Protein AF-A0A973H2U3-F1 (afdb_monomer_lite)

pLDDT: mean 84.97, std 17.23, range [26.14, 98.81]

Sequence (431 aa):
LKSGTDGGNGLYRYTSTSAFPTSAASGSNYWVDVVLDTSTASTTPPTVTSTSPTSGATDTAITASVSAVLSASVDSDNLTFTLKDPNGNTVPGSVTLPAANKVTFTPSTELSLHTKYTASVQASDVWGNAMADPVTWSFTTSATPPAVTCPCGLWSSSVVPSTTDMTADPNSLELGTRFTSSAAGWITGVTFYKGAGNTGTHTGSLWTDSGTLLASGTFTNETATGWQTLTFATPVAVTADTAYVVSYHAPNGHYAVDGGYFASAHQSYPLTATADTTAHHNGLYRYGADSAFPTGSYGSANYWVGPVFTADNPSASLAAETAASEETASTVTYTADVKKPLVMAVPAKAKVTSVDADLTLLTGAKAAKKLHVTTVVSYNRATHTVSVHLSGPLPDGTRFKVRVTAQDKHHEKVKSQTWTLTSKTVRKKKN

Radius of gyration: 32.62 Å; chains: 1; bounding box: 67×66×99 Å

Secondary structure (DSSP, 8-state):
--SBTTB-SSEE---SS-----EE-TT-----------TT---SPP-EEEEESPTT--SB-TT--EEEEESSPBPGGG-EEEEE-TTSPBPPEEEEEEETTEEEEEESSPPPTT-EEEEEEE-BBTT--B-SS-EEEEEEB-SSPPP--SEE-SS-TT---SBS--TT--S-EEEEEEEEESS-EEEEEEEEEEPTT--S--EEEEEETT--EEEEEE--S--SSEEEEEEEEEEEEE-TT--EEEEEEETT----BBTTGGGS-EEETTEEEPPP-SSS--SEEEESSS-----EE-TT-B--EEEEEESS-HHHHHHHHHSTTS-----------TTS-EEEEPPTT----EEEEEEEEPTT-TTGGGS---EEEEEETTTTEEEEEESSPPPTT-EEEEEEEEE-TTS-EEEEEEEEEE---------

Foldseek 3Di:
DDADDVHAPQFDDDDPDDDDGDDHDRNDDPVDDDDDDCVVPDQDWKDFPAKVVGFAAEAAALQDKIKTFIPAFFDPVFKDKFKAWPVRDTFDFDWDCPDRRMIITGGLDGHDAQTKMKMWIWTGHPNGNTDPGIDMGIYTHHNDHDDFDDQWKLDDQPDDFPFLWPVVAQFKKKWKFKKFFQAWFWFFWKKAWHHQSQDDKKKKFKAFLVFHTDFMDTFPPDDNGGMTIDTTPAIGTDHHPGMMMIIMIRRGGGFGKDAQPLCTWRDDPRMIGHRADPVRGGGFMDTDNDDGDGDDHDRSMDRGMITGTDRDRCVVVVVVVVCVPPDPDDDDADAQAPVHFDKDAFPLPDAFDDKDKDKFWDPPQPVQPPDPKDKDWDADNVRRMITIGIPDAGPAQTWMKMKMFTAHPVRHTRDIDMDIDGGDDDDPDDD

Structure (mmCIF, N/CA/C/O backbone):
data_AF-A0A973H2U3-F1
#
_entry.id   AF-A0A973H2U3-F1
#
loop_
_atom_site.group_PDB
_atom_site.id
_atom_site.type_symbol
_atom_site.label_atom_id
_atom_site.label_alt_id
_atom_site.label_comp_id
_atom_site.label_asym_id
_atom_site.label_entity_id
_atom_site.label_seq_id
_atom_site.pdbx_PDB_ins_code
_atom_site.Cartn_x
_atom_site.Cartn_y
_atom_site.Cartn_z
_atom_site.occupancy
_atom_site.B_iso_or_equiv
_atom_site.auth_seq_id
_atom_site.auth_comp_id
_atom_site.auth_asym_id
_atom_site.auth_atom_id
_atom_site.pdbx_PDB_model_num
ATOM 1 N N . LEU A 1 1 ? 7.380 25.345 38.029 1.00 60.91 1 LEU A N 1
ATOM 2 C CA . LEU A 1 1 ? 8.439 24.310 37.907 1.00 60.91 1 LEU A CA 1
ATOM 3 C C . LEU A 1 1 ? 9.632 24.687 38.790 1.00 60.91 1 LEU A C 1
ATOM 5 O O . LEU A 1 1 ? 9.860 25.874 39.002 1.00 60.91 1 LEU A O 1
ATOM 9 N N . LYS A 1 2 ? 10.368 23.716 39.344 1.00 69.12 2 LYS A N 1
ATOM 10 C CA . LYS A 1 2 ? 11.641 23.976 40.046 1.00 69.12 2 LYS A CA 1
ATOM 11 C C . LYS A 1 2 ? 12.733 24.228 38.999 1.00 69.12 2 LYS A C 1
ATOM 13 O O . LYS A 1 2 ? 12.725 23.555 37.977 1.00 69.12 2 LYS A O 1
ATOM 18 N N . SER A 1 3 ? 13.665 25.150 39.250 1.00 76.56 3 SER A N 1
ATOM 19 C CA . SER A 1 3 ? 14.853 25.297 38.394 1.00 76.56 3 SER A CA 1
ATOM 20 C C . SER A 1 3 ? 15.606 23.966 38.298 1.00 76.56 3 SER A C 1
ATOM 22 O O . SER A 1 3 ? 15.881 23.345 39.331 1.00 76.56 3 SER A O 1
ATOM 24 N N . GLY A 1 4 ? 15.924 23.524 37.082 1.00 71.00 4 GLY A N 1
ATOM 25 C CA . GLY A 1 4 ? 16.482 22.192 36.853 1.00 71.00 4 GLY A CA 1
ATOM 26 C C . GLY A 1 4 ? 16.916 21.945 35.412 1.00 71.00 4 GLY A C 1
ATOM 27 O O . GLY A 1 4 ? 17.280 22.873 34.693 1.00 71.00 4 GLY A O 1
ATOM 28 N N . THR A 1 5 ? 16.896 20.676 35.009 1.00 61.97 5 THR A N 1
ATOM 29 C CA . THR A 1 5 ? 17.371 20.190 33.703 1.00 61.97 5 THR A CA 1
ATOM 30 C C . THR A 1 5 ? 16.613 20.775 32.512 1.00 61.97 5 THR A C 1
ATOM 32 O O . THR A 1 5 ? 17.213 20.949 31.458 1.00 61.97 5 THR A O 1
ATOM 35 N N . ASP A 1 6 ? 15.351 21.166 32.703 1.00 69.88 6 ASP A N 1
ATOM 36 C CA . ASP A 1 6 ? 14.482 21.686 31.635 1.00 69.88 6 ASP A CA 1
ATOM 37 C C . ASP A 1 6 ? 14.491 23.226 31.547 1.00 69.88 6 ASP A C 1
ATOM 39 O O . ASP A 1 6 ? 13.697 23.827 30.825 1.00 69.88 6 ASP A O 1
ATOM 43 N N . GLY A 1 7 ? 15.382 23.885 32.301 1.00 71.94 7 GLY A N 1
ATOM 44 C CA . GLY A 1 7 ? 15.540 25.339 32.333 1.00 71.94 7 GLY A CA 1
ATOM 45 C C . GLY A 1 7 ? 15.431 25.954 33.734 1.00 71.94 7 GLY A C 1
ATOM 46 O O . GLY A 1 7 ? 14.979 25.337 34.704 1.00 71.94 7 GLY A O 1
ATOM 47 N N . GLY A 1 8 ? 15.886 27.204 33.855 1.00 76.56 8 GLY A N 1
ATOM 48 C CA . GLY A 1 8 ? 15.803 27.977 35.096 1.00 76.56 8 GLY A CA 1
ATOM 49 C C . GLY A 1 8 ? 14.427 28.621 35.279 1.00 76.56 8 GLY A C 1
ATOM 50 O O . GLY A 1 8 ? 13.904 29.227 34.350 1.00 76.56 8 GLY A O 1
ATOM 51 N N . ASN A 1 9 ? 13.858 28.537 36.484 1.00 79.62 9 ASN A N 1
ATOM 52 C CA . ASN A 1 9 ? 12.716 29.365 36.874 1.00 79.62 9 ASN A CA 1
ATOM 53 C C . ASN A 1 9 ? 13.208 30.732 37.397 1.00 79.62 9 ASN A C 1
ATOM 55 O O . ASN A 1 9 ? 14.374 30.864 37.778 1.00 79.62 9 ASN A O 1
ATOM 59 N N . GLY A 1 10 ? 12.335 31.741 37.407 1.00 87.12 10 GLY A N 1
ATOM 60 C CA . GLY A 1 10 ? 12.713 33.136 37.645 1.00 87.12 10 GLY A CA 1
ATOM 61 C C . GLY A 1 10 ? 13.203 33.817 36.378 1.00 87.12 10 GLY A C 1
ATOM 62 O O . GLY A 1 10 ? 14.309 34.356 36.339 1.00 87.12 10 GLY A O 1
ATOM 63 N N . LEU A 1 11 ? 12.386 33.765 35.326 1.00 89.62 11 LEU A N 1
ATOM 64 C CA . LEU A 1 11 ? 12.713 34.352 34.032 1.00 89.62 11 LEU A CA 1
ATOM 65 C C . LEU A 1 11 ? 12.531 35.875 34.037 1.00 89.62 11 LEU A C 1
ATOM 67 O O . LEU A 1 11 ? 11.540 36.387 34.554 1.00 89.62 11 LEU A O 1
ATOM 71 N N . TYR A 1 12 ? 13.470 36.599 33.430 1.00 90.00 12 TYR A N 1
ATOM 72 C CA . TYR A 1 12 ? 13.429 38.055 33.304 1.00 90.00 12 TYR A CA 1
ATOM 73 C C . TYR A 1 12 ? 14.080 38.544 32.003 1.00 90.00 12 TYR A C 1
ATOM 75 O O . TYR A 1 12 ? 14.765 37.805 31.289 1.00 90.00 12 TYR A O 1
ATOM 83 N N . ARG A 1 13 ? 13.864 39.825 31.690 1.00 92.62 13 ARG A N 1
ATOM 84 C CA . ARG A 1 13 ? 14.568 40.557 30.632 1.00 92.62 13 ARG A CA 1
ATOM 85 C C . ARG A 1 13 ? 14.543 42.052 30.924 1.00 92.62 13 ARG A C 1
ATOM 87 O O . ARG A 1 13 ? 13.489 42.600 31.227 1.00 92.62 13 ARG A O 1
ATOM 94 N N . TYR A 1 14 ? 15.687 42.717 30.782 1.00 91.31 14 TYR A N 1
ATOM 95 C CA . TYR A 1 14 ? 15.753 44.178 30.808 1.00 91.31 14 TYR A CA 1
ATOM 96 C C . TYR A 1 14 ? 15.387 44.729 29.427 1.00 91.31 14 TYR A C 1
ATOM 98 O O . TYR A 1 14 ? 16.086 44.483 28.445 1.00 91.31 14 TYR A O 1
ATOM 106 N N . THR A 1 15 ? 14.261 45.432 29.337 1.00 92.94 15 THR A N 1
ATOM 107 C CA . THR A 1 15 ? 13.736 46.015 28.095 1.00 92.94 15 THR A CA 1
ATOM 108 C C . THR A 1 15 ? 12.800 47.180 28.423 1.00 92.94 15 THR A C 1
ATOM 110 O O . THR A 1 15 ? 12.161 47.182 29.472 1.00 92.94 15 THR A O 1
ATOM 113 N N . SER A 1 16 ? 12.720 48.175 27.537 1.00 93.06 16 SER A N 1
ATOM 114 C CA . SER A 1 16 ? 11.790 49.311 27.647 1.00 93.06 16 SER A CA 1
ATOM 115 C C . SER A 1 16 ? 10.400 49.021 27.060 1.00 93.06 16 SER A C 1
ATOM 117 O O . SER A 1 16 ? 9.494 49.838 27.196 1.00 93.06 16 SER A O 1
ATOM 119 N N . THR A 1 17 ? 10.220 47.867 26.411 1.00 92.94 17 THR A N 1
ATOM 120 C CA . THR A 1 17 ? 8.949 47.399 25.827 1.00 92.94 17 THR A CA 1
ATOM 121 C C . THR A 1 17 ? 8.731 45.916 26.130 1.00 92.94 17 THR A C 1
ATOM 123 O O . THR A 1 17 ? 9.696 45.193 26.379 1.00 92.94 17 THR A O 1
ATOM 126 N N . SER A 1 18 ? 7.474 45.454 26.124 1.00 92.75 18 SER A N 1
ATOM 127 C CA . SER A 1 18 ? 7.141 44.047 26.395 1.00 92.75 18 SER A CA 1
ATOM 128 C C . SER A 1 18 ? 7.885 43.107 25.442 1.00 92.75 18 SER A C 1
ATOM 130 O O . SER A 1 18 ? 7.837 43.285 24.226 1.00 92.75 18 SER A O 1
ATOM 132 N N . ALA A 1 19 ? 8.588 42.117 25.991 1.00 92.62 19 ALA A N 1
ATOM 133 C CA . ALA A 1 19 ? 9.345 41.147 25.214 1.00 92.62 19 ALA A CA 1
ATOM 134 C C . ALA A 1 19 ? 9.468 39.816 25.964 1.00 92.62 19 ALA A C 1
ATOM 136 O O . ALA A 1 19 ? 9.439 39.782 27.194 1.00 92.62 19 ALA A O 1
ATOM 137 N N . PHE A 1 20 ? 9.662 38.727 25.216 1.00 91.44 20 PHE A N 1
ATOM 138 C CA . PHE A 1 20 ? 9.875 37.395 25.782 1.00 91.44 20 PHE A CA 1
ATOM 139 C C . PHE A 1 20 ? 11.099 37.386 26.727 1.00 91.44 20 PHE A C 1
ATOM 141 O O . PHE A 1 20 ? 12.172 37.842 26.301 1.00 91.44 20 PHE A O 1
ATOM 148 N N . PRO A 1 21 ? 10.964 36.907 27.983 1.00 91.19 21 PRO A N 1
ATOM 149 C CA . PRO A 1 21 ? 12.076 36.760 28.920 1.00 91.19 21 PRO A CA 1
ATOM 150 C C . PRO A 1 21 ? 13.118 35.749 28.426 1.00 91.19 21 PRO A C 1
ATOM 152 O O . PRO A 1 21 ? 12.782 34.613 28.118 1.00 91.19 21 PRO A O 1
ATOM 155 N N . THR A 1 22 ? 14.389 36.146 28.358 1.00 91.12 22 THR A N 1
ATOM 156 C CA . THR A 1 22 ? 15.483 35.295 27.838 1.00 91.12 22 THR A CA 1
ATOM 157 C C . THR A 1 22 ? 16.583 35.025 28.864 1.00 91.12 22 THR A C 1
ATOM 159 O O . THR A 1 22 ? 17.544 34.324 28.560 1.00 91.12 22 THR A O 1
ATOM 162 N N . SER A 1 23 ? 16.477 35.590 30.066 1.00 88.88 23 SER A N 1
ATOM 163 C CA . SER A 1 23 ? 17.419 35.387 31.170 1.00 88.88 23 SER A CA 1
ATOM 164 C C . SER A 1 23 ? 16.717 34.703 32.338 1.00 88.88 23 SER A C 1
ATOM 166 O O . SER A 1 23 ? 15.514 34.875 32.510 1.00 88.88 23 SER A O 1
ATOM 168 N N . ALA A 1 24 ? 17.459 33.957 33.157 1.00 85.62 24 ALA A N 1
ATOM 169 C CA . ALA A 1 24 ? 16.950 33.325 34.372 1.00 85.62 24 ALA A CA 1
ATOM 170 C C . ALA A 1 24 ? 17.784 33.769 35.579 1.00 85.62 24 ALA A C 1
ATOM 172 O O . ALA A 1 24 ? 19.013 33.755 35.521 1.00 85.62 24 ALA A O 1
ATOM 173 N N . ALA A 1 25 ? 17.130 34.162 36.668 1.00 75.38 25 ALA A N 1
ATOM 174 C CA . ALA A 1 25 ? 17.767 34.439 37.951 1.00 75.38 25 ALA A CA 1
ATOM 175 C C . ALA A 1 25 ? 17.529 33.242 38.870 1.00 75.38 25 ALA A C 1
ATOM 177 O O . ALA A 1 25 ? 16.376 32.883 39.066 1.00 75.38 25 ALA A O 1
ATOM 178 N N . SER A 1 26 ? 18.601 32.644 39.402 1.00 73.88 26 SER A N 1
ATOM 179 C CA . SER A 1 26 ? 18.707 31.413 40.214 1.00 73.88 26 SER A CA 1
ATOM 180 C C . SER A 1 26 ? 17.483 30.987 41.059 1.00 73.88 26 SER A C 1
ATOM 182 O O . SER A 1 26 ? 17.565 30.923 42.283 1.00 73.88 26 SER A O 1
ATOM 184 N N . GLY A 1 27 ? 16.356 30.638 40.428 1.00 76.25 27 GLY A N 1
ATOM 185 C CA . GLY A 1 27 ? 15.111 30.283 41.115 1.00 76.25 27 GLY A CA 1
ATOM 186 C C . GLY A 1 27 ? 14.346 31.453 41.748 1.00 76.25 27 GLY A C 1
ATOM 187 O O . GLY A 1 27 ? 13.545 31.214 42.649 1.00 76.25 27 GLY A O 1
ATOM 188 N N . SER A 1 28 ? 14.570 32.695 41.313 1.00 85.75 28 SER A N 1
ATOM 189 C CA . SER A 1 28 ? 13.830 33.863 41.811 1.00 85.75 28 SER A CA 1
ATOM 190 C C . SER A 1 28 ? 12.332 33.759 41.501 1.00 85.75 28 SER A C 1
ATOM 192 O O . SER A 1 28 ? 11.943 33.319 40.424 1.00 85.75 28 SER A O 1
ATOM 194 N N . ASN A 1 29 ? 11.476 34.217 42.415 1.00 87.19 29 ASN A N 1
ATOM 195 C CA . ASN A 1 29 ? 10.040 34.358 42.166 1.00 87.19 29 ASN A CA 1
ATOM 196 C C . ASN A 1 29 ? 9.688 35.843 41.991 1.00 87.19 29 ASN A C 1
ATOM 198 O O . ASN A 1 29 ? 9.860 36.627 42.923 1.00 87.19 29 ASN A O 1
ATOM 202 N N . TYR A 1 30 ? 9.188 36.221 40.812 1.00 87.44 30 TYR A N 1
ATOM 203 C CA . TYR A 1 30 ? 8.756 37.592 40.506 1.00 87.44 30 TYR A CA 1
ATOM 204 C C . TYR A 1 30 ? 7.269 37.843 40.786 1.00 87.44 30 TYR A C 1
ATOM 206 O O . TYR A 1 30 ? 6.760 38.900 40.425 1.00 87.44 30 TYR A O 1
ATOM 214 N N . TRP A 1 31 ? 6.581 36.888 41.426 1.00 87.44 31 TRP A N 1
ATOM 215 C CA . TRP A 1 31 ? 5.161 36.971 41.791 1.00 87.44 31 TRP A CA 1
ATOM 216 C C . TRP A 1 31 ? 4.233 37.242 40.597 1.00 87.44 31 TRP A C 1
ATOM 218 O O . TRP A 1 31 ? 3.156 37.811 40.747 1.00 87.44 31 TRP A O 1
ATOM 228 N N . VAL A 1 32 ? 4.664 36.821 39.406 1.00 85.50 32 VAL A N 1
ATOM 229 C CA . VAL A 1 32 ? 3.831 36.767 38.207 1.00 85.50 32 VAL A CA 1
ATOM 230 C C . VAL A 1 32 ? 3.144 35.413 38.207 1.00 85.50 32 VAL A C 1
ATOM 232 O O . VAL A 1 32 ? 3.823 34.386 38.217 1.00 85.50 32 VAL A O 1
ATOM 235 N N . ASP A 1 33 ? 1.818 35.426 38.193 1.00 85.88 33 ASP A N 1
ATOM 236 C CA . ASP A 1 33 ? 1.007 34.216 38.151 1.00 85.88 33 ASP A CA 1
ATOM 237 C C . ASP A 1 33 ? 0.095 34.230 36.926 1.00 85.88 33 ASP A C 1
ATOM 239 O O . ASP A 1 33 ? -0.299 35.290 36.425 1.00 85.88 33 ASP A O 1
ATOM 243 N N . VAL A 1 34 ? -0.225 33.043 36.431 1.00 85.06 34 VAL A N 1
ATOM 244 C CA . VAL A 1 34 ? -1.211 32.871 35.370 1.00 85.06 34 VAL A CA 1
ATOM 245 C C . VAL A 1 34 ? -2.594 32.822 36.004 1.00 85.06 34 VAL A C 1
ATOM 247 O O . VAL A 1 34 ? -2.860 32.030 36.903 1.00 85.06 34 VAL A O 1
ATOM 250 N N . VAL A 1 35 ? -3.508 33.661 35.527 1.00 85.50 35 VAL A N 1
ATOM 251 C CA . VAL A 1 35 ? -4.921 33.524 35.888 1.00 85.50 35 VAL A CA 1
ATOM 252 C C . VAL A 1 35 ? -5.521 32.466 34.969 1.00 85.50 35 VAL A C 1
ATOM 254 O O . VAL A 1 35 ? -5.693 32.707 33.775 1.00 85.50 35 VAL A O 1
ATOM 257 N N . LEU A 1 36 ? -5.796 31.282 35.518 1.00 80.38 36 LEU A N 1
ATOM 258 C CA . LEU A 1 36 ? -6.437 30.192 34.789 1.00 80.38 36 LEU A CA 1
ATOM 259 C C . LEU A 1 36 ? -7.961 30.292 34.925 1.00 80.38 36 LEU A C 1
ATOM 261 O O . LEU A 1 36 ? -8.504 30.108 36.013 1.00 80.38 36 LEU A O 1
ATOM 265 N N . ASP A 1 37 ? -8.649 30.542 33.813 1.00 76.88 37 ASP A N 1
ATOM 266 C CA . ASP A 1 37 ? -10.103 30.408 33.732 1.00 76.88 37 ASP A CA 1
ATOM 267 C C . ASP A 1 37 ? -10.467 28.964 33.352 1.00 76.88 37 ASP A C 1
ATOM 269 O O . ASP A 1 37 ? -10.147 28.493 32.262 1.00 76.88 37 ASP A O 1
ATOM 273 N N . THR A 1 38 ? -11.122 28.252 34.270 1.00 75.94 38 THR A N 1
ATOM 274 C CA . T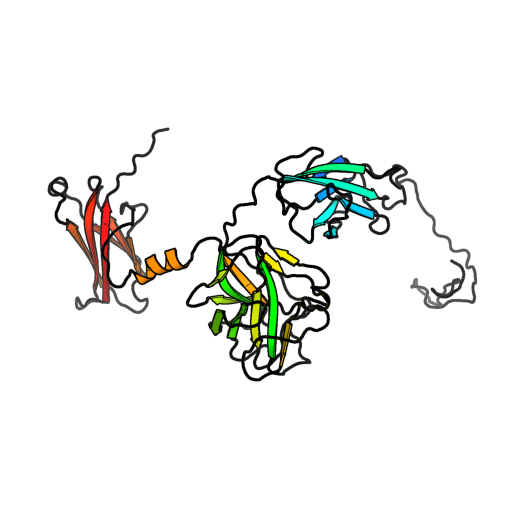HR A 1 38 ? -11.579 26.864 34.082 1.00 75.94 38 THR A CA 1
ATOM 275 C C . THR A 1 38 ? -13.083 26.764 33.835 1.00 75.94 38 THR A C 1
ATOM 277 O O . THR A 1 38 ? -13.614 25.661 33.751 1.00 75.94 38 THR A O 1
ATOM 280 N N . SER A 1 39 ? -13.789 27.888 33.677 1.00 78.06 39 SER A N 1
ATOM 281 C CA . SER A 1 39 ? -15.252 27.908 33.509 1.00 78.06 39 SER A CA 1
ATOM 282 C C . SER A 1 39 ? -15.749 27.155 32.269 1.00 78.06 39 SER A C 1
ATOM 284 O O . SER A 1 39 ? -16.905 26.741 32.223 1.00 78.06 39 SER A O 1
ATOM 286 N N . THR A 1 40 ? -14.875 26.950 31.281 1.00 72.75 40 THR A N 1
ATOM 287 C CA . THR A 1 40 ? -15.145 26.183 30.054 1.00 72.75 40 THR A CA 1
ATOM 288 C C . THR A 1 40 ? -14.484 24.803 30.040 1.00 72.75 40 THR A C 1
ATOM 290 O O . THR A 1 40 ? -14.635 24.069 29.064 1.00 72.75 40 THR A O 1
ATOM 293 N N . ALA A 1 41 ? -13.751 24.433 31.096 1.00 77.12 41 ALA A N 1
ATOM 294 C CA . ALA A 1 41 ? -13.089 23.140 31.168 1.00 77.12 41 ALA A CA 1
ATOM 295 C C . ALA A 1 41 ? -14.133 22.029 31.326 1.00 77.12 41 ALA A C 1
ATOM 297 O O . ALA A 1 41 ? -14.974 22.071 32.227 1.00 77.12 41 ALA A O 1
ATOM 298 N N . SER A 1 42 ? -14.079 21.030 30.444 1.00 81.12 42 SER A N 1
ATOM 299 C CA . SER A 1 42 ? -14.897 19.830 30.603 1.00 81.12 42 SER A CA 1
ATOM 300 C C . SER A 1 42 ? -14.490 19.104 31.883 1.00 81.12 42 SER A C 1
ATOM 302 O O . SER A 1 42 ? -13.307 19.025 32.210 1.00 81.12 42 SER A O 1
ATOM 304 N N . THR A 1 43 ? -15.468 18.537 32.583 1.00 88.00 43 THR A N 1
ATOM 305 C CA . THR A 1 43 ? -15.267 17.562 33.671 1.00 88.00 43 THR A CA 1
ATOM 306 C C . THR A 1 43 ? -15.861 16.197 33.328 1.00 88.00 43 THR A C 1
ATOM 308 O O . THR A 1 43 ? -15.911 15.297 34.164 1.00 88.00 43 THR A O 1
ATOM 311 N N . THR A 1 44 ? -16.382 16.048 32.108 1.00 90.31 44 THR A N 1
ATOM 312 C CA . THR A 1 44 ? -17.041 14.826 31.654 1.00 90.31 44 THR A CA 1
ATOM 313 C C . THR A 1 44 ? -16.073 14.041 30.777 1.00 90.31 44 THR A C 1
ATOM 315 O O . THR A 1 44 ? -15.680 14.558 29.730 1.00 90.31 44 THR A O 1
ATOM 318 N N . PRO A 1 45 ? -15.709 12.802 31.159 1.00 93.44 45 PRO A N 1
ATOM 319 C CA . PRO A 1 45 ? -14.901 11.933 30.316 1.00 93.44 45 PRO A CA 1
ATOM 320 C C . PRO A 1 45 ? -15.499 11.734 28.918 1.00 93.44 45 PRO A C 1
ATOM 322 O O . PRO A 1 45 ? -16.728 11.709 28.768 1.00 93.44 45 PRO A O 1
ATOM 325 N N . PRO A 1 46 ? -14.662 11.532 27.887 1.00 95.81 46 PRO A N 1
ATOM 326 C CA . PRO A 1 46 ? -15.157 11.237 26.554 1.00 95.81 46 PRO A CA 1
ATOM 327 C C . PRO A 1 46 ? -15.879 9.881 26.545 1.00 95.81 46 PRO A C 1
ATOM 329 O O . PRO A 1 46 ? -15.488 8.938 27.225 1.00 95.81 46 PRO A O 1
ATOM 332 N N . THR A 1 47 ? -16.934 9.762 25.746 1.00 97.06 47 THR A N 1
ATOM 333 C CA . THR A 1 47 ? -17.674 8.507 25.537 1.00 97.06 47 THR A CA 1
ATOM 334 C C . THR A 1 47 ? -17.666 8.142 24.061 1.00 97.06 47 THR A C 1
ATOM 336 O O . THR A 1 47 ? -17.671 9.026 23.205 1.00 97.06 47 THR A O 1
ATOM 339 N N . VAL A 1 48 ? -17.650 6.849 23.733 1.00 98.06 48 VAL A N 1
ATOM 340 C CA . VAL A 1 48 ? -17.743 6.400 22.336 1.00 98.06 48 VAL A CA 1
ATOM 341 C C . VAL A 1 48 ? -19.182 6.569 21.851 1.00 98.06 48 VAL A C 1
ATOM 343 O O . VAL A 1 48 ? -20.102 5.963 22.393 1.00 98.06 48 VAL A O 1
ATOM 346 N N . THR A 1 49 ? -19.376 7.385 20.818 1.00 97.94 49 THR A N 1
ATOM 347 C CA . THR A 1 49 ? -20.693 7.678 20.227 1.00 97.94 49 THR A CA 1
ATOM 348 C C . THR A 1 49 ? -21.000 6.797 19.021 1.00 97.94 49 THR A C 1
ATOM 350 O O . THR A 1 49 ? -22.162 6.516 18.738 1.00 97.94 49 THR A O 1
ATOM 353 N N . SER A 1 50 ? -19.972 6.341 18.301 1.00 97.94 50 SER A N 1
ATOM 354 C CA . SER A 1 50 ? -20.113 5.386 17.200 1.00 97.94 50 SER A CA 1
ATOM 355 C C . SER A 1 50 ? -18.805 4.653 16.921 1.00 97.94 50 SER A C 1
ATOM 357 O O . SER A 1 50 ? -17.718 5.152 17.225 1.00 97.94 50 SER A O 1
ATOM 359 N N . THR A 1 51 ? -18.917 3.472 16.315 1.00 98.56 51 THR A N 1
ATOM 360 C CA . THR A 1 51 ? -17.780 2.672 15.855 1.00 98.56 51 THR A CA 1
ATOM 361 C C . THR A 1 51 ? -17.968 2.257 14.402 1.00 98.56 51 THR A C 1
ATOM 363 O O . THR A 1 51 ? -19.091 2.100 13.921 1.00 98.56 51 THR A O 1
ATOM 366 N N . SER A 1 52 ? -16.857 2.085 13.693 1.00 97.19 52 SER A N 1
ATOM 367 C CA . SER A 1 52 ? -16.822 1.506 12.351 1.00 97.19 52 SER A CA 1
ATOM 368 C C . SER A 1 52 ? -15.663 0.513 12.277 1.00 97.19 52 SER A C 1
ATOM 370 O O . SER A 1 52 ? -14.531 0.942 12.473 1.00 97.19 52 SER A O 1
ATOM 372 N N . PRO A 1 53 ? -15.893 -0.774 11.985 1.00 98.25 53 PRO A N 1
ATOM 373 C CA . PRO A 1 53 ? -17.202 -1.409 11.834 1.00 98.25 53 PRO A CA 1
ATOM 374 C C . PRO A 1 53 ? -18.066 -1.258 13.093 1.00 98.25 53 PRO A C 1
ATOM 376 O O . PRO A 1 53 ? -17.538 -1.179 14.206 1.00 98.25 53 PRO A O 1
ATOM 379 N N . THR A 1 54 ? -19.387 -1.193 12.915 1.00 97.75 54 THR A N 1
ATOM 380 C CA . THR A 1 54 ? -20.331 -1.111 14.038 1.00 97.75 54 THR A CA 1
ATOM 381 C C . THR A 1 54 ? -20.240 -2.367 14.902 1.00 97.75 54 THR A C 1
ATOM 383 O O . THR A 1 54 ? -19.917 -3.447 14.405 1.00 97.75 54 THR A O 1
ATOM 386 N N . SER A 1 55 ? -20.547 -2.259 16.196 1.00 97.75 55 SER A N 1
ATOM 387 C CA . SER A 1 55 ? -20.556 -3.427 17.089 1.00 97.75 55 SER A CA 1
ATOM 388 C C . SER A 1 55 ? -21.462 -4.541 16.550 1.00 97.75 55 SER A C 1
ATOM 390 O O . SER A 1 55 ? -22.618 -4.300 16.206 1.00 97.75 55 SER A O 1
ATOM 392 N N . GLY A 1 56 ? -20.921 -5.754 16.445 1.00 97.00 56 GLY A N 1
ATOM 393 C CA . GLY A 1 56 ? -21.601 -6.925 15.892 1.00 97.00 56 GLY A CA 1
ATOM 394 C C . GLY A 1 56 ? -21.665 -6.976 14.363 1.00 97.00 56 GLY A C 1
ATOM 395 O O . GLY A 1 56 ? -22.320 -7.873 13.836 1.00 97.00 56 GLY A O 1
ATOM 396 N N . ALA A 1 57 ? -21.009 -6.057 13.641 1.00 97.94 57 ALA A N 1
ATOM 397 C CA . ALA A 1 57 ? -20.980 -6.086 12.180 1.00 97.94 57 ALA A CA 1
ATOM 398 C C . ALA A 1 57 ? -20.438 -7.424 11.655 1.00 97.94 57 ALA A C 1
ATOM 400 O O . ALA A 1 57 ? -19.501 -8.001 12.211 1.00 97.94 57 ALA A O 1
ATOM 401 N N . THR A 1 58 ? -21.026 -7.894 10.562 1.00 97.06 58 THR A N 1
ATOM 402 C CA . THR A 1 58 ? -20.571 -9.050 9.781 1.00 97.06 58 THR A CA 1
ATOM 403 C C . THR A 1 58 ? -20.172 -8.578 8.385 1.00 97.06 58 THR A C 1
ATOM 405 O O . THR A 1 58 ? -20.374 -7.408 8.054 1.00 97.06 58 THR A O 1
ATOM 408 N N . ASP A 1 59 ? -19.537 -9.448 7.600 1.00 94.38 59 ASP A N 1
ATOM 409 C CA . ASP A 1 59 ? -19.099 -9.156 6.229 1.00 94.38 59 ASP A CA 1
ATOM 410 C C . ASP A 1 59 ? -18.215 -7.905 6.091 1.00 94.38 59 ASP A C 1
ATOM 412 O O . ASP A 1 59 ? -18.161 -7.250 5.050 1.00 94.38 59 ASP A O 1
ATOM 416 N N . THR A 1 60 ? -17.470 -7.576 7.149 1.00 96.50 60 THR A N 1
ATOM 417 C CA . THR A 1 60 ? -16.512 -6.468 7.113 1.00 96.50 60 THR A CA 1
ATOM 418 C C . THR A 1 60 ? -15.358 -6.810 6.170 1.00 96.50 60 THR A C 1
ATOM 420 O O . THR A 1 60 ? -14.813 -7.913 6.222 1.00 96.50 60 THR A O 1
ATOM 423 N N . ALA A 1 61 ? -14.949 -5.867 5.317 1.00 94.00 61 ALA A N 1
ATOM 424 C CA . ALA A 1 61 ? -13.798 -6.069 4.441 1.00 94.00 61 ALA A CA 1
ATOM 425 C C . ALA A 1 61 ? -12.527 -6.374 5.255 1.00 94.00 61 ALA A C 1
ATOM 427 O O . ALA A 1 61 ? -12.248 -5.711 6.252 1.00 94.00 61 ALA A O 1
ATOM 428 N N . ILE A 1 62 ? -11.720 -7.333 4.798 1.00 94.06 62 ILE A N 1
ATOM 429 C CA . ILE A 1 62 ? -10.440 -7.692 5.438 1.00 94.06 62 ILE A CA 1
ATOM 430 C C . ILE A 1 62 ? -9.395 -6.564 5.412 1.00 94.06 62 ILE A C 1
ATOM 432 O O . ILE A 1 62 ? -8.393 -6.624 6.115 1.00 94.06 62 ILE A O 1
ATOM 436 N N . THR A 1 63 ? -9.652 -5.526 4.617 1.00 91.50 63 THR A N 1
ATOM 437 C CA . THR A 1 63 ? -8.841 -4.312 4.472 1.00 91.50 63 THR A CA 1
ATOM 438 C C . THR A 1 63 ? -9.424 -3.117 5.234 1.00 91.50 63 THR A C 1
ATOM 440 O O . THR A 1 63 ? -8.950 -1.993 5.075 1.00 91.50 63 THR A O 1
ATOM 443 N N . ALA A 1 64 ? -10.511 -3.308 5.989 1.00 91.88 64 ALA A N 1
ATOM 444 C CA . ALA A 1 64 ? -11.188 -2.212 6.668 1.00 91.88 64 ALA A CA 1
ATOM 445 C C . ALA A 1 64 ? -10.324 -1.652 7.805 1.00 91.88 64 ALA A C 1
ATOM 447 O O . ALA A 1 64 ? -9.826 -2.392 8.654 1.00 91.88 64 ALA A O 1
ATOM 448 N N . SER A 1 65 ? -10.215 -0.325 7.862 1.00 94.88 65 SER A N 1
ATOM 449 C CA . SER A 1 65 ? -9.760 0.348 9.073 1.00 94.88 65 SER A CA 1
ATOM 450 C C . SER A 1 65 ? -10.845 0.292 10.149 1.00 94.88 65 SER A C 1
ATOM 452 O O . SER A 1 65 ? -12.046 0.228 9.865 1.00 94.88 65 SER A O 1
ATOM 454 N N . VAL A 1 66 ? -10.410 0.319 11.405 1.00 98.19 66 VAL A N 1
ATOM 455 C CA . VAL A 1 66 ? -11.278 0.245 12.578 1.00 98.19 66 VAL A CA 1
ATOM 456 C C . VAL A 1 66 ? -11.234 1.589 13.287 1.00 98.19 66 VAL A C 1
ATOM 458 O O . VAL A 1 66 ? -10.165 2.127 13.536 1.00 98.19 66 VAL A O 1
ATOM 461 N N . SER A 1 67 ? -12.377 2.180 13.602 1.00 98.25 67 SER A N 1
ATOM 462 C CA . SER A 1 67 ? -12.443 3.526 14.166 1.00 98.25 67 SER A CA 1
ATOM 463 C C . SER A 1 67 ? -13.537 3.675 15.209 1.00 98.25 67 SER A C 1
ATOM 465 O O . SER A 1 67 ? -14.531 2.944 15.208 1.00 98.25 67 SER A O 1
ATOM 467 N N . ALA A 1 68 ? -13.340 4.657 16.082 1.00 98.31 68 ALA A N 1
ATOM 468 C CA . ALA A 1 68 ? -14.305 5.115 17.068 1.00 98.31 68 ALA A CA 1
ATOM 469 C C . ALA A 1 68 ? -14.408 6.643 17.008 1.00 98.31 68 ALA A C 1
ATOM 471 O O . ALA A 1 68 ? -13.398 7.340 16.879 1.00 98.31 68 ALA A O 1
ATOM 472 N N . VAL A 1 69 ? -15.632 7.159 17.107 1.00 98.19 69 VAL A N 1
ATOM 473 C CA . VAL A 1 69 ? -15.903 8.588 17.300 1.00 98.19 69 VAL A CA 1
ATOM 474 C C . VAL A 1 69 ? -16.282 8.800 18.757 1.00 98.19 69 VAL A C 1
ATOM 476 O O . VAL A 1 69 ? -17.152 8.102 19.278 1.00 98.19 69 VAL A O 1
ATOM 479 N N . LEU A 1 70 ? -15.643 9.765 19.408 1.00 97.75 70 LEU A N 1
ATOM 480 C CA . LEU A 1 70 ? -15.862 10.106 20.805 1.00 97.75 70 LEU A CA 1
ATOM 481 C C . LEU A 1 70 ? -16.675 11.401 20.943 1.00 97.75 70 LEU A C 1
ATOM 483 O O . LEU A 1 70 ? -16.749 12.218 20.022 1.00 97.75 70 LEU A O 1
ATOM 487 N N . SER A 1 71 ? -17.311 11.582 22.100 1.00 96.50 71 SER A N 1
ATOM 488 C CA . SER A 1 71 ? -18.151 12.744 22.418 1.00 96.50 71 SER A CA 1
ATOM 489 C C . SER A 1 71 ? -17.368 14.043 22.630 1.00 96.50 71 SER A C 1
ATOM 491 O O . SER A 1 71 ? -17.976 15.108 22.666 1.00 96.50 71 SER A O 1
ATOM 493 N N . ALA A 1 72 ? -16.043 13.966 22.776 1.00 93.88 72 ALA A N 1
ATOM 494 C CA . ALA A 1 72 ? -15.155 15.104 22.987 1.00 93.88 72 ALA A CA 1
ATOM 495 C C . ALA A 1 72 ? -13.802 14.881 22.296 1.00 93.88 72 ALA A C 1
ATOM 497 O O . ALA A 1 72 ? -13.472 13.759 21.901 1.00 93.88 72 ALA A O 1
ATOM 498 N N . SER A 1 73 ? -13.032 15.962 22.151 1.00 94.75 73 SER A N 1
ATOM 499 C CA . SER A 1 73 ? -11.653 15.903 21.666 1.00 94.75 73 SER A CA 1
ATOM 500 C C . SER A 1 73 ? -10.781 15.073 22.605 1.00 94.75 73 SER A C 1
ATOM 502 O O . SER A 1 73 ? -10.865 15.232 23.820 1.00 94.75 73 SER A O 1
ATOM 504 N N . VAL A 1 74 ? -9.939 14.222 22.032 1.00 95.00 74 VAL A N 1
ATOM 505 C CA . VAL A 1 74 ? -9.069 13.285 22.743 1.00 95.00 74 VAL A CA 1
ATOM 506 C C . VAL A 1 74 ? -7.652 13.835 22.832 1.00 95.00 74 VAL A C 1
ATOM 508 O O . VAL A 1 74 ? -7.140 14.403 21.867 1.00 95.00 74 VAL A O 1
ATOM 511 N N . ASP A 1 75 ? -7.020 13.627 23.980 1.00 93.88 75 ASP A N 1
ATOM 512 C CA . ASP A 1 75 ? -5.580 13.777 24.153 1.00 93.88 75 ASP A CA 1
ATOM 513 C C . ASP A 1 75 ? -4.851 12.573 23.534 1.00 93.88 75 ASP A C 1
ATOM 515 O O . ASP A 1 75 ? -5.048 11.426 23.947 1.00 93.88 75 ASP A O 1
ATOM 519 N N . SER A 1 76 ? -4.016 12.830 22.523 1.00 92.94 76 SER A N 1
ATOM 520 C CA . SER A 1 76 ? -3.274 11.789 21.808 1.00 92.94 76 SER A CA 1
ATOM 521 C C . SER A 1 76 ? -2.246 11.071 22.677 1.00 92.94 76 SER A C 1
ATOM 523 O O . SER A 1 76 ? -1.951 9.910 22.398 1.00 92.94 76 SER A O 1
ATOM 525 N N . ASP A 1 77 ? -1.727 11.719 23.720 1.00 92.38 77 ASP A N 1
ATOM 526 C CA . ASP A 1 77 ? -0.686 11.140 24.579 1.00 92.38 77 ASP A CA 1
ATOM 527 C C . ASP A 1 77 ? -1.261 10.077 25.528 1.00 92.38 77 ASP A C 1
ATOM 529 O O . ASP A 1 77 ? -0.559 9.164 25.960 1.00 92.38 77 ASP A O 1
ATOM 533 N N . ASN A 1 78 ? -2.566 10.154 25.801 1.00 92.50 78 ASN A N 1
ATOM 534 C CA . ASN A 1 78 ? -3.304 9.242 26.676 1.00 92.50 78 ASN A CA 1
ATOM 535 C C . ASN A 1 78 ? -4.296 8.355 25.905 1.00 92.50 78 ASN A C 1
ATOM 537 O O . ASN A 1 78 ? -5.279 7.860 26.463 1.00 92.50 78 ASN A O 1
ATOM 541 N N . LEU A 1 79 ? -4.046 8.146 24.613 1.00 95.81 79 LEU A N 1
ATOM 542 C CA . LEU A 1 79 ? -4.876 7.331 23.738 1.00 95.81 79 LEU A CA 1
ATOM 543 C C . LEU A 1 79 ? -4.281 5.933 23.550 1.00 95.81 79 LEU A C 1
ATOM 545 O O . LEU A 1 79 ? -3.169 5.760 23.060 1.00 95.81 79 LEU A O 1
ATOM 549 N N . THR A 1 80 ? -5.076 4.909 23.845 1.00 96.56 80 THR A N 1
ATOM 550 C CA . THR A 1 80 ? -4.769 3.515 23.512 1.00 96.56 80 THR A CA 1
ATOM 551 C C . THR A 1 80 ? -5.878 2.924 22.654 1.00 96.56 80 THR A C 1
ATOM 553 O O . THR A 1 80 ? -7.049 2.932 23.029 1.00 96.56 80 THR A O 1
ATOM 556 N N . PHE A 1 81 ? -5.510 2.365 21.502 1.00 97.88 81 PHE A N 1
ATOM 557 C CA . PHE A 1 81 ? -6.429 1.638 20.632 1.00 97.88 81 PHE A CA 1
ATOM 558 C C . PHE A 1 81 ? -5.780 0.320 20.222 1.00 97.88 81 PHE A C 1
ATOM 560 O O . PHE A 1 81 ? -4.685 0.311 19.664 1.00 97.88 81 PHE A O 1
ATOM 567 N N . THR A 1 82 ? -6.450 -0.796 20.496 1.00 97.69 82 THR A N 1
ATOM 568 C CA . THR A 1 82 ? -5.962 -2.133 20.141 1.00 97.69 82 THR A CA 1
ATOM 569 C C . THR A 1 82 ? -7.009 -2.914 19.362 1.00 97.69 82 THR A C 1
ATOM 571 O O . THR A 1 82 ? -8.212 -2.703 19.524 1.00 97.69 82 THR A O 1
ATOM 574 N N . LEU A 1 83 ? -6.540 -3.829 18.518 1.00 98.38 83 LEU A N 1
ATOM 575 C CA . LEU A 1 83 ? -7.356 -4.807 17.812 1.00 98.38 83 LEU A CA 1
ATOM 576 C C . LEU A 1 83 ? -6.799 -6.196 18.122 1.00 98.38 83 LEU A C 1
ATOM 578 O O . LEU A 1 83 ? -5.591 -6.407 18.020 1.00 98.38 83 LEU A O 1
ATOM 582 N N . LYS A 1 84 ? -7.660 -7.130 18.520 1.00 98.19 84 LYS A N 1
ATOM 583 C CA . LYS A 1 84 ? -7.278 -8.497 18.885 1.00 98.19 84 LYS A CA 1
ATOM 584 C C . LYS A 1 84 ? -7.973 -9.536 18.023 1.00 98.19 84 LYS A C 1
ATOM 586 O O . LYS A 1 84 ? -9.156 -9.386 17.709 1.00 98.19 84 LYS A O 1
ATOM 591 N N . ASP A 1 85 ? -7.235 -10.582 17.675 1.00 97.44 85 ASP A N 1
ATOM 592 C CA . ASP A 1 85 ? -7.764 -11.787 17.033 1.00 97.44 85 ASP A CA 1
ATOM 593 C C . ASP A 1 85 ? -8.543 -12.672 18.045 1.00 97.44 85 ASP A C 1
ATOM 595 O O . ASP A 1 85 ? -8.542 -12.384 19.250 1.00 97.44 85 ASP A O 1
ATOM 599 N N . PRO A 1 86 ? -9.213 -13.757 17.602 1.00 97.06 86 PRO A N 1
ATOM 600 C CA . PRO A 1 86 ? -9.922 -14.672 18.503 1.00 97.06 86 PRO A CA 1
ATOM 601 C C . PRO A 1 86 ? -9.040 -15.360 19.555 1.00 97.06 86 PRO A C 1
ATOM 603 O O . PRO A 1 86 ? -9.556 -15.811 20.575 1.00 97.06 86 PRO A O 1
ATOM 606 N N . ASN A 1 87 ? -7.731 -15.452 19.313 1.00 96.88 87 ASN A N 1
ATOM 607 C CA . ASN A 1 87 ? -6.767 -16.075 20.219 1.00 96.88 87 ASN A CA 1
ATOM 608 C C . ASN A 1 87 ? -6.226 -15.079 21.262 1.00 96.88 87 ASN A C 1
ATOM 610 O O . ASN A 1 87 ? -5.462 -15.462 22.145 1.00 96.88 87 ASN A O 1
ATOM 614 N N . GLY A 1 88 ? -6.621 -13.804 21.180 1.00 95.31 88 GLY A N 1
ATOM 615 C CA . GLY A 1 88 ? -6.191 -12.735 22.078 1.00 95.31 88 GLY A CA 1
ATOM 616 C C . GLY A 1 88 ? -4.890 -12.041 21.667 1.00 95.31 88 GLY A C 1
ATOM 617 O O . GLY A 1 88 ? -4.441 -11.147 22.404 1.00 95.31 88 GLY A O 1
ATOM 618 N N . ASN A 1 89 ? -4.314 -12.396 20.513 1.00 95.75 89 ASN A N 1
ATOM 619 C CA . ASN A 1 89 ? -3.118 -11.758 19.968 1.00 95.75 89 ASN A CA 1
ATOM 620 C C . ASN A 1 89 ? -3.458 -10.365 19.441 1.00 95.75 89 ASN A C 1
ATOM 622 O O . ASN A 1 89 ? -4.512 -10.155 18.840 1.00 95.75 89 ASN A O 1
ATOM 626 N N . THR A 1 90 ? -2.545 -9.416 19.635 1.00 95.25 90 THR A N 1
ATOM 627 C CA . THR A 1 90 ? -2.685 -8.066 19.083 1.00 95.25 90 THR A CA 1
ATOM 628 C C . THR A 1 90 ? -2.397 -8.086 17.585 1.00 95.25 90 THR A C 1
ATOM 630 O O . THR A 1 90 ? -1.323 -8.511 17.163 1.00 95.25 90 THR A O 1
ATOM 633 N N . VAL A 1 91 ? -3.341 -7.592 16.788 1.00 95.25 91 VAL A N 1
ATOM 634 C CA . VAL A 1 91 ? -3.143 -7.344 15.358 1.00 95.25 91 VAL A CA 1
ATOM 635 C C . VAL A 1 91 ? -2.189 -6.156 15.212 1.00 95.25 91 VAL A C 1
ATOM 637 O O . VAL A 1 91 ? -2.437 -5.117 15.830 1.00 95.25 91 VAL A O 1
ATOM 640 N N . PRO A 1 92 ? -1.106 -6.267 14.427 1.00 91.19 92 PRO A N 1
ATOM 641 C CA . PRO A 1 92 ? -0.213 -5.144 14.193 1.00 91.19 92 PRO A CA 1
ATOM 642 C C . PRO A 1 92 ? -0.911 -4.073 13.343 1.00 91.19 92 PRO A C 1
ATOM 644 O O . PRO A 1 92 ? -1.708 -4.372 12.451 1.00 91.19 92 PRO A O 1
ATOM 647 N N . GLY A 1 93 ? -0.628 -2.807 13.631 1.00 91.38 93 GLY A N 1
ATOM 648 C CA . GLY A 1 93 ? -1.230 -1.672 12.942 1.00 91.38 93 GLY A CA 1
ATOM 649 C C . GLY A 1 93 ? -0.855 -0.344 13.586 1.00 91.38 93 GLY A C 1
ATOM 650 O O . GLY A 1 93 ? -0.147 -0.303 14.592 1.00 91.38 93 GLY A O 1
ATOM 651 N N . SER A 1 94 ? -1.332 0.744 12.995 1.00 91.50 94 SER A N 1
ATOM 652 C CA . SER A 1 94 ? -1.050 2.113 13.434 1.00 91.50 94 SER A CA 1
ATOM 653 C C . SER A 1 94 ? -2.318 2.821 13.895 1.00 91.50 94 SER A C 1
ATOM 655 O O . SER A 1 94 ? -3.367 2.681 13.263 1.00 91.50 94 SER A O 1
ATOM 657 N N . VAL A 1 95 ? -2.205 3.643 14.937 1.00 95.56 95 VAL A N 1
ATOM 658 C CA . VAL A 1 95 ? -3.288 4.505 15.424 1.00 95.56 95 VAL A CA 1
ATOM 659 C C . VAL A 1 95 ? -3.085 5.921 14.902 1.00 95.56 95 VAL A C 1
ATOM 661 O O . VAL A 1 95 ? -1.990 6.469 14.974 1.00 95.56 95 VAL A O 1
ATOM 664 N N . THR A 1 96 ? -4.151 6.520 14.383 1.00 94.88 96 THR A N 1
ATOM 665 C CA . THR A 1 96 ? -4.179 7.908 13.916 1.00 94.88 96 THR A CA 1
ATOM 666 C C . THR A 1 96 ? -5.392 8.634 14.482 1.00 94.88 96 THR A C 1
ATOM 668 O O . THR A 1 96 ? -6.419 8.021 14.790 1.00 94.88 96 THR A O 1
ATOM 671 N N . LEU A 1 97 ? -5.278 9.957 14.592 1.00 94.44 97 LEU A N 1
ATOM 672 C CA . LEU A 1 97 ? -6.341 10.847 15.046 1.00 94.44 97 LEU A CA 1
ATOM 673 C C . LEU A 1 97 ? -6.724 11.803 13.896 1.00 94.44 97 LEU A C 1
ATOM 675 O O . LEU A 1 97 ? -6.324 12.966 13.904 1.00 94.44 97 LEU A O 1
ATOM 679 N N . PRO A 1 98 ? -7.439 11.331 12.851 1.00 91.06 98 PRO A N 1
ATOM 680 C CA . PRO A 1 98 ? -7.762 12.145 11.670 1.00 91.06 98 PRO A CA 1
ATOM 681 C C . PRO A 1 98 ? -8.625 13.382 11.968 1.00 91.06 98 PRO A C 1
ATOM 683 O O . PRO A 1 98 ? -8.697 14.294 11.149 1.00 91.06 98 PRO A O 1
ATOM 686 N N . ALA A 1 99 ? -9.305 13.403 13.111 1.00 93.88 99 ALA A N 1
ATOM 687 C CA . ALA A 1 99 ? -9.989 14.566 13.659 1.00 93.88 99 ALA A CA 1
ATOM 688 C C . ALA A 1 99 ? -9.911 14.495 15.186 1.00 93.88 99 ALA A C 1
ATOM 690 O O . ALA A 1 99 ? -9.811 13.399 15.731 1.00 93.88 99 ALA A O 1
ATOM 691 N N . ALA A 1 100 ? -10.031 15.634 15.873 1.00 93.00 100 ALA A N 1
ATOM 692 C CA . ALA A 1 100 ? -9.805 15.734 17.318 1.00 93.00 100 ALA A CA 1
ATOM 693 C C . ALA A 1 100 ? -10.582 14.704 18.167 1.00 93.00 100 ALA A C 1
ATOM 695 O O . ALA A 1 100 ? -10.102 14.307 19.220 1.00 93.00 100 ALA A O 1
ATOM 696 N N . ASN A 1 101 ? -11.752 14.241 17.717 1.00 95.19 101 ASN A N 1
ATOM 697 C CA . ASN A 1 101 ? -12.587 13.259 18.416 1.00 95.19 101 ASN A CA 1
ATOM 698 C C . ASN A 1 101 ? -12.753 11.923 17.665 1.00 95.19 101 ASN A C 1
ATOM 700 O O . ASN A 1 101 ? -13.645 11.142 17.997 1.00 95.19 101 ASN A O 1
ATOM 704 N N . LYS A 1 102 ? -11.958 11.655 16.624 1.00 97.31 102 LYS A N 1
ATOM 705 C CA . LYS A 1 102 ? -12.047 10.418 15.838 1.00 97.31 102 LYS A CA 1
ATOM 706 C C . LYS A 1 102 ? -10.714 9.698 15.852 1.00 97.31 102 LYS A C 1
ATOM 708 O O . LYS A 1 102 ? -9.749 10.192 15.281 1.00 97.31 102 LYS A O 1
ATOM 713 N N . VAL A 1 103 ? -10.706 8.492 16.407 1.00 97.88 103 VAL A N 1
ATOM 714 C CA . VAL A 1 103 ? -9.537 7.610 16.437 1.00 97.88 103 VAL A CA 1
ATOM 715 C C . VAL A 1 103 ? -9.700 6.521 15.388 1.00 97.88 103 VAL A C 1
ATOM 717 O O . VAL A 1 103 ? -10.772 5.927 15.278 1.00 97.88 103 VAL A O 1
ATOM 720 N N . THR A 1 104 ? -8.651 6.256 14.612 1.00 97.75 104 THR A N 1
ATOM 721 C CA . THR A 1 104 ? -8.626 5.200 13.591 1.00 97.75 104 THR A CA 1
ATOM 722 C C . THR A 1 104 ? -7.396 4.319 13.763 1.00 97.75 104 THR A C 1
ATOM 724 O O . THR A 1 104 ? -6.270 4.804 13.720 1.00 97.75 104 THR A O 1
ATOM 727 N N . PHE A 1 105 ? -7.623 3.022 13.928 1.00 97.44 105 PHE A N 1
ATOM 728 C CA . PHE A 1 105 ? -6.636 1.960 13.843 1.00 97.44 105 PHE A CA 1
ATOM 729 C C . PHE A 1 105 ? -6.631 1.376 12.426 1.00 97.44 105 PHE A C 1
ATOM 731 O O . PHE A 1 105 ? -7.659 0.904 11.930 1.00 97.44 105 PHE A O 1
ATOM 738 N N . THR A 1 106 ? -5.469 1.380 11.784 1.00 94.75 106 THR A N 1
ATOM 739 C CA . THR A 1 106 ? -5.256 0.777 10.465 1.00 94.75 106 THR A CA 1
ATOM 740 C C . THR A 1 106 ? -4.377 -0.460 10.637 1.00 94.75 106 THR A C 1
ATOM 742 O O . THR A 1 106 ? -3.209 -0.299 11.000 1.00 94.75 106 THR A O 1
ATOM 745 N N . PRO A 1 107 ? -4.905 -1.680 10.418 1.00 93.56 107 PRO A N 1
ATOM 746 C CA . PRO A 1 107 ? -4.090 -2.892 10.405 1.00 93.56 107 PRO A CA 1
ATOM 747 C C . PRO A 1 107 ? -2.938 -2.780 9.397 1.00 93.56 107 PRO A C 1
ATOM 749 O O . PRO A 1 107 ? -3.113 -2.216 8.320 1.00 93.56 107 PRO A O 1
ATOM 752 N N . SER A 1 108 ? -1.765 -3.317 9.737 1.00 86.25 108 SER A N 1
ATOM 753 C CA . SER A 1 108 ? -0.609 -3.389 8.824 1.00 86.25 108 SER A CA 1
ATOM 754 C C . SER A 1 108 ? -0.554 -4.689 8.019 1.00 86.25 108 SER A C 1
ATOM 756 O O . SER A 1 108 ? 0.330 -4.866 7.184 1.00 86.25 108 SER A O 1
ATOM 758 N N . THR A 1 109 ? -1.475 -5.614 8.294 1.00 84.81 109 THR A N 1
ATOM 759 C CA . THR A 1 109 ? -1.670 -6.866 7.555 1.00 84.81 109 THR A CA 1
ATOM 760 C C . THR A 1 109 ? -3.157 -7.059 7.268 1.00 84.81 109 THR A C 1
ATOM 762 O O . THR A 1 109 ? -4.002 -6.555 8.015 1.00 84.81 109 THR A O 1
ATOM 765 N N . GLU A 1 110 ? -3.481 -7.777 6.187 1.00 91.56 110 GLU A N 1
ATOM 766 C CA . GLU A 1 110 ? -4.870 -8.091 5.862 1.00 91.56 110 GLU A CA 1
ATOM 767 C C . GLU A 1 110 ? -5.441 -8.940 6.994 1.00 91.56 110 GLU A C 1
ATOM 769 O O . GLU A 1 110 ? -4.801 -9.880 7.474 1.00 91.56 110 GLU A O 1
ATOM 774 N N . LEU A 1 111 ? -6.651 -8.607 7.432 1.00 94.31 111 LEU A N 1
ATOM 775 C CA . LEU A 1 111 ? -7.336 -9.410 8.431 1.00 94.31 111 LEU A CA 1
ATOM 776 C C . LEU A 1 111 ? -7.700 -10.776 7.833 1.00 94.31 111 LEU A C 1
ATOM 778 O O . LEU A 1 111 ? -8.001 -10.905 6.648 1.00 94.31 111 LEU A O 1
ATOM 782 N N . SER A 1 112 ? -7.718 -11.817 8.657 1.00 94.56 112 SER A N 1
ATOM 783 C CA . SER A 1 112 ? -8.120 -13.151 8.215 1.00 94.56 112 SER A CA 1
ATOM 784 C C . SER A 1 112 ? -9.598 -13.169 7.819 1.00 94.56 112 SER A C 1
ATOM 786 O O . SER A 1 112 ? -10.422 -12.475 8.419 1.00 94.56 112 SER A O 1
ATOM 788 N N . LEU A 1 113 ? -9.949 -13.970 6.810 1.00 94.69 113 LEU A N 1
ATOM 789 C CA . LEU A 1 113 ? -11.335 -14.165 6.371 1.00 94.69 113 LEU A CA 1
ATOM 790 C C . LEU A 1 113 ? -12.171 -14.843 7.462 1.00 94.69 113 LEU A C 1
ATOM 792 O O . LEU A 1 113 ? -11.647 -15.618 8.262 1.00 94.69 113 LEU A O 1
ATOM 796 N N . HIS A 1 114 ? -13.476 -14.568 7.476 1.00 95.69 114 HIS A N 1
ATOM 797 C CA . HIS A 1 114 ? -14.450 -15.187 8.384 1.00 95.69 114 HIS A CA 1
ATOM 798 C C . HIS A 1 114 ? -14.005 -15.213 9.861 1.00 95.69 114 HIS A C 1
ATOM 800 O O . HIS A 1 114 ? -14.220 -16.181 10.589 1.00 95.69 114 HIS A O 1
ATOM 806 N N . THR A 1 115 ? -13.336 -14.152 10.306 1.00 98.06 115 THR A N 1
ATOM 807 C CA . THR A 1 115 ? -12.676 -14.097 11.611 1.00 98.06 115 THR A CA 1
ATOM 808 C C . THR A 1 115 ? -13.268 -12.975 12.449 1.00 98.06 115 THR A C 1
ATOM 810 O O . THR A 1 115 ? -13.468 -11.852 11.979 1.00 98.06 115 THR A O 1
ATOM 813 N N . LYS A 1 116 ? -13.567 -13.284 13.714 1.00 98.12 116 LYS A N 1
ATOM 814 C CA . LYS A 1 116 ? -14.079 -12.309 14.675 1.00 98.12 116 LYS A CA 1
ATOM 815 C C . LYS A 1 116 ? -12.925 -11.559 15.334 1.00 98.12 116 LYS A C 1
ATOM 817 O O . LYS A 1 116 ? -12.141 -12.158 16.061 1.00 98.12 116 LYS A O 1
ATOM 822 N N . TYR A 1 117 ? -12.874 -10.247 15.151 1.00 98.56 117 TYR A N 1
ATOM 823 C CA . TYR A 1 117 ? -11.912 -9.379 15.825 1.00 98.56 117 TYR A CA 1
ATOM 824 C C . TYR A 1 117 ? -12.582 -8.568 16.929 1.00 98.56 117 TYR A C 1
ATOM 826 O O . TYR A 1 117 ? -13.765 -8.231 16.837 1.00 98.56 117 TYR A O 1
ATOM 834 N N . THR A 1 118 ? -11.818 -8.248 17.973 1.00 98.50 118 THR A N 1
ATOM 835 C CA . THR A 1 118 ? -12.261 -7.400 19.089 1.00 98.50 118 THR A CA 1
ATOM 836 C C . THR A 1 118 ? -11.403 -6.146 19.151 1.00 98.50 118 THR A C 1
ATOM 838 O O . THR A 1 118 ? -10.195 -6.231 19.359 1.00 98.50 118 THR A O 1
ATOM 841 N N . ALA A 1 119 ? -12.022 -4.987 18.961 1.00 98.62 119 ALA A N 1
ATOM 842 C CA . ALA A 1 119 ? -11.388 -3.687 19.118 1.00 98.62 119 ALA A CA 1
ATOM 843 C C . ALA A 1 119 ? -11.604 -3.154 20.539 1.00 98.62 119 ALA A C 1
ATOM 845 O O . ALA A 1 119 ? -12.624 -3.442 21.169 1.00 98.62 119 ALA A O 1
ATOM 846 N N . SER A 1 120 ? -10.648 -2.369 21.028 1.00 98.31 120 SER A N 1
ATOM 847 C CA . SER A 1 120 ? -10.693 -1.711 22.333 1.00 98.31 120 SER A CA 1
ATOM 848 C C . SER A 1 120 ? -10.120 -0.308 22.220 1.00 98.31 120 SER A C 1
ATOM 850 O O . SER A 1 120 ? -9.009 -0.153 21.711 1.00 98.31 120 SER A O 1
ATOM 852 N N . VAL A 1 121 ? -10.831 0.691 22.743 1.00 98.19 121 VAL A N 1
ATOM 853 C CA . VAL A 1 121 ? -10.363 2.081 22.824 1.00 98.19 121 VAL A CA 1
ATOM 854 C C . VAL A 1 121 ? -10.452 2.599 24.259 1.00 98.19 121 VAL A C 1
ATOM 856 O O . VAL A 1 121 ? -11.471 2.433 24.926 1.00 98.19 121 VAL A O 1
ATOM 859 N N . GLN A 1 122 ? -9.374 3.223 24.721 1.00 97.50 122 GLN A N 1
ATOM 860 C CA . GLN A 1 122 ? -9.255 3.920 25.999 1.00 97.50 122 GLN A CA 1
ATOM 861 C C . GLN A 1 122 ? -8.629 5.284 25.717 1.00 97.50 122 GLN A C 1
ATOM 863 O O . GLN A 1 122 ? -7.639 5.369 24.991 1.00 97.50 122 GLN A O 1
ATOM 868 N N . ALA A 1 123 ? -9.213 6.346 26.259 1.00 96.50 123 ALA A N 1
ATOM 869 C CA . ALA A 1 123 ? -8.777 7.708 25.987 1.00 96.50 123 ALA A CA 1
ATOM 870 C C . ALA A 1 123 ? -9.045 8.635 27.177 1.00 96.50 123 ALA A C 1
ATOM 872 O O . ALA A 1 123 ? -9.922 8.365 28.004 1.00 96.50 123 ALA A O 1
ATOM 873 N N . SER A 1 124 ? -8.332 9.758 27.191 1.00 95.06 124 SER A N 1
ATOM 874 C CA . SER A 1 124 ? -8.662 10.945 27.983 1.00 95.06 124 SER A CA 1
ATOM 875 C C . SER A 1 124 ? -9.010 12.101 27.054 1.00 95.06 124 SER A C 1
ATOM 877 O O . SER A 1 124 ? -8.558 12.134 25.908 1.00 95.06 124 SER A O 1
ATOM 879 N N . ASP A 1 125 ? -9.817 13.051 27.518 1.00 93.25 125 ASP A N 1
ATOM 880 C CA . ASP A 1 125 ? -9.978 14.314 26.796 1.00 93.25 125 ASP A CA 1
ATOM 881 C C . ASP A 1 125 ? -8.778 15.255 27.011 1.00 93.25 125 ASP A C 1
ATOM 883 O O . ASP A 1 125 ? -7.901 15.007 27.840 1.00 93.25 125 ASP A O 1
ATOM 887 N N . VAL A 1 126 ? -8.754 16.366 26.272 1.00 89.69 126 VAL A N 1
ATOM 888 C CA . VAL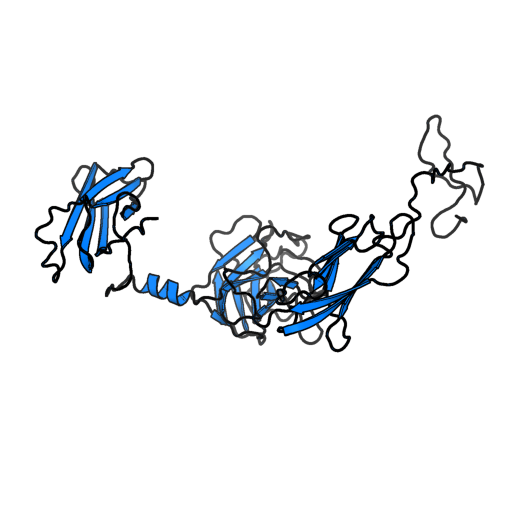 A 1 126 ? -7.699 17.396 26.371 1.00 89.69 126 VAL A CA 1
ATOM 889 C C . VAL A 1 126 ? -7.674 18.143 27.715 1.00 89.69 126 VAL A C 1
ATOM 891 O O . VAL A 1 126 ? -6.759 18.925 27.962 1.00 89.69 126 VAL A O 1
ATOM 894 N N . TRP A 1 127 ? -8.667 17.919 28.581 1.00 89.62 127 TRP A N 1
ATOM 895 C CA . TRP A 1 127 ? -8.737 18.457 29.942 1.00 89.62 127 TRP A CA 1
ATOM 896 C C . TRP A 1 127 ? -8.317 17.424 31.001 1.00 89.62 127 TRP A C 1
ATOM 898 O O . TRP A 1 127 ? -8.339 17.729 32.193 1.00 89.62 127 TRP A O 1
ATOM 908 N N . GLY A 1 128 ? -7.889 16.227 30.583 1.00 89.69 128 GLY A N 1
ATOM 909 C CA . GLY A 1 128 ? -7.398 15.164 31.458 1.00 89.69 128 GLY A CA 1
ATOM 910 C C . GLY A 1 128 ? -8.486 14.253 32.030 1.00 89.69 128 GLY A C 1
ATOM 911 O O . GLY A 1 128 ? -8.187 13.424 32.891 1.00 89.69 128 GLY A O 1
ATOM 912 N N . ASN A 1 129 ? -9.736 14.355 31.570 1.00 93.31 129 ASN A N 1
ATOM 913 C CA . ASN A 1 129 ? -10.802 13.458 32.010 1.00 93.31 129 ASN A CA 1
ATOM 914 C C . ASN A 1 129 ? -10.671 12.108 31.295 1.00 93.31 129 ASN A C 1
ATOM 916 O O . ASN A 1 129 ? -10.956 11.997 30.102 1.00 93.31 129 ASN A O 1
ATOM 920 N N . ALA A 1 130 ? -10.252 11.078 32.029 1.00 95.31 130 ALA A N 1
ATOM 921 C CA . ALA A 1 130 ? -10.081 9.724 31.509 1.00 95.31 130 ALA A CA 1
ATOM 922 C C . ALA A 1 130 ? -11.403 8.944 31.461 1.00 95.31 130 ALA A C 1
ATOM 924 O O . ALA A 1 130 ? -12.216 9.025 32.386 1.00 95.31 130 ALA A O 1
ATOM 925 N N . MET A 1 131 ? -11.601 8.135 30.413 1.00 96.62 131 MET A N 1
ATOM 926 C CA . MET A 1 131 ? -12.651 7.107 30.402 1.00 96.62 131 MET A CA 1
ATOM 927 C C . MET A 1 131 ? -12.481 6.167 31.603 1.00 96.62 131 MET A C 1
ATOM 929 O O . MET A 1 131 ? -11.356 5.788 31.928 1.00 96.62 131 MET A O 1
ATOM 933 N N . ALA A 1 132 ? -13.592 5.768 32.229 1.00 94.12 132 ALA A N 1
ATOM 934 C CA . ALA A 1 132 ? -13.564 4.883 33.396 1.00 94.12 132 ALA A CA 1
ATOM 935 C C . ALA A 1 132 ? -12.996 3.492 33.068 1.00 94.12 132 ALA A C 1
ATOM 937 O O . ALA A 1 132 ? -12.152 2.991 33.802 1.00 94.12 132 ALA A O 1
ATOM 938 N N . ASP A 1 133 ? -13.429 2.919 31.942 1.00 95.31 133 ASP A N 1
ATOM 939 C CA . ASP A 1 133 ? -12.980 1.631 31.421 1.00 95.31 133 ASP A CA 1
ATOM 940 C C . ASP A 1 133 ? -12.834 1.699 29.890 1.00 95.31 133 ASP A C 1
ATOM 942 O O . ASP A 1 133 ? -13.533 2.496 29.242 1.00 95.31 133 ASP A O 1
ATOM 946 N N . PRO A 1 134 ? -12.002 0.831 29.281 1.00 97.19 134 PRO A N 1
ATOM 947 C CA . PRO A 1 134 ? -11.901 0.747 27.834 1.00 97.19 134 PRO A CA 1
ATOM 948 C C . PRO A 1 134 ? -13.231 0.314 27.219 1.00 97.19 134 PRO A C 1
ATOM 950 O O . PRO A 1 134 ? -13.856 -0.658 27.652 1.00 97.19 134 PRO A O 1
ATOM 953 N N . VAL A 1 135 ? -13.643 0.981 26.143 1.00 98.38 135 VAL A N 1
ATOM 954 C CA . VAL A 1 135 ? -14.808 0.551 25.365 1.00 98.38 135 VAL A CA 1
ATOM 955 C C . VAL A 1 135 ? -14.366 -0.505 24.365 1.00 98.38 135 VAL A C 1
ATOM 957 O O . VAL A 1 135 ? -13.490 -0.260 23.533 1.00 98.38 135 VAL A O 1
ATOM 960 N N . THR A 1 136 ? -15.010 -1.670 24.425 1.00 98.38 136 THR A N 1
ATOM 961 C CA . THR A 1 136 ? -14.736 -2.801 23.536 1.00 98.38 136 THR A CA 1
ATOM 962 C C . THR A 1 136 ? -15.924 -3.109 22.635 1.00 98.38 136 THR A C 1
ATOM 964 O O . THR A 1 136 ? -17.085 -2.977 23.023 1.00 98.38 136 THR A O 1
ATOM 967 N N . TRP A 1 137 ? -15.640 -3.529 21.405 1.00 98.62 137 TRP A N 1
ATOM 968 C CA . TRP A 1 137 ? -16.644 -4.052 20.483 1.00 98.62 137 TRP A CA 1
ATOM 969 C C . TRP A 1 137 ? -16.020 -5.086 19.557 1.00 98.62 137 TRP A C 1
ATOM 971 O O . TRP A 1 137 ? -14.801 -5.180 19.433 1.00 98.62 137 TRP A O 1
ATOM 981 N N . SER A 1 138 ? -16.863 -5.874 18.895 1.00 98.44 138 SER A N 1
ATOM 982 C CA . SER A 1 138 ? -16.395 -6.893 17.957 1.00 98.44 138 SER A CA 1
ATOM 983 C C . SER A 1 138 ? -17.081 -6.784 16.609 1.00 98.44 138 SER A C 1
ATOM 985 O O . SER A 1 138 ? -18.195 -6.271 16.519 1.00 98.44 138 SER A O 1
ATOM 987 N N . PHE A 1 139 ? -16.414 -7.279 15.577 1.00 98.62 139 PHE A N 1
ATOM 988 C CA . PHE A 1 139 ? -16.944 -7.430 14.227 1.00 98.62 139 PHE A CA 1
ATOM 989 C C . PHE A 1 139 ? -16.368 -8.702 13.600 1.00 98.62 139 PHE A C 1
ATOM 991 O O . PHE A 1 139 ? -15.362 -9.235 14.070 1.00 98.62 139 PHE A O 1
ATOM 998 N N . THR A 1 140 ? -17.016 -9.199 12.554 1.00 98.56 140 THR A N 1
ATOM 999 C CA . THR A 1 140 ? -16.596 -10.391 11.811 1.00 98.56 140 THR A CA 1
ATOM 1000 C C . THR A 1 140 ? -16.286 -10.006 10.373 1.00 98.56 140 THR A C 1
ATOM 1002 O O . THR A 1 140 ? -17.084 -9.331 9.715 1.00 98.56 140 THR A O 1
ATOM 1005 N N . THR A 1 141 ? -15.115 -10.411 9.892 1.00 98.06 141 THR A N 1
ATOM 1006 C CA . THR A 1 141 ? -14.700 -10.186 8.506 1.00 98.06 141 THR A CA 1
ATOM 1007 C C . THR A 1 141 ? -15.480 -11.066 7.531 1.00 98.06 141 THR A C 1
ATOM 1009 O O . THR A 1 141 ? -16.004 -12.123 7.891 1.00 98.06 141 THR A O 1
ATOM 1012 N N . SER A 1 142 ? -15.557 -10.622 6.278 1.00 95.50 142 SER A N 1
ATOM 1013 C CA . SER A 1 142 ? -16.170 -11.370 5.180 1.00 95.50 142 SER A CA 1
ATOM 1014 C C . SER A 1 142 ? -15.535 -12.748 5.003 1.00 95.50 142 SER A C 1
ATOM 1016 O O . SER A 1 142 ? -14.335 -12.934 5.216 1.00 95.50 142 SER A O 1
ATOM 1018 N N . ALA A 1 143 ? -16.346 -13.719 4.585 1.00 92.88 143 ALA A N 1
ATOM 1019 C CA . ALA A 1 143 ? -15.874 -15.051 4.213 1.00 92.88 143 ALA A CA 1
ATOM 1020 C C . ALA A 1 143 ? -15.188 -15.084 2.837 1.00 92.88 143 ALA A C 1
ATOM 1022 O O . ALA A 1 143 ? -14.502 -16.053 2.520 1.00 92.88 143 ALA A O 1
ATOM 1023 N N . THR A 1 144 ? -15.354 -14.037 2.024 1.00 89.06 144 THR A N 1
ATOM 1024 C CA . THR A 1 144 ? -14.737 -13.923 0.697 1.00 89.06 144 THR A CA 1
ATOM 1025 C C . THR A 1 144 ? -13.888 -12.658 0.598 1.00 89.06 144 THR A C 1
ATOM 1027 O O . THR A 1 144 ? -14.345 -11.594 1.035 1.00 89.06 144 THR A O 1
ATOM 1030 N N . PRO A 1 145 ? -12.688 -12.729 -0.006 1.00 86.25 145 PRO A N 1
ATOM 1031 C CA . PRO A 1 145 ? -11.861 -11.549 -0.215 1.00 86.25 145 PRO A CA 1
ATOM 1032 C C . PRO A 1 145 ? -12.544 -10.562 -1.183 1.00 86.25 145 PRO A C 1
ATOM 1034 O O . PRO A 1 145 ? -13.361 -10.983 -2.012 1.00 86.25 145 PRO A O 1
ATOM 1037 N N . PRO A 1 146 ? -12.245 -9.253 -1.092 1.00 86.38 146 PRO A N 1
ATOM 1038 C CA . PRO A 1 146 ? -12.734 -8.266 -2.050 1.00 86.38 146 PRO A CA 1
ATOM 1039 C C . PRO A 1 146 ? -12.333 -8.623 -3.488 1.00 86.38 146 PRO A C 1
ATOM 1041 O O . PRO A 1 146 ? -11.256 -9.155 -3.732 1.00 86.38 146 PRO A O 1
ATOM 1044 N N . ALA A 1 147 ? -13.177 -8.308 -4.471 1.00 84.00 147 ALA A N 1
ATOM 1045 C CA . ALA A 1 147 ? -12.777 -8.463 -5.867 1.00 84.00 147 ALA A CA 1
ATOM 1046 C C . ALA A 1 147 ? -11.661 -7.461 -6.207 1.00 84.00 147 ALA A C 1
ATOM 1048 O O . ALA A 1 147 ? -11.776 -6.271 -5.909 1.00 84.00 147 ALA A O 1
ATOM 1049 N N . VAL A 1 148 ? -10.601 -7.925 -6.866 1.00 84.06 148 VAL A N 1
ATOM 1050 C CA . VAL A 1 148 ? -9.519 -7.059 -7.343 1.00 84.06 148 VAL A CA 1
ATOM 1051 C C . VAL A 1 148 ? -9.872 -6.548 -8.742 1.00 84.06 148 VAL A C 1
ATOM 1053 O O . VAL A 1 148 ? -9.857 -7.309 -9.702 1.00 84.06 148 VAL A O 1
ATOM 1056 N N . THR A 1 149 ? -10.202 -5.260 -8.870 1.00 77.19 149 THR A N 1
ATOM 1057 C CA . THR A 1 149 ? -10.704 -4.657 -10.126 1.00 77.19 149 THR A CA 1
ATOM 1058 C C . THR A 1 149 ? -9.809 -3.529 -10.647 1.00 77.19 149 THR A C 1
ATOM 1060 O O . THR A 1 149 ? -10.287 -2.444 -10.981 1.00 77.19 149 THR A O 1
ATOM 1063 N N . CYS A 1 150 ? -8.498 -3.740 -10.654 1.00 75.44 150 CYS A N 1
ATOM 1064 C CA . CYS A 1 150 ? -7.508 -2.688 -10.874 1.00 75.44 150 CYS A CA 1
ATOM 1065 C C . CYS A 1 150 ? -6.416 -3.111 -11.866 1.00 75.44 150 CYS A C 1
ATOM 1067 O O . CYS A 1 150 ? -6.188 -4.302 -12.097 1.00 75.44 150 CYS A O 1
ATOM 1069 N N . PRO A 1 151 ? -5.654 -2.118 -12.342 1.00 84.81 151 PRO A N 1
ATOM 1070 C CA . PRO A 1 151 ? -4.214 -2.107 -12.138 1.00 84.81 151 PRO A CA 1
ATOM 1071 C C . PRO A 1 151 ? -3.905 -1.540 -10.747 1.00 84.81 151 PRO A C 1
ATOM 1073 O O . PRO A 1 151 ? -4.227 -0.387 -10.461 1.00 84.81 151 PRO A O 1
ATOM 1076 N N . CYS A 1 152 ? -3.342 -2.356 -9.864 1.00 90.25 152 CYS A N 1
ATOM 1077 C CA . CYS A 1 152 ? -2.970 -1.985 -8.502 1.00 90.25 152 CYS A CA 1
ATOM 1078 C C . CYS A 1 152 ? -1.461 -1.768 -8.416 1.00 90.25 152 CYS A C 1
ATOM 1080 O O . CYS A 1 152 ? -0.684 -2.460 -9.070 1.00 90.25 152 CYS A O 1
ATOM 1082 N N . GLY A 1 153 ? -1.049 -0.836 -7.565 1.00 95.06 153 GLY A N 1
ATOM 1083 C CA . GLY A 1 153 ? 0.343 -0.645 -7.175 1.00 95.06 153 GLY A CA 1
ATOM 1084 C C . GLY A 1 153 ? 0.456 -0.531 -5.660 1.00 95.06 153 GLY A C 1
ATOM 1085 O O . GLY A 1 153 ? -0.549 -0.384 -4.962 1.00 95.06 153 GLY A O 1
ATOM 1086 N N . LEU A 1 154 ? 1.685 -0.581 -5.148 1.00 96.12 154 LEU A N 1
ATOM 1087 C CA . LEU A 1 154 ? 1.947 -0.407 -3.715 1.00 96.12 154 LEU A CA 1
ATOM 1088 C C . LEU A 1 154 ? 1.634 1.016 -3.227 1.00 96.12 154 LEU A C 1
ATOM 1090 O O . LEU A 1 154 ? 1.236 1.191 -2.080 1.00 96.12 154 LEU A O 1
ATOM 1094 N N . TRP A 1 155 ? 1.761 2.025 -4.090 1.00 96.12 155 TRP A N 1
ATOM 1095 C CA . TRP A 1 155 ? 1.491 3.424 -3.753 1.00 96.12 155 TRP A CA 1
ATOM 1096 C C . TRP A 1 155 ? 0.629 4.085 -4.823 1.00 96.12 155 TRP A C 1
ATOM 1098 O O . TRP A 1 155 ? 0.704 3.734 -6.002 1.00 96.12 155 TRP A O 1
ATOM 1108 N N . SER A 1 156 ? -0.185 5.063 -4.418 1.00 91.06 156 SER A N 1
ATOM 1109 C CA . SER A 1 156 ? -0.904 5.907 -5.371 1.00 91.06 156 SER A CA 1
ATOM 1110 C C . SER A 1 156 ? 0.037 6.939 -5.997 1.00 91.06 156 SER A C 1
ATOM 1112 O O . SER A 1 156 ? 1.034 7.347 -5.401 1.00 91.06 156 SER A O 1
ATOM 1114 N N . SER A 1 157 ? -0.329 7.445 -7.176 1.00 88.19 157 SER A N 1
ATOM 1115 C CA . SER A 1 157 ? 0.448 8.468 -7.889 1.00 88.19 157 SER A CA 1
ATOM 1116 C C . SER A 1 157 ? 0.517 9.824 -7.171 1.00 88.19 157 SER A C 1
ATOM 1118 O O . SER A 1 157 ? 1.247 10.707 -7.611 1.00 88.19 157 SER A O 1
ATOM 1120 N N . SER A 1 158 ? -0.267 10.018 -6.105 1.00 90.06 158 SER A N 1
ATOM 1121 C CA . SER A 1 158 ? -0.247 11.228 -5.277 1.00 90.06 158 SER A CA 1
ATOM 1122 C C . SER A 1 158 ? 0.758 11.155 -4.130 1.00 90.06 158 SER A C 1
ATOM 1124 O O . SER A 1 158 ? 1.007 12.177 -3.495 1.00 90.06 158 SER A O 1
ATOM 1126 N N . VAL A 1 159 ? 1.291 9.969 -3.816 1.00 93.31 159 VAL A N 1
ATOM 1127 C CA . VAL A 1 159 ? 2.308 9.831 -2.769 1.00 93.31 159 VAL A CA 1
ATOM 1128 C C . VAL A 1 159 ? 3.628 10.393 -3.285 1.00 93.31 159 VAL A C 1
ATOM 1130 O O . VAL A 1 159 ? 4.046 10.080 -4.401 1.00 93.31 159 VAL A O 1
ATOM 1133 N N . VAL A 1 160 ? 4.269 11.217 -2.459 1.00 96.44 160 VAL A N 1
ATOM 1134 C CA . VAL A 1 160 ? 5.569 11.832 -2.734 1.00 96.44 160 VAL A CA 1
ATOM 1135 C C . VAL A 1 160 ? 6.541 11.418 -1.623 1.00 96.44 160 VAL A C 1
ATOM 1137 O O . VAL A 1 160 ? 6.181 11.561 -0.453 1.00 96.44 160 VAL A O 1
ATOM 1140 N N . PRO A 1 161 ? 7.741 10.915 -1.966 1.00 97.69 161 PRO A N 1
ATOM 1141 C CA . PRO A 1 161 ? 8.815 10.637 -1.014 1.00 97.69 161 PRO A CA 1
ATOM 1142 C C . PRO A 1 161 ? 9.169 11.836 -0.139 1.00 97.69 161 PRO A C 1
ATOM 1144 O O . PRO A 1 161 ? 9.189 12.969 -0.625 1.00 97.69 161 PRO A O 1
ATOM 1147 N N . SER A 1 162 ? 9.545 11.587 1.113 1.00 97.44 162 SER A N 1
ATOM 1148 C CA . SER A 1 162 ? 10.103 12.619 1.994 1.00 97.44 162 SER A CA 1
ATOM 1149 C C . SER A 1 162 ? 11.462 13.094 1.478 1.00 97.44 162 SER A C 1
ATOM 1151 O O . SER A 1 162 ? 11.726 14.297 1.455 1.00 97.44 162 SER A O 1
ATOM 1153 N N . THR A 1 163 ? 12.299 12.165 0.998 1.00 97.94 163 THR A N 1
ATOM 1154 C CA . THR A 1 163 ? 13.529 12.497 0.258 1.00 97.94 163 THR A CA 1
ATOM 1155 C C . THR A 1 163 ? 13.361 12.106 -1.201 1.00 97.94 163 THR A C 1
ATOM 1157 O O . THR A 1 163 ? 13.440 10.935 -1.562 1.00 97.94 163 THR A O 1
ATOM 1160 N N . THR A 1 164 ? 13.132 13.088 -2.068 1.00 97.69 164 THR A N 1
ATOM 1161 C CA . THR A 1 164 ? 12.903 12.837 -3.499 1.00 97.69 164 THR A CA 1
ATOM 1162 C C . THR A 1 164 ? 14.183 12.642 -4.310 1.00 97.69 164 THR A C 1
ATOM 1164 O O . THR A 1 164 ? 14.091 12.195 -5.446 1.00 97.69 164 THR A O 1
ATOM 1167 N N . ASP A 1 165 ? 15.346 13.026 -3.777 1.00 96.81 165 ASP A N 1
ATOM 1168 C CA . ASP A 1 165 ? 16.644 12.950 -4.461 1.00 96.81 165 ASP A CA 1
ATOM 1169 C C . ASP A 1 165 ? 17.781 12.816 -3.435 1.00 96.81 165 ASP A C 1
ATOM 1171 O O . ASP A 1 165 ? 18.062 13.751 -2.678 1.00 96.81 165 ASP A O 1
ATOM 1175 N N . MET A 1 166 ? 18.420 11.646 -3.385 1.00 97.00 166 MET A N 1
ATOM 1176 C CA . MET A 1 166 ? 19.566 11.383 -2.517 1.00 97.00 166 MET A CA 1
ATOM 1177 C C . MET A 1 166 ? 20.869 11.892 -3.149 1.00 97.00 166 MET A C 1
ATOM 1179 O O . MET A 1 166 ? 21.681 11.130 -3.669 1.00 97.00 166 MET A O 1
ATOM 1183 N N . THR A 1 167 ? 21.104 13.203 -3.070 1.00 96.25 167 THR A N 1
ATOM 1184 C CA . THR A 1 167 ? 22.222 13.867 -3.770 1.00 96.25 167 THR A CA 1
ATOM 1185 C C . THR A 1 167 ? 23.620 13.452 -3.314 1.00 96.25 167 THR A C 1
ATOM 1187 O O . THR A 1 167 ? 24.597 13.748 -3.997 1.00 96.25 167 THR A O 1
ATOM 1190 N N . ALA A 1 168 ? 23.743 12.825 -2.143 1.00 96.50 168 ALA A N 1
ATOM 1191 C CA . ALA A 1 168 ? 25.025 12.361 -1.619 1.00 96.50 168 ALA A CA 1
ATOM 1192 C C . ALA A 1 168 ? 25.465 11.003 -2.198 1.00 96.50 168 ALA A C 1
ATOM 1194 O O . ALA A 1 168 ? 26.591 10.586 -1.934 1.00 96.50 168 ALA A O 1
ATOM 1195 N N . ASP A 1 169 ? 24.614 10.334 -2.984 1.00 96.50 169 ASP A N 1
ATOM 1196 C CA . ASP A 1 169 ? 24.940 9.062 -3.629 1.00 96.50 169 ASP A CA 1
ATOM 1197 C C . ASP A 1 169 ? 24.710 9.120 -5.152 1.00 96.50 169 ASP A C 1
ATOM 1199 O O . ASP A 1 169 ? 23.607 8.844 -5.634 1.00 96.50 169 ASP A O 1
ATOM 1203 N N . PRO A 1 170 ? 25.745 9.497 -5.927 1.00 96.44 170 PRO A N 1
ATOM 1204 C CA . PRO A 1 170 ? 25.683 9.564 -7.387 1.00 96.44 170 PRO A CA 1
ATOM 1205 C C . PRO A 1 170 ? 26.058 8.235 -8.068 1.00 96.44 170 PRO A C 1
ATOM 1207 O O . PRO A 1 170 ? 26.259 8.196 -9.282 1.00 96.44 170 PRO A O 1
ATOM 1210 N N . ASN A 1 171 ? 26.254 7.154 -7.307 1.00 97.69 171 ASN A N 1
ATOM 1211 C CA . ASN A 1 171 ? 26.783 5.904 -7.848 1.00 97.69 171 ASN A CA 1
ATOM 1212 C C . ASN A 1 171 ? 25.705 5.090 -8.571 1.00 97.69 171 ASN A C 1
ATOM 1214 O O . ASN A 1 171 ? 24.522 5.206 -8.282 1.00 97.69 171 ASN A O 1
ATOM 1218 N N . SER A 1 172 ? 26.123 4.214 -9.485 1.00 98.19 172 SER A N 1
ATOM 1219 C CA . SER A 1 172 ? 25.218 3.268 -10.145 1.00 98.19 172 SER A CA 1
ATOM 1220 C C . SER A 1 172 ? 24.772 2.161 -9.186 1.00 98.19 172 SER A C 1
ATOM 1222 O O . SER A 1 172 ? 25.613 1.523 -8.535 1.00 98.19 172 SER A O 1
ATOM 1224 N N . LEU A 1 173 ? 23.465 1.909 -9.114 1.00 98.06 173 LEU A N 1
ATOM 1225 C CA . LEU A 1 173 ? 22.888 0.881 -8.252 1.00 98.06 173 LEU A CA 1
ATOM 1226 C C . LEU A 1 173 ? 21.534 0.350 -8.744 1.00 98.06 173 LEU A C 1
ATOM 1228 O O . LEU A 1 173 ? 20.774 1.039 -9.421 1.00 98.06 173 LEU A O 1
ATOM 1232 N N . GLU A 1 174 ? 21.222 -0.878 -8.340 1.00 98.69 174 GLU A N 1
ATOM 1233 C CA . GLU A 1 174 ? 19.888 -1.472 -8.382 1.00 98.69 174 GLU A CA 1
ATOM 1234 C C . GLU A 1 174 ? 19.185 -1.245 -7.039 1.00 98.69 174 GLU A C 1
ATOM 1236 O O . GLU A 1 174 ? 19.786 -1.462 -5.984 1.00 98.69 174 GLU A O 1
ATOM 1241 N N . LEU A 1 175 ? 17.911 -0.863 -7.073 1.00 98.62 175 LEU A N 1
ATOM 1242 C CA . LEU A 1 175 ? 17.071 -0.599 -5.905 1.00 98.62 175 LEU A CA 1
ATOM 1243 C C . LEU A 1 175 ? 15.784 -1.402 -5.998 1.00 98.62 175 LEU A C 1
ATOM 1245 O O . LEU A 1 175 ? 15.174 -1.444 -7.064 1.00 98.62 175 LEU A O 1
ATOM 1249 N N . GLY A 1 176 ? 15.351 -2.025 -4.904 1.00 98.38 176 GLY A N 1
ATOM 1250 C CA . GLY A 1 176 ? 14.248 -2.977 -4.929 1.00 98.38 176 GLY A CA 1
ATOM 1251 C C . GLY A 1 176 ? 13.347 -2.975 -3.703 1.00 98.38 176 GLY A C 1
ATOM 1252 O O . GLY A 1 176 ? 13.736 -2.602 -2.596 1.00 98.38 176 GLY A O 1
ATOM 1253 N N . THR A 1 177 ? 12.136 -3.474 -3.927 1.00 98.62 177 THR A N 1
ATOM 1254 C CA . THR A 1 177 ? 11.111 -3.698 -2.910 1.00 98.62 177 THR A CA 1
ATOM 1255 C C . THR A 1 177 ? 10.673 -5.153 -2.966 1.00 98.62 177 THR A C 1
ATOM 1257 O O . THR A 1 177 ? 10.289 -5.660 -4.026 1.00 98.62 177 THR A O 1
ATOM 1260 N N . ARG A 1 178 ? 10.691 -5.824 -1.814 1.00 98.31 178 ARG A N 1
ATOM 1261 C CA . ARG A 1 178 ? 10.074 -7.142 -1.652 1.00 98.31 178 ARG A CA 1
ATOM 1262 C C . ARG A 1 178 ? 8.580 -6.991 -1.395 1.00 98.31 178 ARG A C 1
ATOM 1264 O O . ARG A 1 178 ? 8.162 -6.181 -0.564 1.00 98.31 178 ARG A O 1
ATOM 1271 N N . PHE A 1 179 ? 7.778 -7.787 -2.092 1.00 98.12 179 PHE A N 1
ATOM 1272 C CA . PHE A 1 179 ? 6.329 -7.777 -1.958 1.00 98.12 179 PHE A CA 1
ATOM 1273 C C . PHE A 1 179 ? 5.724 -9.178 -2.085 1.00 98.12 179 PHE A C 1
ATOM 1275 O O . PHE A 1 179 ? 6.327 -10.094 -2.643 1.00 98.12 179 PHE A O 1
ATOM 1282 N N . THR A 1 180 ? 4.504 -9.319 -1.585 1.00 97.19 180 THR A N 1
ATOM 1283 C CA . THR A 1 180 ? 3.609 -10.458 -1.809 1.00 97.19 180 THR A CA 1
ATOM 1284 C C . THR A 1 180 ? 2.282 -9.953 -2.371 1.00 97.19 180 THR A C 1
ATOM 1286 O O . THR A 1 180 ? 1.985 -8.752 -2.322 1.00 97.19 180 THR A O 1
ATOM 1289 N N . SER A 1 181 ? 1.467 -10.865 -2.903 1.00 95.06 181 SER A N 1
ATOM 1290 C CA . SER A 1 181 ? 0.063 -10.581 -3.194 1.00 95.06 181 SER A CA 1
ATOM 1291 C C . SER A 1 181 ? -0.853 -11.602 -2.538 1.00 95.06 181 SER A C 1
ATOM 1293 O O . SER A 1 181 ? -0.563 -12.790 -2.600 1.00 95.06 181 SER A O 1
ATOM 1295 N N . SER A 1 182 ? -1.969 -11.161 -1.960 1.00 92.25 182 SER A N 1
ATOM 1296 C CA . SER A 1 182 ? -3.023 -12.033 -1.419 1.00 92.25 182 SER A CA 1
ATOM 1297 C C . SER A 1 182 ? -3.918 -12.648 -2.504 1.00 92.25 182 SER A C 1
ATOM 1299 O O . SER A 1 182 ? -4.759 -13.501 -2.224 1.00 92.25 182 SER A O 1
ATOM 1301 N N . ALA A 1 183 ? -3.739 -12.244 -3.766 1.00 90.62 183 ALA A N 1
ATOM 1302 C CA . ALA A 1 183 ? -4.446 -12.787 -4.916 1.00 90.62 183 ALA A CA 1
ATOM 1303 C C . ALA A 1 183 ? -3.454 -13.271 -5.980 1.00 90.62 183 ALA A C 1
ATOM 1305 O O . ALA A 1 183 ? -2.414 -12.660 -6.218 1.00 90.62 183 ALA A O 1
ATOM 1306 N N . ALA A 1 184 ? -3.797 -14.363 -6.665 1.00 89.88 184 ALA A N 1
ATOM 1307 C CA . ALA A 1 184 ? -3.090 -14.733 -7.883 1.00 89.88 184 ALA A CA 1
ATOM 1308 C C . ALA A 1 184 ? -3.417 -13.715 -8.987 1.00 89.88 184 ALA A C 1
ATOM 1310 O O . ALA A 1 184 ? -4.534 -13.197 -9.052 1.00 89.88 184 ALA A O 1
ATOM 1311 N N . GLY A 1 185 ? -2.457 -13.439 -9.862 1.00 91.38 185 GLY A N 1
ATOM 1312 C CA . GLY A 1 185 ? -2.651 -12.466 -10.932 1.00 91.38 185 GLY A CA 1
ATOM 1313 C C . GLY A 1 185 ? -1.409 -12.280 -11.783 1.00 91.38 185 GLY A C 1
ATOM 1314 O O . GLY A 1 185 ? -0.606 -13.200 -11.938 1.00 91.38 185 GLY A O 1
ATOM 1315 N N . TRP A 1 186 ? -1.252 -11.085 -12.342 1.00 93.00 186 TRP A N 1
ATOM 1316 C CA . TRP A 1 186 ? -0.171 -10.750 -13.260 1.00 93.00 186 TRP A CA 1
ATOM 1317 C C . TRP A 1 186 ? 0.519 -9.457 -12.864 1.00 93.00 186 TRP A C 1
ATOM 1319 O O . TRP A 1 186 ? -0.138 -8.435 -12.661 1.00 93.00 186 TRP A O 1
ATOM 1329 N N . ILE A 1 187 ? 1.850 -9.482 -12.851 1.00 96.19 187 ILE A N 1
ATOM 1330 C CA . ILE A 1 187 ? 2.668 -8.273 -12.826 1.00 96.19 187 ILE A CA 1
ATOM 1331 C C . ILE A 1 187 ? 2.863 -7.817 -14.267 1.00 96.19 187 ILE A C 1
ATOM 1333 O O . ILE A 1 187 ? 3.471 -8.506 -15.088 1.00 96.19 187 ILE A O 1
ATOM 1337 N N . THR A 1 188 ? 2.327 -6.645 -14.576 1.00 92.69 188 THR A N 1
ATOM 1338 C CA . THR A 1 188 ? 2.355 -6.050 -15.914 1.00 92.69 188 THR A CA 1
ATOM 1339 C C . THR A 1 188 ? 3.483 -5.048 -16.080 1.00 92.69 188 THR A C 1
ATOM 1341 O O . THR A 1 188 ? 3.754 -4.624 -17.199 1.00 92.69 188 THR A O 1
ATOM 1344 N N . GLY A 1 189 ? 4.137 -4.639 -14.995 1.00 93.88 189 GLY A N 1
ATOM 1345 C CA . GLY A 1 189 ? 5.130 -3.582 -15.053 1.00 93.88 189 GLY A CA 1
ATOM 1346 C C . GLY A 1 189 ? 5.750 -3.215 -13.715 1.00 93.88 189 GLY A C 1
ATOM 1347 O O . GLY A 1 189 ? 5.485 -3.844 -12.689 1.00 93.88 189 GLY A O 1
ATOM 1348 N N . VAL A 1 190 ? 6.554 -2.157 -13.757 1.00 98.12 190 VAL A N 1
ATOM 1349 C CA . VAL A 1 190 ? 7.266 -1.571 -12.618 1.00 98.12 190 VAL A CA 1
ATOM 1350 C C . VAL A 1 190 ? 7.003 -0.075 -12.591 1.00 98.12 190 VAL A C 1
ATOM 1352 O O . VAL A 1 190 ? 7.040 0.584 -13.630 1.00 98.12 190 VAL A O 1
ATOM 1355 N N . THR A 1 191 ? 6.775 0.478 -11.409 1.00 97.94 191 THR A N 1
ATOM 1356 C CA . THR A 1 191 ? 6.803 1.920 -11.174 1.00 97.94 191 THR A CA 1
ATOM 1357 C C . THR A 1 191 ? 7.996 2.282 -10.310 1.00 97.94 191 THR A C 1
ATOM 1359 O O . THR A 1 191 ? 8.385 1.501 -9.444 1.00 97.94 191 THR A O 1
ATOM 1362 N N . PHE A 1 192 ? 8.561 3.470 -10.512 1.00 98.25 192 PHE A N 1
ATOM 1363 C CA . PHE A 1 192 ? 9.459 4.066 -9.525 1.00 98.25 192 PHE A CA 1
ATOM 1364 C C . PHE A 1 192 ? 9.266 5.581 -9.435 1.00 98.25 192 PHE A C 1
ATOM 1366 O O . PHE A 1 192 ? 8.769 6.197 -10.381 1.00 98.25 192 PHE A O 1
ATOM 1373 N N . TYR A 1 193 ? 9.636 6.191 -8.309 1.00 98.50 193 TYR A N 1
ATOM 1374 C CA . TYR A 1 193 ? 9.642 7.648 -8.168 1.00 98.50 193 TYR A CA 1
ATOM 1375 C C . TYR A 1 193 ? 11.006 8.234 -8.549 1.00 98.50 193 TYR A C 1
ATOM 1377 O O . TYR A 1 193 ? 12.017 7.940 -7.915 1.00 98.50 193 TYR A O 1
ATOM 1385 N N .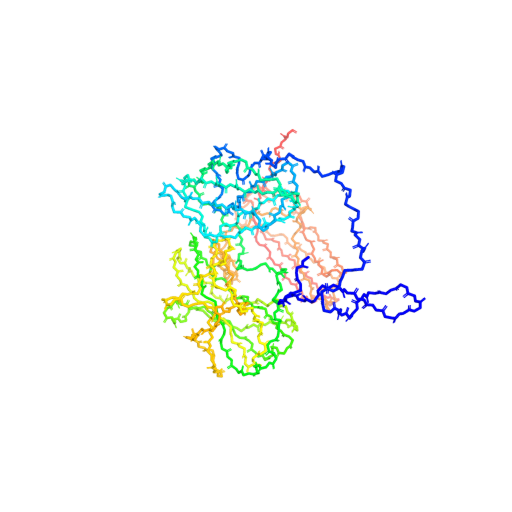 LYS A 1 194 ? 11.024 9.113 -9.554 1.00 98.12 194 LYS A N 1
ATOM 1386 C CA . LYS A 1 194 ? 12.239 9.733 -10.090 1.00 98.12 194 LYS A CA 1
ATOM 1387 C C . LYS A 1 194 ? 12.544 11.080 -9.433 1.00 98.12 194 LYS A C 1
ATOM 1389 O O . LYS A 1 194 ? 11.718 12.000 -9.470 1.00 98.12 194 LYS A O 1
ATOM 1394 N N . GLY A 1 195 ? 13.746 11.190 -8.870 1.00 95.69 195 GLY A N 1
ATOM 1395 C CA . GLY A 1 195 ? 14.354 12.445 -8.420 1.00 95.69 195 GLY A CA 1
ATOM 1396 C C . GLY A 1 195 ? 14.949 13.257 -9.572 1.00 95.69 195 GLY A C 1
ATOM 1397 O O . GLY A 1 195 ? 15.169 12.730 -10.659 1.00 95.69 195 GLY A O 1
ATOM 1398 N N . ALA A 1 196 ? 15.231 14.543 -9.348 1.00 95.19 196 ALA A N 1
ATOM 1399 C CA . ALA A 1 196 ? 15.728 15.429 -10.407 1.00 95.19 196 ALA A CA 1
ATOM 1400 C C . ALA A 1 196 ? 17.134 15.040 -10.904 1.00 95.19 196 ALA A C 1
ATOM 1402 O O . ALA A 1 196 ? 17.412 15.151 -12.099 1.00 95.19 196 ALA A O 1
ATOM 1403 N N . GLY A 1 197 ? 18.008 14.568 -10.008 1.00 95.94 197 GLY A N 1
ATOM 1404 C CA . GLY A 1 197 ? 19.339 14.054 -10.336 1.00 95.94 197 GLY A CA 1
ATOM 1405 C C . GLY A 1 197 ? 19.356 12.611 -10.848 1.00 95.94 197 GLY A C 1
ATOM 1406 O O . GLY A 1 197 ? 20.371 12.177 -11.398 1.00 95.94 197 GLY A O 1
ATOM 1407 N N . ASN A 1 198 ? 18.247 11.869 -10.720 1.00 97.75 198 ASN A N 1
ATOM 1408 C CA . ASN A 1 198 ? 18.151 10.467 -11.124 1.00 97.75 198 ASN A CA 1
ATOM 1409 C C . ASN A 1 198 ? 18.023 10.373 -12.648 1.00 97.75 198 ASN A C 1
ATOM 1411 O O . ASN A 1 198 ? 16.939 10.322 -13.225 1.00 97.75 198 ASN A O 1
ATOM 1415 N N . THR A 1 199 ? 19.169 10.471 -13.311 1.00 96.69 199 THR A N 1
ATOM 1416 C CA . THR A 1 199 ? 19.303 10.600 -14.762 1.00 96.69 199 THR A CA 1
ATOM 1417 C C . THR A 1 199 ? 19.948 9.359 -15.367 1.00 96.69 199 THR A C 1
ATOM 1419 O O . THR A 1 199 ? 20.542 8.536 -14.675 1.00 96.69 199 THR A O 1
ATOM 1422 N N . GLY A 1 200 ? 19.893 9.246 -16.693 1.00 95.56 200 GLY A N 1
ATOM 1423 C CA . GLY A 1 200 ? 20.407 8.096 -17.433 1.00 95.56 200 GLY A CA 1
ATOM 1424 C C . GLY A 1 200 ? 19.290 7.151 -17.866 1.00 95.56 200 GLY A C 1
ATOM 1425 O O . GLY A 1 200 ? 18.113 7.499 -17.819 1.00 95.56 200 GLY A O 1
ATOM 1426 N N . THR A 1 201 ? 19.673 5.979 -18.369 1.00 96.44 201 THR A N 1
ATOM 1427 C CA . THR A 1 201 ? 18.714 4.971 -18.835 1.00 96.44 201 THR A CA 1
ATOM 1428 C C . THR A 1 201 ? 18.331 4.056 -17.680 1.00 96.44 201 THR A C 1
ATOM 1430 O O . THR A 1 201 ? 19.153 3.255 -17.234 1.00 96.44 201 THR A O 1
ATOM 1433 N N . HIS A 1 202 ? 17.087 4.161 -17.216 1.00 98.25 202 HIS A N 1
ATOM 1434 C CA . HIS A 1 202 ? 16.552 3.289 -16.175 1.00 98.25 202 HIS A CA 1
ATOM 1435 C C . HIS A 1 202 ? 16.016 1.991 -16.776 1.00 98.25 202 HIS A C 1
ATOM 1437 O O . HIS A 1 202 ? 15.358 1.982 -17.824 1.00 98.25 202 HIS A O 1
ATOM 1443 N N . THR A 1 203 ? 16.254 0.882 -16.085 1.00 98.19 203 THR A N 1
ATOM 1444 C CA . THR A 1 203 ? 15.616 -0.408 -16.381 1.00 98.19 203 THR A CA 1
ATOM 1445 C C . THR A 1 203 ? 14.833 -0.869 -15.168 1.00 98.19 203 THR A C 1
ATOM 1447 O O . THR A 1 203 ? 15.173 -0.497 -14.052 1.00 98.19 203 THR A O 1
ATOM 1450 N N . GLY A 1 204 ? 13.747 -1.605 -15.380 1.00 98.25 204 GLY A N 1
ATOM 1451 C CA . GLY A 1 204 ? 12.928 -2.175 -14.314 1.00 98.25 204 GLY A CA 1
ATOM 1452 C C . GLY A 1 204 ? 12.880 -3.685 -14.455 1.00 98.25 204 GLY A C 1
ATOM 1453 O O . GLY A 1 204 ? 12.802 -4.189 -15.576 1.00 98.25 204 GLY A O 1
ATOM 1454 N N . SER A 1 205 ? 12.913 -4.393 -13.332 1.00 98.56 205 SER A N 1
ATOM 1455 C CA . SER A 1 205 ? 13.045 -5.847 -13.291 1.00 98.56 205 SER A CA 1
ATOM 1456 C C . SER A 1 205 ? 12.115 -6.465 -12.247 1.00 98.56 205 SER A C 1
ATOM 1458 O O . SER A 1 205 ? 11.831 -5.875 -11.205 1.00 98.56 205 SER A O 1
ATOM 1460 N N . LEU A 1 206 ? 11.629 -7.670 -12.537 1.00 98.75 206 LEU A N 1
ATOM 1461 C CA . LEU A 1 206 ? 10.871 -8.518 -11.619 1.00 98.75 206 LEU A CA 1
ATOM 1462 C C . LEU A 1 206 ? 11.635 -9.821 -11.403 1.00 98.75 206 LEU A C 1
ATOM 1464 O O . LEU A 1 206 ? 12.044 -10.468 -12.368 1.00 98.75 206 LEU A O 1
ATOM 1468 N N . TRP A 1 207 ? 11.754 -10.235 -10.148 1.00 98.69 207 TRP A N 1
ATOM 1469 C CA . TRP A 1 207 ? 12.519 -11.401 -9.731 1.00 98.69 207 TRP A CA 1
ATOM 1470 C C . TRP A 1 207 ? 11.682 -12.318 -8.842 1.00 98.69 207 TRP A C 1
ATOM 1472 O O . TRP A 1 207 ? 10.785 -11.868 -8.123 1.00 98.69 207 TRP A O 1
ATOM 1482 N N . THR A 1 208 ? 12.026 -13.603 -8.830 1.00 98.31 208 THR A N 1
ATOM 1483 C CA . THR A 1 208 ? 11.669 -14.477 -7.705 1.00 98.31 208 THR A CA 1
ATOM 1484 C C . THR A 1 208 ? 12.355 -13.988 -6.428 1.00 98.31 208 THR A C 1
ATOM 1486 O O . THR A 1 208 ? 13.378 -13.303 -6.493 1.00 98.31 208 THR A O 1
ATOM 1489 N N . ASP A 1 209 ? 11.858 -14.393 -5.257 1.00 96.38 209 ASP A N 1
ATOM 1490 C CA . ASP A 1 209 ? 12.519 -14.067 -3.982 1.00 96.38 209 ASP A CA 1
ATOM 1491 C C . ASP A 1 209 ? 13.964 -14.600 -3.883 1.00 96.38 209 ASP A C 1
ATOM 1493 O O . ASP A 1 209 ? 14.804 -14.036 -3.188 1.00 96.38 209 ASP A O 1
ATOM 1497 N N . SER A 1 210 ? 14.276 -15.661 -4.635 1.00 95.19 210 SER A N 1
ATOM 1498 C CA . SER A 1 210 ? 15.614 -16.254 -4.737 1.00 95.19 210 SER A CA 1
ATOM 1499 C C . SER A 1 210 ? 16.531 -15.579 -5.769 1.00 95.19 210 SER A C 1
ATOM 1501 O O . SER A 1 210 ? 17.658 -16.032 -5.965 1.00 95.19 210 SER A O 1
ATOM 1503 N N . GLY A 1 211 ? 16.053 -14.551 -6.475 1.00 96.56 211 GLY A N 1
ATOM 1504 C CA . GLY A 1 211 ? 16.838 -13.770 -7.432 1.00 96.56 211 GLY A CA 1
ATOM 1505 C C . GLY A 1 211 ? 16.882 -14.284 -8.869 1.00 96.56 211 GLY A C 1
ATOM 1506 O O . GLY A 1 211 ? 17.737 -13.863 -9.646 1.00 96.56 211 GLY A O 1
ATOM 1507 N N . THR A 1 212 ? 15.964 -15.165 -9.271 1.00 97.94 212 THR A N 1
ATOM 1508 C CA . THR A 1 212 ? 15.784 -15.515 -10.690 1.00 97.94 212 THR A CA 1
ATOM 1509 C C . THR A 1 212 ? 15.005 -14.414 -11.402 1.00 97.94 212 THR A C 1
ATOM 1511 O O . THR A 1 212 ? 13.916 -14.052 -10.962 1.00 97.94 212 THR A O 1
ATOM 1514 N N . LEU A 1 213 ? 15.541 -13.894 -12.509 1.00 97.88 213 LEU A N 1
ATOM 1515 C CA . LEU A 1 213 ? 14.875 -12.866 -13.312 1.00 97.88 213 LEU A CA 1
ATOM 1516 C C . LEU A 1 213 ? 13.646 -13.447 -14.024 1.00 97.88 213 LEU A C 1
ATOM 1518 O O . LEU A 1 213 ? 13.756 -14.439 -14.743 1.00 97.88 213 LEU A O 1
ATOM 1522 N N . LEU A 1 214 ? 12.492 -12.807 -13.845 1.00 95.56 214 LEU A N 1
ATOM 1523 C CA . LEU A 1 214 ? 11.221 -13.193 -14.462 1.00 95.56 214 LEU A CA 1
ATOM 1524 C C . LEU A 1 214 ? 10.850 -12.284 -15.638 1.00 95.56 214 LEU A C 1
ATOM 1526 O O . LEU A 1 214 ? 10.350 -12.763 -16.652 1.00 95.56 214 LEU A O 1
ATOM 1530 N N . ALA A 1 215 ? 11.098 -10.980 -15.508 1.00 94.88 215 ALA A N 1
ATOM 1531 C CA . ALA A 1 215 ? 10.906 -10.001 -16.574 1.00 94.88 215 ALA A CA 1
ATOM 1532 C C . ALA A 1 215 ? 11.803 -8.781 -16.360 1.00 94.88 215 ALA A C 1
ATOM 1534 O O . ALA A 1 215 ? 12.145 -8.446 -15.228 1.00 94.88 215 ALA A O 1
ATOM 1535 N N . SER A 1 216 ? 12.153 -8.104 -17.453 1.00 96.31 216 SER A N 1
ATOM 1536 C CA . SER A 1 216 ? 12.857 -6.825 -17.424 1.00 96.31 216 SER A CA 1
ATOM 1537 C C . SER A 1 216 ? 12.442 -5.954 -18.611 1.00 96.31 216 SER A C 1
ATOM 1539 O O . SER A 1 216 ? 11.890 -6.449 -19.599 1.00 96.31 216 SER A O 1
ATOM 1541 N N . GLY A 1 217 ? 12.693 -4.653 -18.519 1.00 93.50 217 GLY A N 1
ATOM 1542 C CA . GLY A 1 217 ? 12.483 -3.699 -19.601 1.00 93.50 217 GLY A CA 1
ATOM 1543 C C . GLY A 1 217 ? 13.128 -2.347 -19.317 1.00 93.50 217 GLY A C 1
ATOM 1544 O O . GLY A 1 217 ? 13.638 -2.095 -18.227 1.00 93.50 217 GLY A O 1
ATOM 1545 N N . THR A 1 218 ? 13.099 -1.461 -20.309 1.00 95.69 218 THR A N 1
ATOM 1546 C CA . THR A 1 218 ? 13.672 -0.111 -20.222 1.00 95.69 218 THR A CA 1
ATOM 1547 C C . THR A 1 218 ? 12.563 0.921 -20.081 1.00 95.69 218 THR A C 1
ATOM 1549 O O . THR A 1 218 ? 11.619 0.919 -20.874 1.00 95.69 218 THR A O 1
ATOM 1552 N N . PHE A 1 219 ? 12.678 1.822 -19.106 1.00 94.56 219 PHE A N 1
ATOM 1553 C CA . PHE A 1 219 ? 11.752 2.945 -18.982 1.00 94.56 219 PHE A CA 1
ATOM 1554 C C . PHE A 1 219 ? 11.898 3.868 -20.196 1.00 94.56 219 PHE A C 1
ATOM 1556 O O . PHE A 1 219 ? 13.002 4.219 -20.610 1.00 94.56 219 PHE A O 1
ATOM 1563 N N . THR A 1 220 ? 10.774 4.254 -20.795 1.00 90.81 220 THR A N 1
ATOM 1564 C CA . THR A 1 220 ? 10.736 5.145 -21.962 1.00 90.81 220 THR A CA 1
ATOM 1565 C C . THR A 1 220 ? 9.782 6.299 -21.697 1.00 90.81 220 THR A C 1
ATOM 1567 O O . THR A 1 220 ? 8.842 6.159 -20.920 1.00 90.81 220 THR A O 1
ATOM 1570 N N . ASN A 1 221 ? 10.013 7.440 -22.356 1.00 87.94 221 ASN A N 1
ATOM 1571 C CA . ASN A 1 221 ? 9.202 8.655 -22.199 1.00 87.94 221 ASN A CA 1
ATOM 1572 C C . ASN A 1 221 ? 9.100 9.148 -20.744 1.00 87.94 221 ASN A C 1
ATOM 1574 O O . ASN A 1 221 ? 8.049 9.627 -20.321 1.00 87.94 221 ASN A O 1
ATOM 1578 N N . GLU A 1 222 ? 10.186 9.021 -19.982 1.00 92.50 222 GLU A N 1
ATOM 1579 C CA . GLU A 1 222 ? 10.211 9.465 -18.593 1.00 92.50 222 GLU A CA 1
ATOM 1580 C C . GLU A 1 222 ? 10.070 10.984 -18.464 1.00 92.50 222 GLU A C 1
ATOM 1582 O O . GLU A 1 222 ? 10.555 11.753 -19.301 1.00 92.50 222 GLU A O 1
ATOM 1587 N N . THR A 1 223 ? 9.478 11.427 -17.358 1.00 94.75 223 THR A N 1
ATOM 1588 C CA . THR A 1 223 ? 9.488 12.840 -16.967 1.00 94.75 223 THR A CA 1
ATOM 1589 C C . THR A 1 223 ? 10.791 13.207 -16.247 1.00 94.75 223 THR A C 1
ATOM 1591 O O . THR A 1 223 ? 11.641 12.359 -15.958 1.00 94.75 223 THR A O 1
ATOM 1594 N N . ALA A 1 224 ? 10.979 14.505 -15.983 1.00 92.88 224 ALA A N 1
ATOM 1595 C CA . ALA A 1 224 ? 12.133 14.996 -15.228 1.00 92.88 224 ALA A CA 1
ATOM 1596 C C . ALA A 1 224 ? 12.094 14.553 -13.756 1.00 92.88 224 ALA A C 1
ATOM 1598 O O . ALA A 1 224 ? 13.130 14.234 -13.187 1.00 92.88 224 ALA A O 1
ATOM 1599 N N . THR A 1 225 ? 10.901 14.521 -13.157 1.00 95.94 225 THR A N 1
ATOM 1600 C CA . THR A 1 225 ? 10.656 14.082 -11.779 1.00 95.94 225 THR A CA 1
ATOM 1601 C C . THR A 1 225 ? 9.295 13.396 -11.664 1.00 95.94 225 THR A C 1
ATOM 1603 O O . THR A 1 225 ? 8.437 13.550 -12.542 1.00 95.94 225 THR A O 1
ATOM 1606 N N . GLY A 1 226 ? 9.080 12.675 -10.563 1.00 96.06 226 GLY A N 1
ATOM 1607 C CA . GLY A 1 226 ? 7.803 12.049 -10.219 1.00 96.06 226 GLY A CA 1
ATOM 1608 C C . GLY A 1 226 ? 7.716 10.580 -10.622 1.00 96.06 226 GLY A C 1
ATOM 1609 O O . GLY A 1 226 ? 8.707 9.963 -11.014 1.00 96.06 226 GLY A O 1
ATOM 1610 N N . TRP A 1 227 ? 6.517 10.012 -10.511 1.00 97.38 227 TRP A N 1
ATOM 1611 C CA . TRP A 1 227 ? 6.267 8.605 -10.817 1.00 97.38 227 TRP A CA 1
ATOM 1612 C C . TRP A 1 227 ? 6.505 8.276 -12.294 1.00 97.38 227 TRP A C 1
ATOM 1614 O O . TRP A 1 227 ? 5.889 8.865 -13.180 1.00 97.38 227 TRP A O 1
ATOM 1624 N N . GLN A 1 228 ? 7.361 7.287 -12.536 1.00 97.94 228 GLN A N 1
ATOM 1625 C CA . GLN A 1 228 ? 7.590 6.656 -13.831 1.00 97.94 228 GLN A CA 1
ATOM 1626 C C . GLN A 1 228 ? 6.928 5.287 -13.859 1.00 97.94 228 GLN A C 1
ATOM 1628 O O . GLN A 1 228 ? 6.728 4.647 -12.824 1.00 97.94 228 GLN A O 1
ATOM 1633 N N . THR A 1 229 ? 6.586 4.812 -15.050 1.00 94.69 229 THR A N 1
ATOM 1634 C CA . THR A 1 229 ? 5.994 3.487 -15.234 1.00 94.69 229 THR A CA 1
ATOM 1635 C C . THR A 1 229 ? 6.595 2.808 -16.452 1.00 94.69 229 THR A C 1
ATOM 1637 O O . THR A 1 229 ? 6.629 3.370 -17.544 1.00 94.69 229 THR A O 1
ATOM 1640 N N . LEU A 1 230 ? 7.034 1.574 -16.254 1.00 92.25 230 LEU A N 1
ATOM 1641 C CA . LEU A 1 230 ? 7.439 0.626 -17.276 1.00 92.25 230 LEU A CA 1
ATOM 1642 C C . LEU A 1 230 ? 6.362 -0.447 -17.375 1.00 92.25 230 LEU A C 1
ATOM 1644 O O . LEU A 1 230 ? 5.956 -1.005 -16.361 1.00 92.25 230 LEU A O 1
ATOM 1648 N N . THR A 1 231 ? 5.945 -0.779 -18.593 1.00 87.88 231 THR A N 1
ATOM 1649 C CA . THR A 1 231 ? 5.132 -1.971 -18.869 1.00 87.88 231 THR A CA 1
ATOM 1650 C C . THR A 1 231 ? 6.025 -3.051 -19.468 1.00 87.88 231 THR A C 1
ATOM 1652 O O . THR A 1 231 ? 6.791 -2.776 -20.392 1.00 87.88 231 THR A O 1
ATOM 1655 N N . PHE A 1 232 ? 5.944 -4.275 -18.953 1.00 85.75 232 PHE A N 1
ATOM 1656 C CA . PHE A 1 232 ? 6.669 -5.414 -19.506 1.00 85.75 232 PHE A CA 1
ATOM 1657 C C . PHE A 1 232 ? 6.054 -5.863 -20.833 1.00 85.75 232 PHE A C 1
ATOM 1659 O O . PHE A 1 232 ? 4.836 -5.878 -20.993 1.00 85.75 232 PHE A O 1
ATOM 1666 N N . ALA A 1 233 ? 6.898 -6.302 -21.770 1.00 81.69 233 ALA A N 1
ATOM 1667 C CA . ALA A 1 233 ? 6.438 -6.854 -23.046 1.00 81.69 233 ALA A CA 1
ATOM 1668 C C . ALA A 1 233 ? 5.606 -8.137 -22.866 1.00 81.69 233 ALA A C 1
ATOM 1670 O O . ALA A 1 233 ? 4.722 -8.437 -23.665 1.00 81.69 233 ALA A O 1
ATOM 1671 N N . THR A 1 234 ? 5.889 -8.904 -21.813 1.00 78.44 234 THR A N 1
ATOM 1672 C CA . THR A 1 234 ? 5.126 -10.093 -21.437 1.00 78.44 234 THR A CA 1
ATOM 1673 C C . THR A 1 234 ? 4.791 -10.000 -19.951 1.00 78.44 234 THR A C 1
ATOM 1675 O O . THR A 1 234 ? 5.711 -10.019 -19.132 1.00 78.44 234 THR A O 1
ATOM 1678 N N . PRO A 1 235 ? 3.503 -9.877 -19.585 1.00 87.62 235 PRO A N 1
ATOM 1679 C CA . PRO A 1 235 ? 3.084 -9.919 -18.192 1.00 87.62 235 PRO A CA 1
ATOM 1680 C C . PRO A 1 235 ? 3.474 -11.238 -17.527 1.00 87.62 235 PRO A C 1
ATOM 1682 O O . PRO A 1 235 ? 3.331 -12.308 -18.123 1.00 87.62 235 PRO A O 1
ATOM 1685 N N . VAL A 1 236 ? 3.918 -11.171 -16.277 1.00 91.38 236 VAL A N 1
ATOM 1686 C CA . VAL A 1 236 ? 4.361 -12.344 -15.516 1.00 91.38 236 VAL A CA 1
ATOM 1687 C C . VAL A 1 236 ? 3.256 -12.780 -14.571 1.00 91.38 236 VAL A C 1
ATOM 1689 O O . VAL A 1 236 ? 2.813 -11.991 -13.740 1.00 91.38 236 VAL A O 1
ATOM 1692 N N . ALA A 1 237 ? 2.821 -14.034 -14.681 1.00 91.19 237 ALA A N 1
ATOM 1693 C CA . ALA A 1 237 ? 1.887 -14.613 -13.724 1.00 91.19 237 ALA A CA 1
ATOM 1694 C C . ALA A 1 237 ? 2.566 -14.797 -12.357 1.00 91.19 237 ALA A C 1
ATOM 1696 O O . ALA A 1 237 ? 3.681 -15.316 -12.279 1.00 91.19 237 ALA A O 1
ATOM 1697 N N . VAL A 1 238 ? 1.877 -14.402 -11.292 1.00 94.50 238 VAL A N 1
ATOM 1698 C CA . VAL A 1 238 ? 2.316 -14.563 -9.903 1.00 94.50 238 VAL A CA 1
ATOM 1699 C C . VAL A 1 238 ? 1.278 -15.332 -9.104 1.00 94.50 238 VAL A C 1
ATOM 1701 O O . VAL A 1 238 ? 0.069 -15.224 -9.334 1.00 94.50 238 VAL A O 1
ATOM 1704 N N . THR A 1 239 ? 1.761 -16.132 -8.163 1.00 92.69 239 THR A N 1
ATOM 1705 C CA . THR A 1 239 ? 0.925 -16.895 -7.241 1.00 92.69 239 THR A CA 1
ATOM 1706 C C . THR A 1 239 ? 0.637 -16.079 -5.987 1.00 92.69 239 THR A C 1
ATOM 1708 O O . THR A 1 239 ? 1.484 -15.309 -5.531 1.00 92.69 239 THR A O 1
ATOM 1711 N N . ALA A 1 240 ? -0.563 -16.260 -5.428 1.00 92.00 240 ALA A N 1
ATOM 1712 C CA . ALA A 1 240 ? -0.903 -15.693 -4.128 1.00 92.00 240 ALA A CA 1
ATOM 1713 C C . ALA A 1 240 ? 0.093 -16.165 -3.053 1.00 92.00 240 ALA A C 1
ATOM 1715 O O . ALA A 1 240 ? 0.685 -17.244 -3.167 1.00 92.00 240 ALA A O 1
ATOM 1716 N N . ASP A 1 241 ? 0.287 -15.336 -2.032 1.00 92.44 241 ASP A N 1
ATOM 1717 C CA . ASP A 1 241 ? 1.095 -15.589 -0.837 1.00 92.44 241 ASP A CA 1
ATOM 1718 C C . ASP A 1 241 ? 2.548 -15.999 -1.129 1.00 92.44 241 ASP A C 1
ATOM 1720 O O . ASP A 1 241 ? 3.222 -16.626 -0.315 1.00 92.44 241 ASP A O 1
ATOM 1724 N N . THR A 1 242 ? 3.053 -15.626 -2.307 1.00 96.50 242 THR A N 1
ATOM 1725 C CA . THR A 1 242 ? 4.425 -15.891 -2.748 1.00 96.50 242 THR A CA 1
ATOM 1726 C C . THR A 1 242 ? 5.211 -14.586 -2.801 1.00 96.50 242 THR A C 1
ATOM 1728 O O . THR A 1 242 ? 4.716 -13.578 -3.309 1.00 96.50 242 THR A O 1
ATOM 1731 N N . ALA A 1 243 ? 6.429 -14.594 -2.253 1.00 97.06 243 ALA A N 1
ATOM 1732 C CA . ALA A 1 243 ? 7.301 -13.427 -2.250 1.00 97.06 243 ALA A CA 1
ATOM 1733 C C . ALA A 1 243 ? 8.000 -13.238 -3.603 1.00 97.06 243 ALA A C 1
ATOM 1735 O O . ALA A 1 243 ? 8.501 -14.186 -4.216 1.00 97.06 243 ALA A O 1
ATOM 1736 N N . TYR A 1 244 ? 8.060 -11.984 -4.033 1.00 98.56 244 TYR A N 1
ATOM 1737 C CA . TYR A 1 244 ? 8.770 -11.529 -5.221 1.00 98.56 244 TYR A CA 1
ATOM 1738 C C . TYR A 1 244 ? 9.519 -10.238 -4.902 1.00 98.56 244 TYR A C 1
ATOM 1740 O O . TYR A 1 244 ? 9.213 -9.537 -3.933 1.00 98.56 244 TYR A O 1
ATOM 1748 N N . VAL A 1 245 ? 10.487 -9.899 -5.747 1.00 98.75 245 VAL A N 1
ATOM 1749 C CA . VAL A 1 245 ? 11.191 -8.617 -5.678 1.00 98.75 245 VAL A CA 1
ATOM 1750 C C . VAL A 1 245 ? 10.962 -7.873 -6.978 1.00 98.75 245 VAL A C 1
ATOM 1752 O O . VAL A 1 245 ? 11.153 -8.424 -8.060 1.00 98.75 245 VAL A O 1
ATOM 1755 N N . VAL A 1 246 ? 10.564 -6.612 -6.873 1.00 98.75 246 VAL A N 1
ATOM 1756 C CA . VAL A 1 246 ? 10.589 -5.670 -7.991 1.00 98.75 246 VAL A CA 1
ATOM 1757 C C . VAL A 1 246 ? 11.743 -4.703 -7.784 1.00 98.75 246 VAL A C 1
ATOM 1759 O O . VAL A 1 246 ? 12.023 -4.324 -6.647 1.00 98.75 246 VAL A O 1
ATOM 1762 N N . SER A 1 247 ? 12.421 -4.311 -8.853 1.00 98.81 247 SER A N 1
ATOM 1763 C CA . SER A 1 247 ? 13.555 -3.399 -8.765 1.00 98.81 247 SER A CA 1
ATOM 1764 C C . SER A 1 247 ? 13.679 -2.490 -9.980 1.00 98.81 247 SER A C 1
ATOM 1766 O O . SER A 1 247 ? 13.040 -2.720 -11.013 1.00 98.81 247 SER A O 1
ATOM 1768 N N . TYR A 1 248 ? 14.484 -1.440 -9.840 1.00 98.75 248 TYR A N 1
ATOM 1769 C CA . TYR A 1 248 ? 14.945 -0.626 -10.953 1.00 98.75 248 TYR A CA 1
ATOM 1770 C C . TYR A 1 248 ? 16.435 -0.302 -10.830 1.00 98.75 248 TYR A C 1
ATOM 1772 O O . TYR A 1 248 ? 16.975 -0.165 -9.729 1.00 98.75 248 TYR A O 1
ATOM 1780 N N . HIS A 1 249 ? 17.081 -0.145 -11.980 1.00 98.69 249 HIS A N 1
ATOM 1781 C CA . HIS A 1 249 ? 18.472 0.266 -12.088 1.00 98.69 249 HIS A CA 1
ATOM 1782 C C . HIS A 1 249 ? 18.576 1.780 -12.280 1.00 98.69 249 HIS A C 1
ATOM 1784 O O . HIS A 1 249 ? 18.067 2.321 -13.267 1.00 98.69 249 HIS A O 1
ATOM 1790 N N . ALA A 1 250 ? 19.299 2.444 -11.381 1.00 98.19 250 ALA A N 1
ATOM 1791 C CA . ALA A 1 250 ? 19.638 3.861 -11.418 1.00 98.19 250 ALA A CA 1
ATOM 1792 C C . ALA A 1 250 ? 21.127 4.029 -11.772 1.00 98.19 250 ALA A C 1
ATOM 1794 O O . ALA A 1 250 ? 21.972 3.957 -10.880 1.00 98.19 250 ALA A O 1
ATOM 1795 N N . PRO A 1 251 ? 21.485 4.271 -13.051 1.00 97.81 251 PRO A N 1
ATOM 1796 C CA . PRO A 1 251 ? 22.888 4.292 -13.477 1.00 97.81 251 PRO A CA 1
ATOM 1797 C C . PRO A 1 251 ? 23.705 5.456 -12.901 1.00 97.81 251 PRO A C 1
ATOM 1799 O O . PRO A 1 251 ? 24.929 5.389 -12.886 1.00 97.81 251 PRO A O 1
ATOM 1802 N N . ASN A 1 252 ? 23.039 6.513 -12.432 1.00 97.38 252 ASN A N 1
ATOM 1803 C CA . ASN A 1 252 ? 23.679 7.693 -11.851 1.00 97.38 252 ASN A CA 1
ATOM 1804 C C . ASN A 1 252 ? 23.170 7.997 -10.430 1.00 97.38 252 ASN A C 1
ATOM 1806 O O . ASN A 1 252 ? 23.201 9.149 -10.021 1.00 97.38 252 ASN A O 1
ATOM 1810 N N . GLY A 1 253 ? 22.645 7.018 -9.686 1.00 96.88 253 GLY A N 1
ATOM 1811 C CA . GLY A 1 253 ? 22.214 7.239 -8.299 1.00 96.88 253 GLY A CA 1
ATOM 1812 C C . GLY A 1 253 ? 21.054 8.228 -8.166 1.00 96.88 253 GLY A C 1
ATOM 1813 O O . GLY A 1 253 ? 20.115 8.177 -8.961 1.00 96.88 253 GLY A O 1
ATOM 1814 N N . HIS A 1 254 ? 21.101 9.126 -7.174 1.00 98.00 254 HIS A N 1
ATOM 1815 C CA . HIS A 1 254 ? 20.107 10.201 -6.967 1.00 98.00 254 HIS A CA 1
ATOM 1816 C C . HIS A 1 254 ? 18.658 9.726 -6.733 1.00 98.00 254 HIS A C 1
ATOM 1818 O O . HIS A 1 254 ? 17.682 10.425 -7.009 1.00 98.00 254 HIS A O 1
ATOM 1824 N N . TYR A 1 255 ? 18.503 8.509 -6.226 1.00 97.88 255 TYR A N 1
ATOM 1825 C CA . TYR A 1 255 ? 17.210 7.873 -6.004 1.00 97.88 255 TYR A CA 1
ATOM 1826 C C . TYR A 1 255 ? 16.376 8.565 -4.916 1.00 97.88 255 TYR A C 1
ATOM 1828 O O . TYR A 1 255 ? 16.903 9.247 -4.034 1.00 97.88 255 TYR A O 1
ATOM 1836 N N . ALA A 1 256 ? 15.060 8.345 -4.949 1.00 98.25 256 ALA A N 1
ATOM 1837 C CA . ALA A 1 256 ? 14.172 8.725 -3.856 1.00 98.25 256 ALA A CA 1
ATOM 1838 C C . ALA A 1 256 ? 14.242 7.708 -2.706 1.00 98.25 256 ALA A C 1
ATOM 1840 O O . ALA A 1 256 ? 14.323 6.503 -2.954 1.00 98.25 256 ALA A O 1
ATOM 1841 N N . VAL A 1 257 ? 14.187 8.167 -1.450 1.00 98.06 257 VAL A N 1
ATOM 1842 C CA . VAL A 1 257 ? 14.333 7.291 -0.277 1.00 98.06 257 VAL A CA 1
ATOM 1843 C C . VAL A 1 257 ? 13.659 7.814 0.988 1.00 98.06 257 VAL A C 1
ATOM 1845 O O . VAL A 1 257 ? 13.870 8.952 1.394 1.00 98.06 257 VAL A O 1
ATOM 1848 N N . ASP A 1 258 ? 12.949 6.930 1.686 1.00 98.31 258 ASP A N 1
ATOM 1849 C CA . ASP A 1 258 ? 12.475 7.176 3.051 1.00 98.31 258 ASP A CA 1
ATOM 1850 C C . ASP A 1 258 ? 13.014 6.084 3.989 1.00 98.31 258 ASP A C 1
ATOM 1852 O O . ASP A 1 258 ? 12.711 4.901 3.830 1.00 98.31 258 ASP A O 1
ATOM 1856 N N . GLY A 1 259 ? 13.849 6.469 4.959 1.00 97.00 259 GLY A N 1
ATOM 1857 C CA . GLY A 1 259 ? 14.432 5.545 5.937 1.00 97.00 259 GLY A CA 1
ATOM 1858 C C . GLY A 1 259 ? 13.417 5.076 6.983 1.00 97.00 259 GLY A C 1
ATOM 1859 O O . GLY A 1 259 ? 12.531 5.830 7.377 1.00 97.00 259 GLY A O 1
ATOM 1860 N N . GLY A 1 260 ? 13.542 3.830 7.444 1.00 96.38 260 GLY A N 1
ATOM 1861 C CA . GLY A 1 260 ? 12.661 3.228 8.451 1.00 96.38 260 GLY A CA 1
ATOM 1862 C C . GLY A 1 260 ? 11.255 2.882 7.952 1.00 96.38 260 GLY A C 1
ATOM 1863 O O . GLY A 1 260 ? 10.458 2.350 8.721 1.00 96.38 260 GLY A O 1
ATOM 1864 N N . TYR A 1 261 ? 10.943 3.149 6.682 1.00 96.19 261 TYR A N 1
ATOM 1865 C CA . TYR A 1 261 ? 9.603 2.981 6.119 1.00 96.19 261 TYR A CA 1
ATOM 1866 C C . TYR A 1 261 ? 9.097 1.535 6.222 1.00 96.19 261 TYR A C 1
ATOM 1868 O O . TYR A 1 261 ? 7.955 1.304 6.609 1.00 96.19 261 TYR A O 1
ATOM 1876 N N . PHE A 1 262 ? 9.956 0.552 5.940 1.00 96.38 262 PHE A N 1
ATOM 1877 C CA . PHE A 1 262 ? 9.627 -0.870 6.043 1.00 96.38 262 PHE A CA 1
ATOM 1878 C C . PHE A 1 262 ? 9.929 -1.478 7.417 1.00 96.38 262 PHE A C 1
ATOM 1880 O O . PHE A 1 262 ? 9.930 -2.699 7.548 1.00 96.38 262 PHE A O 1
ATOM 1887 N N . ALA A 1 263 ? 10.116 -0.672 8.471 1.00 94.50 263 ALA A N 1
ATOM 1888 C CA . ALA A 1 263 ? 10.090 -1.195 9.844 1.00 94.50 263 ALA A CA 1
ATOM 1889 C C . ALA A 1 263 ? 8.731 -1.850 10.179 1.00 94.50 263 ALA A C 1
ATOM 1891 O O . ALA A 1 263 ? 8.602 -2.614 11.133 1.00 94.50 263 ALA A O 1
ATOM 1892 N N . SER A 1 264 ? 7.700 -1.556 9.384 1.00 90.94 264 SER A N 1
ATOM 1893 C CA . SER A 1 264 ? 6.425 -2.266 9.333 1.00 90.94 264 SER A CA 1
ATOM 1894 C C . SER A 1 264 ? 6.043 -2.554 7.879 1.00 90.94 264 SER A C 1
ATOM 1896 O O . SER A 1 264 ? 6.525 -1.897 6.959 1.00 90.94 264 SER A O 1
ATOM 1898 N N . ALA A 1 265 ? 5.184 -3.551 7.661 1.00 92.62 265 ALA A N 1
ATOM 1899 C CA . ALA A 1 265 ? 4.674 -3.853 6.327 1.00 92.62 265 ALA A CA 1
ATOM 1900 C C . ALA A 1 265 ? 3.795 -2.703 5.809 1.00 92.62 265 ALA A C 1
ATOM 1902 O O . ALA A 1 265 ? 3.086 -2.058 6.585 1.00 92.62 265 ALA A O 1
ATOM 1903 N N . HIS A 1 266 ? 3.819 -2.477 4.494 1.00 93.19 266 HIS A N 1
ATOM 1904 C CA . HIS A 1 266 ? 2.967 -1.494 3.824 1.00 93.19 266 HIS A CA 1
ATOM 1905 C C . HIS A 1 266 ? 1.980 -2.198 2.901 1.00 93.19 266 HIS A C 1
ATOM 1907 O O . HIS A 1 266 ? 2.379 -2.980 2.036 1.00 93.19 266 HIS A O 1
ATOM 1913 N N . GLN A 1 267 ? 0.693 -1.911 3.073 1.00 91.12 267 GLN A N 1
ATOM 1914 C CA . GLN A 1 267 ? -0.376 -2.607 2.367 1.00 91.12 267 GLN A CA 1
ATOM 1915 C C . GLN A 1 267 ? -1.103 -1.719 1.370 1.00 91.12 267 GLN A C 1
ATOM 1917 O O . GLN A 1 267 ? -1.460 -0.578 1.659 1.00 91.12 267 GLN A O 1
ATOM 1922 N N . SER A 1 268 ? -1.393 -2.301 0.213 1.00 92.12 268 SER A N 1
ATOM 1923 C CA . SER A 1 268 ? -2.231 -1.734 -0.835 1.00 92.12 268 SER A CA 1
ATOM 1924 C C . SER A 1 268 ? -2.904 -2.887 -1.574 1.00 92.12 268 SER A C 1
ATOM 1926 O O . SER A 1 268 ? -2.352 -3.427 -2.531 1.00 92.12 268 SER A O 1
ATOM 1928 N N . TYR A 1 269 ? -4.065 -3.317 -1.072 1.00 91.06 269 TYR A N 1
ATOM 1929 C CA . TYR A 1 269 ? -4.757 -4.530 -1.519 1.00 91.06 269 TYR A CA 1
ATOM 1930 C C . TYR A 1 269 ? -4.812 -4.662 -3.058 1.00 91.06 269 TYR A C 1
ATOM 1932 O O . TYR A 1 269 ? -5.246 -3.717 -3.722 1.00 91.06 269 TYR A O 1
ATOM 1940 N N . PRO A 1 270 ? -4.412 -5.814 -3.638 1.00 93.88 270 PRO A N 1
ATOM 1941 C CA . PRO A 1 270 ? -4.028 -7.071 -2.978 1.00 93.88 270 PRO A CA 1
ATOM 1942 C C . PRO A 1 270 ? -2.517 -7.202 -2.719 1.00 93.88 270 PRO A C 1
ATOM 1944 O O . PRO A 1 270 ? -2.020 -8.308 -2.534 1.00 93.88 270 PRO A O 1
ATOM 1947 N N . LEU A 1 271 ? -1.747 -6.121 -2.821 1.00 95.88 271 LEU A N 1
ATOM 1948 C CA . LEU A 1 271 ? -0.295 -6.124 -2.668 1.00 95.88 271 LEU A CA 1
ATOM 1949 C C . LEU A 1 271 ? 0.109 -5.753 -1.241 1.00 95.88 271 LEU A C 1
ATOM 1951 O O . LEU A 1 271 ? -0.464 -4.856 -0.622 1.00 95.88 271 LEU A O 1
ATOM 1955 N N . THR A 1 272 ? 1.156 -6.398 -0.741 1.00 95.69 272 THR A N 1
ATOM 1956 C CA . THR A 1 272 ? 1.813 -6.020 0.514 1.00 95.69 272 THR A CA 1
ATOM 1957 C C . THR A 1 272 ? 3.317 -5.960 0.294 1.00 95.69 272 THR A C 1
ATOM 1959 O O . THR A 1 272 ? 3.924 -6.954 -0.092 1.00 95.69 272 THR A O 1
ATOM 1962 N N . ALA A 1 273 ? 3.934 -4.809 0.557 1.00 96.88 273 ALA A N 1
ATOM 1963 C CA . ALA A 1 273 ? 5.377 -4.731 0.745 1.00 96.88 273 ALA A CA 1
ATOM 1964 C C . ALA A 1 273 ? 5.700 -5.250 2.149 1.00 96.88 273 ALA A C 1
ATOM 1966 O O . ALA A 1 273 ? 5.168 -4.748 3.143 1.00 96.88 273 ALA A O 1
ATOM 1967 N N . THR A 1 274 ? 6.531 -6.285 2.237 1.00 95.31 274 THR A N 1
ATOM 1968 C CA . THR A 1 274 ? 6.780 -6.983 3.506 1.00 95.31 274 THR A CA 1
ATOM 1969 C C . THR A 1 274 ? 7.592 -6.114 4.462 1.00 95.31 274 THR A C 1
ATOM 1971 O O . THR A 1 274 ? 8.429 -5.329 4.020 1.00 95.31 274 THR A O 1
ATOM 1974 N N . ALA A 1 275 ? 7.396 -6.275 5.771 1.00 94.81 275 ALA A N 1
ATOM 1975 C CA . ALA A 1 275 ? 8.291 -5.657 6.746 1.00 94.81 275 ALA A CA 1
ATOM 1976 C C . ALA A 1 275 ? 9.732 -6.155 6.542 1.00 94.81 275 ALA A C 1
ATOM 1978 O O . ALA A 1 275 ? 9.953 -7.305 6.151 1.00 94.81 275 ALA A O 1
ATOM 1979 N N . ASP A 1 276 ? 10.699 -5.291 6.819 1.00 96.12 276 ASP A N 1
ATOM 1980 C CA . ASP A 1 276 ? 12.110 -5.640 6.882 1.00 96.12 276 ASP A CA 1
ATOM 1981 C C . ASP A 1 276 ? 12.379 -6.457 8.152 1.00 96.12 276 ASP A C 1
ATOM 1983 O O . ASP A 1 276 ? 12.086 -6.032 9.270 1.00 96.12 276 ASP A O 1
ATOM 1987 N N . THR A 1 277 ? 12.903 -7.668 7.979 1.00 94.31 277 THR A N 1
ATOM 1988 C CA . THR A 1 277 ? 13.204 -8.602 9.071 1.00 94.31 277 THR A CA 1
ATOM 1989 C C . THR A 1 277 ? 14.574 -9.235 8.868 1.00 94.31 277 THR A C 1
ATOM 1991 O O . THR A 1 277 ? 15.129 -9.214 7.773 1.00 94.31 277 THR A O 1
ATOM 1994 N N . THR A 1 278 ? 15.111 -9.872 9.908 1.00 90.44 278 THR A N 1
ATOM 1995 C CA . THR A 1 278 ? 16.400 -10.581 9.834 1.00 90.44 278 THR A CA 1
ATOM 1996 C C . THR A 1 278 ? 16.399 -11.779 8.881 1.00 90.44 278 THR A C 1
ATOM 1998 O O . THR A 1 278 ? 17.461 -12.170 8.409 1.00 90.44 278 THR A O 1
ATOM 2001 N N . ALA A 1 279 ? 15.234 -12.377 8.611 1.00 89.94 279 ALA A N 1
ATOM 2002 C CA . ALA A 1 279 ? 15.091 -13.495 7.676 1.00 89.94 279 ALA A CA 1
ATOM 2003 C C . ALA A 1 279 ? 14.745 -13.022 6.257 1.00 89.94 279 ALA A C 1
ATOM 2005 O O . ALA A 1 279 ? 15.200 -13.603 5.274 1.00 89.94 279 ALA A O 1
ATOM 2006 N N . HIS A 1 280 ? 13.950 -11.957 6.156 1.00 90.38 280 HIS A N 1
ATOM 2007 C CA . HIS A 1 280 ? 13.475 -11.402 4.899 1.00 90.38 280 HIS A CA 1
ATOM 2008 C C . HIS A 1 280 ? 13.626 -9.881 4.920 1.00 90.38 280 HIS A C 1
ATOM 2010 O O . HIS A 1 280 ? 12.751 -9.164 5.403 1.00 90.38 280 HIS A O 1
ATOM 2016 N N . HIS A 1 281 ? 14.725 -9.396 4.343 1.00 96.31 281 HIS A N 1
ATOM 2017 C CA . HIS A 1 281 ? 15.003 -7.969 4.224 1.00 96.31 281 HIS A CA 1
ATOM 2018 C C . HIS A 1 281 ? 14.096 -7.202 3.250 1.00 96.31 281 HIS A C 1
ATOM 2020 O O . HIS A 1 281 ? 13.819 -7.687 2.156 1.00 96.31 281 HIS A O 1
ATOM 2026 N N . ASN A 1 282 ? 13.711 -5.972 3.574 1.00 96.81 282 ASN A N 1
ATOM 2027 C CA . ASN A 1 282 ? 13.125 -5.043 2.597 1.00 96.81 282 ASN A CA 1
ATOM 2028 C C . ASN A 1 282 ? 13.934 -3.741 2.538 1.00 96.81 282 ASN A C 1
ATOM 2030 O O . ASN A 1 282 ? 14.818 -3.521 3.365 1.00 96.81 282 ASN A O 1
ATOM 2034 N N . GLY A 1 283 ? 13.691 -2.919 1.519 1.00 96.75 283 GLY A N 1
ATOM 2035 C CA . GLY A 1 283 ? 14.604 -1.832 1.171 1.00 96.75 283 GLY A CA 1
ATOM 2036 C C . GLY A 1 283 ? 15.886 -2.378 0.581 1.00 96.75 283 GLY A C 1
ATOM 2037 O O . GLY A 1 283 ? 16.964 -2.222 1.154 1.00 96.75 283 GLY A O 1
ATOM 2038 N N . LEU A 1 284 ? 15.747 -3.092 -0.533 1.00 98.25 284 LEU A N 1
ATOM 2039 C CA . LEU A 1 284 ? 16.840 -3.830 -1.143 1.00 98.25 284 LEU A CA 1
ATOM 2040 C C . LEU A 1 284 ? 17.678 -2.913 -2.034 1.00 98.25 284 LEU A C 1
ATOM 2042 O O . LEU A 1 284 ? 17.134 -2.078 -2.753 1.00 98.25 284 LEU A O 1
ATOM 2046 N N . TYR A 1 285 ? 18.995 -3.098 -2.034 1.00 98.31 285 TYR A N 1
ATOM 2047 C CA . TYR A 1 285 ? 19.893 -2.398 -2.947 1.00 98.31 285 TYR A CA 1
ATOM 2048 C C . TYR A 1 285 ? 21.093 -3.252 -3.369 1.00 98.31 285 TYR A C 1
ATOM 2050 O O . TYR A 1 285 ? 21.451 -4.242 -2.722 1.00 98.31 285 TYR A O 1
ATOM 2058 N N . ARG A 1 286 ? 21.750 -2.849 -4.458 1.00 98.12 286 ARG A N 1
ATOM 2059 C CA . ARG A 1 286 ? 23.056 -3.369 -4.882 1.00 98.12 286 ARG A CA 1
ATOM 2060 C C . ARG A 1 286 ? 23.777 -2.358 -5.764 1.00 98.12 286 ARG A C 1
ATOM 2062 O O . ARG A 1 286 ? 23.272 -2.004 -6.818 1.00 98.12 286 ARG A O 1
ATOM 2069 N N . TYR A 1 287 ? 24.994 -1.974 -5.391 1.00 98.25 287 TYR A N 1
ATOM 2070 C CA . TYR A 1 287 ? 25.860 -1.186 -6.272 1.00 98.25 287 TYR A CA 1
ATOM 2071 C C . TYR A 1 287 ? 26.369 -2.017 -7.454 1.00 98.25 287 TYR A C 1
ATOM 2073 O O . TYR A 1 287 ? 26.689 -3.202 -7.308 1.00 98.25 287 TYR A O 1
ATOM 2081 N N . GLY A 1 288 ? 26.484 -1.385 -8.617 1.00 96.81 288 GLY A N 1
ATOM 2082 C CA . GLY A 1 288 ? 26.986 -2.011 -9.836 1.00 96.81 288 GLY A CA 1
ATOM 2083 C C . GLY A 1 288 ? 26.592 -1.228 -11.083 1.00 96.81 288 GLY A C 1
ATOM 2084 O O . GLY A 1 288 ? 25.640 -0.460 -11.053 1.00 96.81 288 GLY A O 1
ATOM 2085 N N . ALA A 1 289 ? 27.338 -1.422 -12.172 1.00 93.62 289 ALA A N 1
ATOM 2086 C CA . ALA A 1 289 ? 27.060 -0.777 -13.460 1.00 93.62 289 ALA A CA 1
ATOM 2087 C C . ALA A 1 289 ? 25.919 -1.449 -14.250 1.00 93.62 289 ALA A C 1
ATOM 2089 O O . ALA A 1 289 ? 25.377 -0.842 -15.169 1.00 93.62 289 ALA A O 1
ATOM 2090 N N . ASP A 1 290 ? 25.584 -2.692 -13.888 1.00 92.69 290 ASP A N 1
ATOM 2091 C CA . ASP A 1 290 ? 24.581 -3.515 -14.555 1.00 92.69 290 ASP A CA 1
ATOM 2092 C C . ASP A 1 290 ? 23.440 -3.873 -13.598 1.00 92.69 290 ASP A C 1
ATOM 2094 O O . ASP A 1 290 ? 23.665 -4.113 -12.401 1.00 92.69 290 ASP A O 1
ATOM 2098 N N . SER A 1 291 ? 22.235 -4.018 -14.158 1.00 94.50 291 SER A N 1
ATOM 2099 C CA . SER A 1 291 ? 21.076 -4.524 -13.422 1.00 94.50 291 SER A CA 1
ATOM 2100 C C . SER A 1 291 ? 21.304 -5.964 -12.969 1.00 94.50 291 SER A C 1
ATOM 2102 O O . SER A 1 291 ? 21.613 -6.851 -13.768 1.00 94.50 291 SER A O 1
ATOM 2104 N N . ALA A 1 292 ? 21.150 -6.203 -11.668 1.00 96.50 292 ALA A N 1
ATOM 2105 C CA . ALA A 1 292 ? 21.182 -7.536 -11.081 1.00 96.50 292 ALA A CA 1
ATOM 2106 C C . ALA A 1 292 ? 20.384 -7.564 -9.779 1.00 96.50 292 ALA A C 1
ATOM 2108 O O . ALA A 1 292 ? 20.177 -6.525 -9.159 1.00 96.50 292 ALA A O 1
ATOM 2109 N N . PHE A 1 293 ? 20.013 -8.762 -9.329 1.00 98.25 293 PHE A N 1
ATOM 2110 C CA . PHE A 1 293 ? 19.226 -8.939 -8.113 1.00 98.25 293 PHE A CA 1
ATOM 2111 C C . PHE A 1 293 ? 19.834 -8.197 -6.901 1.00 98.25 293 PHE A C 1
ATOM 2113 O O . PHE A 1 293 ? 21.014 -8.407 -6.589 1.00 98.25 293 PHE A O 1
ATOM 2120 N N . PRO A 1 294 ? 19.061 -7.333 -6.212 1.00 97.69 294 PRO A N 1
ATOM 2121 C CA . PRO A 1 294 ? 19.569 -6.565 -5.087 1.00 97.69 294 PRO A CA 1
ATOM 2122 C C . PRO A 1 294 ? 19.649 -7.434 -3.824 1.00 97.69 294 PRO A C 1
ATOM 2124 O O . PRO A 1 294 ? 18.641 -7.928 -3.324 1.00 97.69 294 PRO A O 1
ATOM 2127 N N . THR A 1 295 ? 20.865 -7.631 -3.307 1.00 95.69 295 THR A N 1
ATOM 2128 C CA . THR A 1 295 ? 21.140 -8.524 -2.164 1.00 95.69 295 THR A CA 1
ATOM 2129 C C . THR A 1 295 ? 21.429 -7.793 -0.852 1.00 95.69 295 THR A C 1
ATOM 2131 O O . THR A 1 295 ? 21.509 -8.440 0.188 1.00 95.69 295 THR A O 1
ATOM 2134 N N . GLY A 1 296 ? 21.652 -6.477 -0.882 1.00 95.81 296 GLY A N 1
ATOM 2135 C CA . GLY A 1 296 ? 21.859 -5.651 0.310 1.00 95.81 296 GLY A CA 1
ATOM 2136 C C . GLY A 1 296 ? 20.550 -5.054 0.821 1.00 95.81 296 GLY A C 1
ATOM 2137 O O . GLY A 1 296 ? 19.598 -4.926 0.061 1.00 95.81 296 GLY A O 1
ATOM 2138 N N . SER A 1 297 ? 20.510 -4.662 2.094 1.00 95.81 297 SER A N 1
ATOM 2139 C CA . SER A 1 297 ? 19.447 -3.830 2.675 1.00 95.81 297 SER A CA 1
ATOM 2140 C C . SER A 1 297 ? 20.044 -2.866 3.695 1.00 95.81 297 SER A C 1
ATOM 2142 O O . SER A 1 297 ? 21.066 -3.169 4.318 1.00 95.81 297 SER A O 1
ATOM 2144 N N . TYR A 1 298 ? 19.454 -1.678 3.822 1.00 92.69 298 TYR A N 1
ATOM 2145 C CA . TYR A 1 298 ? 19.894 -0.669 4.777 1.00 92.69 298 TYR A CA 1
ATOM 2146 C C . TYR A 1 298 ? 18.714 0.112 5.354 1.00 92.69 298 TYR A C 1
ATOM 2148 O O . TYR A 1 298 ? 17.908 0.685 4.624 1.00 92.69 298 TYR A O 1
ATOM 2156 N N . GLY A 1 299 ? 18.652 0.168 6.688 1.00 94.56 299 GLY A N 1
ATOM 2157 C CA . GLY A 1 299 ? 17.755 1.057 7.426 1.00 94.56 299 GLY A CA 1
ATOM 2158 C C . GLY A 1 299 ? 16.268 0.871 7.123 1.00 94.56 299 GLY A C 1
ATOM 2159 O O . GLY A 1 299 ? 15.532 1.853 7.199 1.00 94.56 299 GLY A O 1
ATOM 2160 N N . SER A 1 300 ? 15.841 -0.337 6.732 1.00 96.62 300 SER A N 1
ATOM 2161 C CA . SER A 1 300 ? 14.457 -0.644 6.342 1.00 96.62 300 SER A CA 1
ATOM 2162 C C . SER A 1 300 ? 13.880 0.384 5.354 1.00 96.62 300 SER A C 1
ATOM 2164 O O . SER A 1 300 ? 12.737 0.825 5.487 1.00 96.62 300 SER A O 1
ATOM 2166 N N . ALA A 1 301 ? 14.710 0.854 4.419 1.00 97.44 301 ALA A N 1
ATOM 2167 C CA . ALA A 1 301 ? 14.400 2.001 3.573 1.00 97.44 301 ALA A CA 1
ATOM 2168 C C . ALA A 1 301 ? 13.366 1.675 2.488 1.00 97.44 301 ALA A C 1
ATOM 2170 O O . ALA A 1 301 ? 13.348 0.579 1.947 1.00 97.44 301 ALA A O 1
ATOM 2171 N N . ASN A 1 302 ? 12.543 2.642 2.097 1.00 98.38 302 ASN A N 1
ATOM 2172 C CA . ASN A 1 302 ? 11.721 2.542 0.895 1.00 98.38 302 ASN A CA 1
ATOM 2173 C C . ASN A 1 302 ? 12.349 3.350 -0.239 1.00 98.38 302 ASN A C 1
ATOM 2175 O O . ASN A 1 302 ? 12.443 4.570 -0.139 1.00 98.38 302 ASN A O 1
ATOM 2179 N N . TYR A 1 303 ? 12.742 2.666 -1.316 1.00 98.31 303 TYR A N 1
ATOM 2180 C CA . TYR A 1 303 ? 13.308 3.271 -2.529 1.00 98.31 303 TYR A CA 1
ATOM 2181 C C . TYR A 1 303 ? 12.262 3.589 -3.604 1.00 98.31 303 TYR A C 1
ATOM 2183 O O . TYR A 1 303 ? 12.601 3.858 -4.757 1.00 98.31 303 TYR A O 1
ATOM 2191 N N . TRP A 1 304 ? 10.982 3.536 -3.226 1.00 98.44 304 TRP A N 1
ATOM 2192 C CA . TRP A 1 304 ? 9.846 3.973 -4.028 1.00 98.44 304 TRP A CA 1
ATOM 2193 C C . TRP A 1 304 ? 9.725 3.266 -5.374 1.00 98.44 304 TRP A C 1
ATOM 2195 O O . TRP A 1 304 ? 9.326 3.881 -6.357 1.00 98.44 304 TRP A O 1
ATOM 2205 N N . VAL A 1 305 ? 10.040 1.969 -5.403 1.00 98.56 305 VAL A N 1
ATOM 2206 C CA . VAL A 1 305 ? 9.875 1.083 -6.561 1.00 98.56 305 VAL A CA 1
ATOM 2207 C C . VAL A 1 305 ? 8.827 0.021 -6.263 1.00 98.56 305 VAL A C 1
ATOM 2209 O O . VAL A 1 305 ? 8.865 -0.618 -5.211 1.00 98.56 305 VAL A O 1
ATOM 2212 N N . GLY A 1 306 ? 7.850 -0.141 -7.151 1.00 98.25 306 GLY A N 1
ATOM 2213 C CA . GLY A 1 306 ? 6.684 -0.989 -6.925 1.00 98.25 306 GLY A CA 1
ATOM 2214 C C . GLY A 1 306 ? 6.255 -1.762 -8.170 1.00 98.25 306 GLY A C 1
ATOM 2215 O O . GLY A 1 306 ? 6.581 -1.368 -9.289 1.00 98.25 306 GLY A O 1
ATOM 2216 N N . PRO A 1 307 ? 5.529 -2.879 -8.003 1.00 98.12 307 PRO A N 1
ATOM 2217 C CA . PRO A 1 307 ? 4.964 -3.607 -9.125 1.00 98.12 307 PRO A CA 1
ATOM 2218 C C . PRO A 1 307 ? 3.665 -2.945 -9.605 1.00 98.12 307 PRO A C 1
ATOM 2220 O O . PRO A 1 307 ? 2.951 -2.307 -8.827 1.00 98.12 307 PRO A O 1
ATOM 2223 N N . VAL A 1 308 ? 3.320 -3.171 -10.872 1.00 95.75 308 VAL A N 1
ATOM 2224 C CA . VAL A 1 308 ? 1.966 -2.953 -11.400 1.00 95.75 308 VAL A CA 1
ATOM 2225 C C . VAL A 1 308 ? 1.280 -4.311 -11.504 1.00 95.75 308 VAL A C 1
ATOM 2227 O O . VAL A 1 308 ? 1.709 -5.153 -12.289 1.00 95.75 308 VAL A O 1
ATOM 2230 N N . PHE A 1 309 ? 0.245 -4.539 -10.700 1.00 95.38 309 PHE A N 1
ATOM 2231 C CA . PHE A 1 309 ? -0.494 -5.799 -10.599 1.00 95.38 309 PHE A CA 1
ATOM 2232 C C . PHE A 1 309 ? -1.866 -5.702 -11.263 1.00 95.38 309 PHE A C 1
ATOM 2234 O O . PHE A 1 309 ? -2.556 -4.700 -11.117 1.00 95.38 309 PHE A O 1
ATOM 2241 N N . THR A 1 310 ? -2.315 -6.775 -11.904 1.00 89.81 310 THR A N 1
ATOM 2242 C CA . THR A 1 310 ? -3.693 -6.938 -12.390 1.00 89.81 310 THR A CA 1
ATOM 2243 C C . THR A 1 310 ? -4.201 -8.335 -12.047 1.00 89.81 310 THR A C 1
ATOM 2245 O O . THR A 1 310 ? -3.437 -9.299 -12.093 1.00 89.81 310 THR A O 1
ATOM 2248 N N . ALA A 1 311 ? -5.485 -8.456 -11.709 1.00 85.31 311 ALA A N 1
ATOM 2249 C CA . ALA A 1 311 ? -6.107 -9.751 -11.414 1.00 85.31 311 ALA A CA 1
ATOM 2250 C C . ALA A 1 311 ? -6.666 -10.463 -12.652 1.00 85.31 311 ALA A C 1
ATOM 2252 O O . ALA A 1 311 ? -7.078 -11.613 -12.547 1.00 85.31 311 ALA A O 1
ATOM 2253 N N . ASP A 1 312 ? -6.672 -9.795 -13.808 1.00 76.25 312 ASP A N 1
ATOM 2254 C CA . ASP A 1 312 ? -7.103 -10.350 -15.089 1.00 76.25 312 ASP A CA 1
ATOM 2255 C C . ASP A 1 312 ? -5.898 -10.552 -16.000 1.00 76.25 312 ASP A C 1
ATOM 2257 O O . ASP A 1 312 ? -5.004 -9.709 -16.040 1.00 76.25 312 ASP A O 1
ATOM 2261 N N . ASN A 1 313 ? -5.892 -11.644 -16.771 1.00 70.06 313 ASN A N 1
ATOM 2262 C CA . ASN A 1 313 ? -4.787 -11.953 -17.670 1.00 70.06 313 ASN A CA 1
ATOM 2263 C C . ASN A 1 313 ? -4.677 -10.883 -18.766 1.00 70.06 313 ASN A C 1
ATOM 2265 O O . ASN A 1 313 ? -5.489 -10.896 -19.701 1.00 70.06 313 ASN A O 1
ATOM 2269 N N . PRO A 1 314 ? -3.648 -10.017 -18.753 1.00 58.03 314 PRO A N 1
ATOM 2270 C CA . PRO A 1 314 ? -3.504 -9.004 -19.786 1.00 58.03 314 PRO A CA 1
ATOM 2271 C C . PRO A 1 314 ? -3.142 -9.653 -21.120 1.00 58.03 314 PRO A C 1
ATOM 2273 O O . PRO A 1 314 ? -3.433 -9.087 -22.166 1.00 58.03 314 PRO A O 1
ATOM 2276 N N . SER A 1 315 ? -2.592 -10.872 -21.119 1.00 47.69 315 SER A N 1
ATOM 2277 C CA . SER A 1 315 ? -2.320 -11.643 -22.331 1.00 47.69 315 SER A CA 1
ATOM 2278 C C . SER A 1 315 ? -3.588 -12.148 -23.020 1.00 47.69 315 SER A C 1
ATOM 2280 O O . SER A 1 315 ? -3.529 -12.463 -24.200 1.00 47.69 315 SER A O 1
ATOM 2282 N N . ALA A 1 316 ? -4.752 -12.173 -22.358 1.00 40.34 316 ALA A N 1
ATOM 2283 C CA . ALA A 1 316 ? -6.035 -12.364 -23.045 1.00 40.34 316 ALA A CA 1
ATOM 2284 C C . ALA A 1 316 ? -6.446 -11.099 -23.826 1.00 40.34 316 ALA A C 1
ATOM 2286 O O . ALA A 1 316 ? -7.031 -11.195 -24.905 1.00 40.34 316 ALA A O 1
ATOM 2287 N N . SER A 1 317 ? -6.069 -9.921 -23.319 1.00 36.31 317 SER A N 1
ATOM 2288 C CA . SER A 1 317 ? -6.210 -8.636 -24.013 1.00 36.31 317 SER A CA 1
ATOM 2289 C C . SER A 1 317 ? -5.157 -8.465 -25.117 1.00 36.31 317 SER A C 1
ATOM 2291 O O . SER A 1 317 ? -5.495 -8.033 -26.213 1.00 36.31 317 SER A O 1
ATOM 2293 N N . LEU A 1 318 ? -3.904 -8.880 -24.891 1.00 32.94 318 LEU A N 1
ATOM 2294 C CA . LEU A 1 318 ? -2.840 -8.861 -25.902 1.00 32.94 318 LEU A CA 1
ATOM 2295 C C . LEU A 1 318 ? -3.012 -9.973 -26.939 1.00 32.94 318 LEU A C 1
ATOM 2297 O O . LEU A 1 318 ? -2.667 -9.750 -28.084 1.00 32.94 318 LEU A O 1
ATOM 2301 N N . ALA A 1 319 ? -3.595 -11.135 -26.636 1.00 30.44 319 ALA A N 1
ATOM 2302 C CA . ALA A 1 319 ? -3.988 -12.104 -27.666 1.00 30.44 319 ALA A CA 1
ATOM 2303 C C . ALA A 1 319 ? -5.119 -11.551 -28.551 1.00 30.44 319 ALA A C 1
ATOM 2305 O O . ALA A 1 319 ? -5.145 -11.836 -29.744 1.00 30.44 319 ALA A O 1
ATOM 2306 N N . ALA A 1 320 ? -5.995 -10.695 -28.011 1.00 31.23 320 ALA A N 1
ATOM 2307 C CA . ALA A 1 320 ? -6.964 -9.944 -28.809 1.00 31.23 320 ALA A CA 1
ATOM 2308 C C . ALA A 1 320 ? -6.310 -8.834 -29.663 1.00 31.23 320 ALA A C 1
ATOM 2310 O O . ALA A 1 320 ? -6.833 -8.504 -30.725 1.00 31.23 320 ALA A O 1
ATOM 2311 N N . GLU A 1 321 ? -5.153 -8.303 -29.250 1.00 29.61 321 GLU A N 1
ATOM 2312 C CA . GLU A 1 321 ? -4.392 -7.272 -29.980 1.00 29.61 321 GLU A CA 1
ATOM 2313 C C . GLU A 1 321 ? -3.330 -7.852 -30.943 1.00 29.61 321 GLU A C 1
ATOM 2315 O O . GLU A 1 321 ? -3.055 -7.273 -31.988 1.00 29.61 321 GLU A O 1
ATOM 2320 N N . THR A 1 322 ? -2.795 -9.046 -30.664 1.00 26.17 322 THR A N 1
ATOM 2321 C CA . THR A 1 322 ? -1.765 -9.746 -31.461 1.00 26.17 322 THR A CA 1
ATOM 2322 C C . THR A 1 322 ? -2.380 -10.756 -32.442 1.00 26.17 322 THR A C 1
ATOM 2324 O O . THR A 1 322 ? -1.750 -11.109 -33.434 1.00 26.17 322 THR A O 1
ATOM 2327 N N . ALA A 1 323 ? -3.654 -11.140 -32.266 1.00 31.42 323 ALA A N 1
ATOM 2328 C CA . ALA A 1 323 ? -4.462 -11.754 -33.329 1.00 31.42 323 ALA A CA 1
ATOM 2329 C C . ALA A 1 323 ? -4.862 -10.749 -34.433 1.00 31.42 323 ALA A C 1
ATOM 2331 O O . ALA A 1 323 ? -5.440 -11.135 -35.450 1.00 31.42 323 ALA A O 1
ATOM 2332 N N . ALA A 1 324 ? -4.497 -9.469 -34.300 1.00 34.56 324 ALA A N 1
ATOM 2333 C CA . ALA A 1 324 ? -4.564 -8.489 -35.380 1.00 34.56 324 ALA A CA 1
ATOM 2334 C C . ALA A 1 324 ? -3.327 -8.555 -36.303 1.00 34.56 324 ALA A C 1
ATOM 2336 O O . ALA A 1 324 ? -2.754 -7.538 -36.675 1.00 34.56 324 ALA A O 1
ATOM 2337 N N . SER A 1 325 ? -2.912 -9.761 -36.699 1.00 39.12 325 SER A N 1
ATOM 2338 C CA . SER A 1 325 ? -2.196 -9.994 -37.965 1.00 39.12 325 SER A CA 1
ATOM 2339 C C . SER A 1 325 ? -2.352 -11.433 -38.481 1.00 39.12 325 SER A C 1
ATOM 2341 O O . SER A 1 325 ? -1.444 -11.988 -39.071 1.00 39.12 325 SER A O 1
ATOM 2343 N N . GLU A 1 326 ? -3.540 -12.016 -38.308 1.00 36.03 326 GLU A N 1
ATOM 2344 C CA . GLU A 1 326 ? -4.217 -12.870 -39.298 1.00 36.03 326 GLU A CA 1
ATOM 2345 C C . GLU A 1 326 ? -5.661 -13.045 -38.799 1.00 36.03 326 GLU A C 1
ATOM 2347 O O . GLU A 1 326 ? -5.980 -13.936 -38.015 1.00 36.03 326 GLU A O 1
ATOM 2352 N N . GLU A 1 327 ? -6.549 -12.116 -39.172 1.00 26.14 327 GLU A N 1
ATOM 2353 C CA . GLU A 1 327 ? -7.948 -12.146 -38.733 1.00 26.14 327 GLU A CA 1
ATOM 2354 C C . GLU A 1 327 ? -8.671 -13.378 -39.314 1.00 26.14 327 GLU A C 1
ATOM 2356 O O . GLU A 1 327 ? -9.163 -13.367 -40.447 1.00 26.14 327 GLU A O 1
ATOM 2361 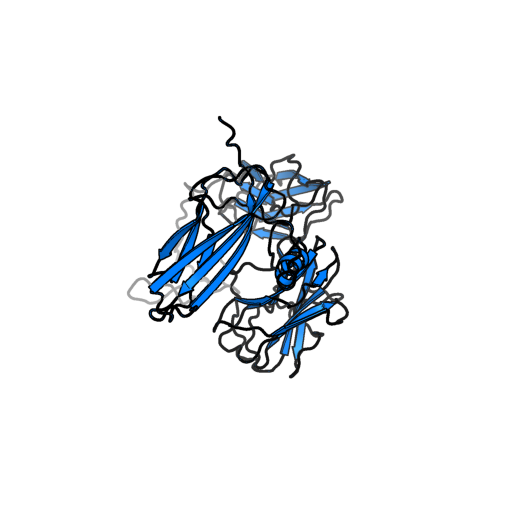N N . THR A 1 328 ? -8.844 -14.419 -38.499 1.00 26.36 328 THR A N 1
ATOM 2362 C CA . THR A 1 328 ? -10.067 -15.227 -38.538 1.00 26.36 328 THR A CA 1
ATOM 2363 C C . THR A 1 328 ? -11.000 -14.750 -37.431 1.00 26.36 328 THR A C 1
ATOM 2365 O O . THR A 1 328 ? -10.702 -14.777 -36.244 1.00 26.36 328 THR A O 1
ATOM 2368 N N . ALA A 1 329 ? -12.136 -14.224 -37.884 1.00 30.64 329 ALA A N 1
ATOM 2369 C CA . ALA A 1 329 ? -13.179 -13.586 -37.101 1.00 30.64 329 ALA A CA 1
ATOM 2370 C C . ALA A 1 329 ? -13.637 -14.406 -35.888 1.00 30.64 329 ALA A C 1
ATOM 2372 O O . ALA A 1 329 ? -13.968 -15.579 -36.053 1.00 30.64 329 ALA A O 1
ATOM 2373 N N . SER A 1 330 ? -13.839 -13.743 -34.743 1.00 34.09 330 SER A N 1
ATOM 2374 C CA . SER A 1 330 ? -15.131 -13.664 -34.029 1.00 34.09 330 SER A CA 1
ATOM 2375 C C . SER A 1 330 ? -14.944 -13.075 -32.627 1.00 34.09 330 SER A C 1
ATOM 2377 O O . SER A 1 330 ? -14.521 -13.802 -31.747 1.00 34.09 330 SER A O 1
ATOM 2379 N N . THR A 1 331 ? -15.293 -11.793 -32.433 1.00 31.05 331 THR A N 1
ATOM 2380 C CA . THR A 1 331 ? -16.122 -11.248 -31.323 1.00 31.05 331 THR A CA 1
ATOM 2381 C C . THR A 1 331 ? -15.953 -9.726 -31.214 1.00 31.05 331 THR A C 1
ATOM 2383 O O . THR A 1 331 ? -15.356 -9.216 -30.274 1.00 31.05 331 THR A O 1
ATOM 2386 N N . VAL A 1 332 ? -16.538 -8.964 -32.144 1.00 29.98 332 VAL A N 1
ATOM 2387 C CA . VAL A 1 332 ? -16.867 -7.550 -31.893 1.00 29.98 332 VAL A CA 1
ATOM 2388 C C . VAL A 1 332 ? -18.349 -7.362 -32.168 1.00 29.98 332 VAL A C 1
ATOM 2390 O O . VAL A 1 332 ? -18.832 -7.557 -33.282 1.00 29.98 332 VAL A O 1
ATOM 2393 N N . THR A 1 333 ? -19.078 -7.022 -31.110 1.00 34.75 333 THR A N 1
ATOM 2394 C CA . THR A 1 333 ? -20.521 -6.797 -31.133 1.00 34.75 333 THR A CA 1
ATOM 2395 C C . THR A 1 333 ? -20.794 -5.306 -30.991 1.00 34.75 333 THR A C 1
ATOM 2397 O O . THR A 1 333 ? -21.099 -4.885 -29.887 1.00 34.75 333 THR A O 1
ATOM 2400 N N . TYR A 1 334 ? -20.720 -4.500 -32.056 1.00 41.72 334 TYR A N 1
ATOM 2401 C CA . TYR A 1 334 ? -21.402 -3.196 -32.064 1.00 41.72 334 TYR A CA 1
ATOM 2402 C C . TYR A 1 334 ? -21.915 -2.813 -33.454 1.00 41.72 334 TYR A C 1
ATOM 2404 O O . TYR A 1 334 ? -21.219 -2.876 -34.465 1.00 41.72 334 TYR A O 1
ATOM 2412 N N . THR A 1 335 ? -23.183 -2.423 -33.457 1.00 43.41 335 THR A N 1
ATOM 2413 C CA . THR A 1 335 ? -23.975 -1.875 -34.552 1.00 43.41 335 THR A CA 1
ATOM 2414 C C . THR A 1 335 ? -23.519 -0.435 -34.809 1.00 43.41 335 THR A C 1
ATOM 2416 O O . THR A 1 335 ? -23.579 0.390 -33.900 1.00 43.41 335 THR A O 1
ATOM 2419 N N . ALA A 1 336 ? -23.047 -0.131 -36.022 1.00 48.25 336 ALA A N 1
ATOM 2420 C CA . ALA A 1 336 ? -22.669 1.219 -36.452 1.00 48.25 336 ALA A CA 1
ATOM 2421 C C . ALA A 1 336 ? -23.916 2.117 -36.599 1.00 48.25 336 ALA A C 1
ATOM 2423 O O . ALA A 1 336 ? -24.397 2.362 -37.704 1.00 48.25 336 ALA A O 1
ATOM 2424 N N . ASP A 1 337 ? -24.478 2.543 -35.469 1.00 51.97 337 ASP A N 1
ATOM 2425 C CA . ASP A 1 337 ? -25.559 3.531 -35.382 1.00 51.97 337 ASP A CA 1
ATOM 2426 C C . ASP A 1 337 ? -24.965 4.940 -35.183 1.00 51.97 337 ASP A C 1
ATOM 2428 O O . ASP A 1 337 ? -23.831 5.089 -34.725 1.00 51.97 337 ASP A O 1
ATOM 2432 N N . VAL A 1 338 ? -25.740 5.985 -35.478 1.00 47.31 338 VAL A N 1
ATOM 2433 C CA . VAL A 1 338 ? -25.383 7.416 -35.394 1.00 47.31 338 VAL A CA 1
ATOM 2434 C C . VAL A 1 338 ? -24.750 7.784 -34.041 1.00 47.31 338 VAL A C 1
ATOM 2436 O O . VAL A 1 338 ? -23.924 8.687 -33.960 1.00 47.31 338 VAL A O 1
ATOM 2439 N N . LYS A 1 339 ? -25.096 7.060 -32.967 1.00 50.78 339 LYS A N 1
ATOM 2440 C CA . LYS A 1 339 ? -24.568 7.277 -31.608 1.00 50.78 339 LYS A CA 1
ATOM 2441 C C . LYS A 1 339 ? -23.177 6.688 -31.351 1.00 50.78 339 LYS A C 1
ATOM 2443 O O . LYS A 1 339 ? -22.554 7.062 -30.362 1.00 50.78 339 LYS A O 1
ATOM 2448 N N . LYS A 1 340 ? -22.712 5.749 -32.179 1.00 61.91 340 LYS A N 1
ATOM 2449 C CA . LYS A 1 340 ? -21.402 5.084 -32.068 1.00 61.91 340 LYS A CA 1
ATOM 2450 C C . LYS A 1 340 ? -20.826 4.831 -33.472 1.00 61.91 340 LYS A C 1
ATOM 2452 O O . LYS A 1 340 ? -20.830 3.686 -33.930 1.00 61.91 340 LYS A O 1
ATOM 2457 N N . PRO A 1 341 ? -20.376 5.885 -34.176 1.00 64.44 341 PRO A N 1
ATOM 2458 C CA . PRO A 1 341 ? -19.816 5.737 -35.512 1.00 64.44 341 PRO A CA 1
ATOM 2459 C C . PRO A 1 341 ? -18.490 4.966 -35.480 1.00 64.44 341 PRO A C 1
ATOM 2461 O O . PRO A 1 341 ? -17.758 4.986 -34.491 1.00 64.44 341 PRO A O 1
ATOM 2464 N N . LEU A 1 342 ? -18.160 4.322 -36.596 1.00 73.81 342 LEU A N 1
ATOM 2465 C CA . LEU A 1 342 ? -16.826 3.788 -36.859 1.00 73.81 342 LEU A CA 1
ATOM 2466 C C . LEU A 1 342 ? -15.883 4.960 -37.123 1.00 73.81 342 LEU A C 1
ATOM 2468 O O . LEU A 1 342 ? -16.199 5.806 -37.959 1.00 73.81 342 LEU A O 1
ATOM 2472 N N . VAL A 1 343 ? -14.739 5.014 -36.440 1.00 75.38 343 VAL A N 1
ATOM 2473 C CA . VAL A 1 343 ? -13.813 6.152 -36.536 1.00 75.38 343 VAL A CA 1
ATOM 2474 C C . VAL A 1 343 ? -12.466 5.715 -37.106 1.00 75.38 343 VAL A C 1
ATOM 2476 O O . VAL A 1 343 ? -11.849 4.772 -36.614 1.00 75.38 343 VAL A O 1
ATOM 2479 N N . MET A 1 344 ? -11.992 6.434 -38.125 1.00 79.56 344 MET A N 1
ATOM 2480 C CA . MET A 1 344 ? -10.640 6.335 -38.680 1.00 79.56 344 MET A CA 1
ATOM 2481 C C . MET A 1 344 ? -9.922 7.677 -38.509 1.00 79.56 344 MET A C 1
ATOM 2483 O O . MET A 1 344 ? -10.342 8.692 -39.065 1.00 79.56 344 MET A O 1
ATOM 2487 N N . ALA A 1 345 ? -8.806 7.683 -37.779 1.00 81.12 345 ALA A N 1
ATOM 2488 C CA . ALA A 1 345 ? -7.926 8.848 -37.691 1.00 81.12 345 ALA A CA 1
ATOM 2489 C C . ALA A 1 345 ? -7.069 8.975 -38.957 1.00 81.12 345 ALA A C 1
ATOM 2491 O O . ALA A 1 345 ? -6.479 7.991 -39.405 1.00 81.12 345 ALA A O 1
ATOM 2492 N N . VAL A 1 346 ? -6.958 10.173 -39.515 1.00 78.19 346 VAL A N 1
ATOM 2493 C CA . VAL A 1 346 ? -6.119 10.502 -40.673 1.00 78.19 346 VAL A CA 1
ATOM 2494 C C . VAL A 1 346 ? -4.851 11.218 -40.182 1.00 78.19 346 VAL A C 1
ATOM 2496 O O . VAL A 1 346 ? -4.931 11.979 -39.219 1.00 78.19 346 VAL A O 1
ATOM 2499 N N . PRO A 1 347 ? -3.671 11.010 -40.801 1.00 79.88 347 PRO A N 1
ATOM 2500 C CA . PRO A 1 347 ? -2.468 11.749 -40.428 1.00 79.88 347 PRO A CA 1
ATOM 2501 C C . PRO A 1 347 ? -2.685 13.269 -40.476 1.00 79.88 347 PRO A C 1
ATOM 2503 O O . PRO A 1 347 ? -3.124 13.800 -41.494 1.00 79.88 347 PRO A O 1
ATOM 2506 N N . ALA A 1 348 ? -2.308 13.977 -39.406 1.00 74.12 348 ALA A N 1
ATOM 2507 C CA . ALA A 1 348 ? -2.565 15.415 -39.240 1.00 74.12 348 ALA A CA 1
ATOM 2508 C C . ALA A 1 348 ? -1.932 16.317 -40.321 1.00 74.12 348 ALA A C 1
ATOM 2510 O O . ALA A 1 348 ? -2.320 17.465 -40.496 1.00 74.12 348 ALA A O 1
ATOM 2511 N N . LYS A 1 349 ? -0.933 15.811 -41.054 1.00 77.00 349 LYS A N 1
ATOM 2512 C CA . LYS A 1 349 ? -0.266 16.538 -42.148 1.00 77.00 349 LYS A CA 1
ATOM 2513 C C . LYS A 1 349 ? -0.887 16.264 -43.526 1.00 77.00 349 LYS A C 1
ATOM 2515 O O . LYS A 1 349 ? -0.457 16.861 -44.511 1.00 77.00 349 LYS A O 1
ATOM 2520 N N . ALA A 1 350 ? -1.858 15.354 -43.625 1.00 76.50 350 ALA A N 1
ATOM 2521 C CA . ALA A 1 350 ? -2.413 14.923 -44.902 1.00 76.50 350 ALA A CA 1
ATOM 2522 C C . ALA A 1 350 ? -3.540 15.843 -45.398 1.00 76.50 350 ALA A C 1
ATOM 2524 O O . ALA A 1 350 ? -4.471 16.179 -44.666 1.00 76.50 350 ALA A O 1
ATOM 2525 N N . LYS A 1 351 ? -3.491 16.212 -46.684 1.00 82.50 351 LYS A N 1
ATOM 2526 C CA . LYS A 1 351 ? -4.508 17.049 -47.338 1.00 82.50 351 LYS A CA 1
ATOM 2527 C C . LYS A 1 351 ? -5.614 16.183 -47.944 1.00 82.50 351 LYS A C 1
ATOM 2529 O O . LYS A 1 351 ? -5.587 15.891 -49.134 1.00 82.50 351 LYS A O 1
ATOM 2534 N N . VAL A 1 352 ? -6.582 15.781 -47.122 1.00 83.06 352 VAL A N 1
ATOM 2535 C CA . VAL A 1 352 ? -7.751 15.007 -47.578 1.00 83.06 352 VAL A CA 1
ATOM 2536 C C . VAL A 1 352 ? -8.742 15.903 -48.313 1.00 83.06 352 VAL A C 1
ATOM 2538 O O . VAL A 1 352 ? -9.162 16.933 -47.776 1.00 83.06 352 VAL A O 1
ATOM 2541 N N . THR A 1 353 ? -9.145 15.494 -49.516 1.00 85.19 353 THR A N 1
ATOM 2542 C CA . THR A 1 353 ? -10.153 16.206 -50.317 1.00 85.19 353 THR A CA 1
ATOM 2543 C C . THR A 1 353 ? -11.447 15.429 -50.503 1.00 85.19 353 THR A C 1
ATOM 2545 O O . THR A 1 353 ? -12.507 16.052 -50.481 1.00 85.19 353 THR A O 1
ATOM 2548 N N . SER A 1 354 ? -11.386 14.099 -50.573 1.00 84.94 354 SER A N 1
ATOM 2549 C CA . SER A 1 354 ? -12.563 13.230 -50.587 1.00 84.94 354 SER A CA 1
ATOM 2550 C C . SER A 1 354 ? -12.417 12.083 -49.592 1.00 84.94 354 SER A C 1
ATOM 2552 O O . SER A 1 354 ? -11.312 11.681 -49.211 1.00 84.94 354 SER A O 1
ATOM 2554 N N . VAL A 1 355 ? -13.562 11.579 -49.138 1.00 82.81 355 VAL A N 1
ATOM 2555 C CA . VAL A 1 355 ? -13.644 10.382 -48.308 1.00 82.81 355 VAL A CA 1
ATOM 2556 C C . VAL A 1 355 ? -14.812 9.548 -48.800 1.00 82.81 355 VAL A C 1
ATOM 2558 O O . VAL A 1 355 ? -15.956 9.989 -48.727 1.00 82.81 355 VAL A O 1
ATOM 2561 N N . ASP A 1 356 ? -14.506 8.334 -49.234 1.00 82.19 356 ASP A N 1
ATOM 2562 C CA . ASP A 1 356 ? -15.485 7.374 -49.726 1.00 82.19 356 ASP A CA 1
ATOM 2563 C C . ASP A 1 356 ? -15.644 6.232 -48.727 1.00 82.19 356 ASP A C 1
ATOM 2565 O O . ASP A 1 356 ? -14.681 5.839 -48.057 1.00 82.19 356 ASP A O 1
ATOM 2569 N N . ALA A 1 357 ? -16.857 5.693 -48.622 1.00 80.38 357 ALA A N 1
ATOM 2570 C CA . ALA A 1 357 ? -17.115 4.495 -47.842 1.00 80.38 357 ALA A CA 1
ATOM 2571 C C . ALA A 1 357 ? -17.999 3.516 -48.600 1.00 80.38 357 ALA A C 1
ATOM 2573 O O . ALA A 1 357 ? -19.096 3.877 -49.018 1.00 80.38 357 ALA A O 1
ATOM 2574 N N . ASP A 1 358 ? -17.559 2.266 -48.658 1.00 80.38 358 ASP A N 1
A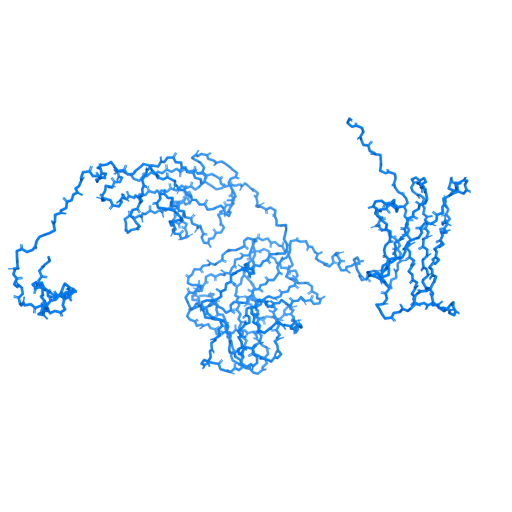TOM 2575 C CA . ASP A 1 358 ? -18.252 1.169 -49.314 1.00 80.38 358 ASP A CA 1
ATOM 2576 C C . ASP A 1 358 ? -18.756 0.156 -48.290 1.00 80.38 358 ASP A C 1
ATOM 2578 O O . ASP A 1 358 ? -18.015 -0.285 -47.405 1.00 80.38 358 ASP A O 1
ATOM 2582 N N . LEU A 1 359 ? -20.011 -0.264 -48.452 1.00 78.75 359 LEU A N 1
ATOM 2583 C CA . LEU A 1 359 ? -20.626 -1.351 -47.697 1.00 78.75 359 LEU A CA 1
ATOM 2584 C C . LEU A 1 359 ? -20.708 -2.607 -48.569 1.00 78.75 359 LEU A C 1
ATOM 2586 O O . LEU A 1 359 ? -21.374 -2.613 -49.600 1.00 78.75 359 LEU A O 1
ATOM 2590 N N . THR A 1 360 ? -20.085 -3.701 -48.137 1.00 80.44 360 THR A N 1
ATOM 2591 C CA . THR A 1 360 ? -20.155 -5.001 -48.823 1.00 80.44 360 THR A CA 1
ATOM 2592 C C . THR A 1 360 ? -20.794 -6.054 -47.924 1.00 80.44 360 THR A C 1
ATOM 2594 O O . THR A 1 360 ? -20.273 -6.362 -46.855 1.00 80.44 360 THR A O 1
ATOM 2597 N N . LEU A 1 361 ? -21.906 -6.653 -48.353 1.00 74.56 361 LEU A N 1
ATOM 2598 C CA . LEU A 1 361 ? -22.525 -7.780 -47.643 1.00 74.56 361 LEU A CA 1
ATOM 2599 C C . LEU A 1 361 ? -21.745 -9.078 -47.904 1.00 74.56 361 LEU A C 1
ATOM 2601 O O . LEU A 1 361 ? -21.408 -9.381 -49.047 1.00 74.56 361 LEU A O 1
ATOM 2605 N N . LEU A 1 362 ? -21.494 -9.869 -46.858 1.00 69.69 362 LEU A N 1
ATOM 2606 C CA . LEU A 1 362 ? -20.793 -11.154 -46.961 1.00 69.69 362 LEU A CA 1
ATOM 2607 C C . LEU A 1 362 ? -21.784 -12.327 -47.140 1.00 69.69 362 LEU A C 1
ATOM 2609 O O . LEU A 1 362 ? -22.976 -12.221 -46.836 1.00 69.69 362 LEU A O 1
ATOM 2613 N N . THR A 1 363 ? -21.315 -13.458 -47.677 1.00 58.16 363 THR A N 1
ATOM 2614 C CA . THR A 1 363 ? -22.141 -14.640 -47.998 1.00 58.16 363 THR A CA 1
ATOM 2615 C C . THR A 1 363 ? -22.869 -15.209 -46.771 1.00 58.16 363 THR A C 1
ATOM 2617 O O . THR A 1 363 ? -22.279 -15.350 -45.706 1.00 58.16 363 THR A O 1
ATOM 2620 N N . GLY A 1 364 ? -24.160 -15.543 -46.931 1.00 55.34 364 GLY A N 1
ATOM 2621 C CA . GLY A 1 364 ? -25.062 -16.010 -45.859 1.00 55.34 364 GLY A CA 1
ATOM 2622 C C . GLY A 1 364 ? -26.199 -15.031 -45.518 1.00 55.34 364 GLY A C 1
ATOM 2623 O O . GLY A 1 364 ? -27.233 -15.437 -44.997 1.00 55.34 364 GLY A O 1
ATOM 2624 N N . ALA A 1 365 ? -26.083 -13.760 -45.911 1.00 52.47 365 ALA A N 1
ATOM 2625 C CA . ALA A 1 365 ? -27.050 -12.699 -45.609 1.00 52.47 365 ALA A CA 1
ATOM 2626 C C . ALA A 1 365 ? -28.220 -12.595 -46.618 1.00 52.47 365 ALA A C 1
ATOM 2628 O O . ALA A 1 365 ? -28.464 -11.535 -47.202 1.00 52.47 365 ALA A O 1
ATOM 2629 N N . LYS A 1 366 ? -28.965 -13.686 -46.863 1.00 51.34 366 LYS A N 1
ATOM 2630 C CA . LYS A 1 366 ? -30.067 -13.687 -47.857 1.00 51.34 366 LYS A CA 1
ATOM 2631 C C . LYS A 1 366 ? -31.194 -12.685 -47.532 1.00 51.34 366 LYS A C 1
ATOM 2633 O O . LYS A 1 366 ? -31.822 -12.181 -48.456 1.00 51.34 366 LYS A O 1
ATOM 2638 N N . ALA A 1 367 ? -31.406 -12.349 -46.256 1.00 52.19 367 ALA A N 1
ATOM 2639 C CA . ALA A 1 367 ? -32.420 -11.383 -45.818 1.00 52.19 367 ALA A CA 1
ATOM 2640 C C . ALA A 1 367 ? -32.024 -9.902 -46.026 1.00 52.19 367 ALA A C 1
ATOM 2642 O O . ALA A 1 367 ? -32.900 -9.053 -46.159 1.00 52.19 367 ALA A O 1
ATOM 2643 N N . ALA A 1 368 ? -30.725 -9.578 -46.097 1.00 53.03 368 ALA A N 1
ATOM 2644 C CA . ALA A 1 368 ? -30.232 -8.194 -46.131 1.00 53.03 368 ALA A CA 1
ATOM 2645 C C . ALA A 1 368 ? -30.161 -7.578 -47.541 1.00 53.03 368 ALA A C 1
ATOM 2647 O O . ALA A 1 368 ? -30.168 -6.360 -47.673 1.00 53.03 368 ALA A O 1
ATOM 2648 N N . LYS A 1 369 ? -30.154 -8.392 -48.609 1.00 54.38 369 LYS A N 1
ATOM 2649 C CA . LYS A 1 369 ? -30.041 -7.903 -50.002 1.00 54.38 369 LYS A CA 1
ATOM 2650 C C . LYS A 1 369 ? -31.229 -7.055 -50.487 1.00 54.38 369 LYS A C 1
ATOM 2652 O O . LYS A 1 369 ? -31.126 -6.440 -51.540 1.00 54.38 369 LYS A O 1
ATOM 2657 N N . LYS A 1 370 ? -32.352 -7.039 -49.756 1.00 55.47 370 LYS A N 1
ATOM 2658 C CA . LYS A 1 370 ? -33.540 -6.223 -50.072 1.00 55.47 370 LYS A CA 1
ATOM 2659 C C . LYS A 1 370 ? -33.584 -4.877 -49.333 1.00 55.47 370 LYS A C 1
ATOM 2661 O O . LYS A 1 370 ? -34.471 -4.078 -49.619 1.00 55.47 370 LYS A O 1
ATOM 2666 N N . LEU A 1 371 ? -32.673 -4.620 -48.389 1.00 59.19 371 LEU A N 1
ATOM 2667 C CA . LEU A 1 371 ? -32.620 -3.350 -47.662 1.00 59.19 371 LEU A CA 1
ATOM 2668 C C . LEU A 1 371 ? -31.613 -2.397 -48.319 1.00 59.19 371 LEU A C 1
ATOM 2670 O O . LEU A 1 371 ? -30.457 -2.755 -48.527 1.00 59.19 371 LEU A O 1
ATOM 2674 N N . HIS A 1 372 ? -32.043 -1.165 -48.591 1.00 64.12 372 HIS A N 1
ATOM 2675 C CA . HIS A 1 372 ? -31.199 -0.090 -49.122 1.00 64.12 372 HIS A CA 1
ATOM 2676 C C . HIS A 1 372 ? -30.432 0.605 -47.984 1.00 64.12 372 HIS A C 1
ATOM 2678 O O . HIS A 1 372 ? -30.657 1.778 -47.693 1.00 64.12 372 HIS A O 1
ATOM 2684 N N . VAL A 1 373 ? -29.566 -0.136 -47.287 1.00 65.69 373 VAL A N 1
ATOM 2685 C CA . VAL A 1 373 ? -28.671 0.440 -46.270 1.00 65.69 373 VAL A CA 1
ATOM 2686 C C . VAL A 1 373 ? -27.388 0.906 -46.950 1.00 65.69 373 VAL A C 1
ATOM 2688 O O . VAL A 1 373 ? -26.747 0.140 -47.665 1.00 65.69 373 VAL A O 1
ATOM 2691 N N . THR A 1 374 ? -27.012 2.156 -46.711 1.00 68.81 374 THR A N 1
ATOM 2692 C CA . THR A 1 374 ? -25.804 2.800 -47.236 1.00 68.81 374 THR A CA 1
ATOM 2693 C C . THR A 1 374 ? -24.922 3.282 -46.088 1.00 68.81 374 THR A C 1
ATOM 2695 O O . THR A 1 374 ? -25.343 3.332 -44.932 1.00 68.81 374 THR A O 1
ATOM 2698 N N . THR A 1 375 ? -23.674 3.612 -46.390 1.00 72.75 375 THR A N 1
ATOM 2699 C CA . THR A 1 375 ? -22.729 4.252 -45.471 1.00 72.75 375 THR A CA 1
ATOM 2700 C C . THR A 1 375 ? -22.866 5.766 -45.553 1.00 72.75 375 THR A C 1
ATOM 2702 O O . THR A 1 375 ? -22.883 6.348 -46.635 1.00 72.75 375 THR A O 1
ATOM 2705 N N . VAL A 1 376 ? -22.941 6.417 -44.399 1.00 69.12 376 VAL A N 1
ATOM 2706 C CA . VAL A 1 376 ? -22.925 7.872 -44.262 1.00 69.12 376 VAL A CA 1
ATOM 2707 C C . VAL A 1 376 ? -21.606 8.263 -43.613 1.00 69.12 376 VAL A C 1
ATOM 2709 O O . VAL A 1 376 ? -21.272 7.802 -42.519 1.00 69.12 376 VAL A O 1
ATOM 2712 N N . VAL A 1 377 ? -20.844 9.103 -44.307 1.00 76.75 377 VAL A N 1
ATOM 2713 C CA . VAL A 1 377 ? -19.483 9.493 -43.933 1.00 76.75 377 VAL A CA 1
ATOM 2714 C C . VAL A 1 377 ? -19.456 10.957 -43.533 1.00 76.75 377 VAL A C 1
ATOM 2716 O O . VAL A 1 377 ? -20.081 11.802 -44.167 1.00 76.75 377 VAL A O 1
ATOM 2719 N N . SER A 1 378 ? -18.683 11.267 -42.500 1.00 73.25 378 SER A N 1
ATOM 2720 C CA . SER A 1 378 ? -18.344 12.634 -42.114 1.00 73.25 378 SER A CA 1
ATOM 2721 C C . SER A 1 378 ? -16.846 12.735 -41.843 1.00 73.25 378 SER A C 1
ATOM 2723 O O . SER A 1 378 ? -16.251 11.805 -41.303 1.00 73.25 378 SER A O 1
ATOM 2725 N N . TYR A 1 379 ? -16.225 13.853 -42.220 1.00 80.25 379 TYR A N 1
ATOM 2726 C CA . TYR A 1 379 ? -14.814 14.125 -41.944 1.00 80.25 379 TYR A CA 1
ATOM 2727 C C . TYR A 1 379 ? -14.674 15.425 -41.155 1.00 80.25 379 TYR A C 1
ATOM 2729 O O . TYR A 1 379 ? -15.036 16.498 -41.640 1.00 80.25 379 TYR A O 1
ATOM 2737 N N . ASN A 1 380 ? -14.130 15.336 -39.943 1.00 76.25 380 ASN A N 1
ATOM 2738 C CA . ASN A 1 380 ? -13.794 16.491 -39.126 1.00 76.25 380 ASN A CA 1
ATOM 2739 C C . ASN A 1 380 ? -12.339 16.899 -39.386 1.00 76.25 380 ASN A C 1
ATOM 2741 O O . ASN A 1 380 ? -11.400 16.226 -38.961 1.00 76.25 380 ASN A O 1
ATOM 2745 N N . ARG A 1 381 ? -12.164 18.036 -40.068 1.00 75.19 381 ARG A N 1
ATOM 2746 C CA . ARG A 1 381 ? -10.848 18.593 -40.417 1.00 75.19 381 ARG A CA 1
ATOM 2747 C C . ARG A 1 381 ? -10.047 19.083 -39.212 1.00 75.19 381 ARG A C 1
ATOM 2749 O O . ARG A 1 381 ? -8.828 19.056 -39.272 1.00 75.19 381 ARG A O 1
ATOM 2756 N N . ALA A 1 382 ? -10.704 19.524 -38.138 1.00 71.12 382 ALA A N 1
ATOM 2757 C CA . ALA A 1 382 ? -10.007 20.014 -36.949 1.00 71.12 382 ALA A CA 1
ATOM 2758 C C . ALA A 1 382 ? -9.342 18.859 -36.190 1.00 71.12 382 ALA A C 1
ATOM 2760 O O . ALA A 1 382 ? -8.193 18.960 -35.769 1.00 71.12 382 ALA A O 1
ATOM 2761 N N . THR A 1 383 ? -10.045 17.734 -36.067 1.00 70.19 383 THR A N 1
ATOM 2762 C CA . THR A 1 383 ? -9.553 16.555 -35.341 1.00 70.19 383 THR A CA 1
ATOM 2763 C C . THR A 1 383 ? -8.906 15.509 -36.247 1.00 70.19 383 THR A C 1
ATOM 2765 O O . THR A 1 383 ? -8.377 14.523 -35.747 1.00 70.19 383 THR A O 1
ATOM 2768 N N . HIS A 1 384 ? -8.926 15.712 -37.568 1.00 76.44 384 HIS A N 1
ATOM 2769 C CA . HIS A 1 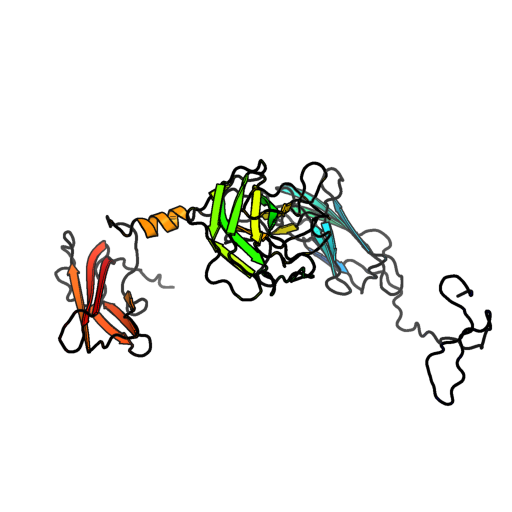384 ? -8.462 14.754 -38.577 1.00 76.44 384 HIS A CA 1
ATOM 2770 C C . HIS A 1 384 ? -9.121 13.374 -38.429 1.00 76.44 384 HIS A C 1
ATOM 2772 O O . HIS A 1 384 ? -8.484 12.336 -38.606 1.00 76.44 384 HIS A O 1
ATOM 2778 N N . THR A 1 385 ? -10.416 13.349 -38.109 1.00 74.69 385 THR A N 1
ATOM 2779 C CA . THR A 1 385 ? -11.168 12.102 -37.898 1.00 74.69 385 THR A CA 1
ATOM 2780 C C . THR A 1 385 ? -12.254 11.921 -38.944 1.00 74.69 385 THR A C 1
ATOM 2782 O O . THR A 1 385 ? -13.027 12.835 -39.231 1.00 74.69 385 THR A O 1
ATOM 2785 N N . VAL A 1 386 ? -12.312 10.725 -39.524 1.00 76.06 386 VAL A N 1
ATOM 2786 C CA . VAL A 1 386 ? -13.419 10.277 -40.366 1.00 76.06 386 VAL A CA 1
ATOM 2787 C C . VAL A 1 386 ? -14.338 9.406 -39.524 1.00 76.06 386 VAL A C 1
ATOM 2789 O O . VAL A 1 386 ? -13.883 8.412 -38.963 1.00 76.06 386 VAL A O 1
ATOM 2792 N N . SER A 1 387 ? -15.622 9.746 -39.488 1.00 72.50 387 SER A N 1
ATOM 2793 C CA . SER A 1 387 ? -16.664 8.989 -38.797 1.00 72.50 387 SER A CA 1
ATOM 2794 C C . SER A 1 387 ? -17.666 8.435 -39.801 1.00 72.50 387 SER A C 1
ATOM 2796 O O . SER A 1 387 ? -18.207 9.189 -40.615 1.00 72.50 387 SER A O 1
ATOM 2798 N N . VAL A 1 388 ? -17.944 7.134 -39.725 1.00 72.50 388 VAL A N 1
ATOM 2799 C CA . VAL A 1 388 ? -18.865 6.427 -40.623 1.00 72.50 388 VAL A CA 1
ATOM 2800 C C . VAL A 1 388 ? -19.948 5.709 -39.836 1.00 72.50 388 VAL A C 1
ATOM 2802 O O . VAL A 1 388 ? -19.672 5.007 -38.866 1.00 72.50 388 VAL A O 1
ATOM 2805 N N . HIS A 1 389 ? -21.191 5.871 -40.270 1.00 71.69 389 HIS A N 1
ATOM 2806 C CA . HIS A 1 389 ? -22.351 5.165 -39.732 1.00 71.69 389 HIS A CA 1
ATOM 2807 C C . HIS A 1 389 ? -23.208 4.605 -40.869 1.00 71.69 389 HIS A C 1
ATOM 2809 O O . HIS A 1 389 ? -23.015 4.958 -42.032 1.00 71.69 389 HIS A O 1
ATOM 2815 N N . LEU A 1 390 ? -24.131 3.700 -40.552 1.00 70.06 390 LEU A N 1
ATOM 2816 C CA . LEU A 1 390 ? -25.078 3.174 -41.533 1.00 70.06 390 LEU A CA 1
ATOM 2817 C C . LEU A 1 390 ? -26.333 4.050 -41.586 1.00 70.06 390 LEU A C 1
ATOM 2819 O O . LEU A 1 390 ? -26.774 4.568 -40.562 1.00 70.06 390 LEU A O 1
ATOM 2823 N N . SER A 1 391 ? -26.935 4.181 -42.768 1.00 66.69 391 SER A N 1
ATOM 2824 C CA . SER A 1 391 ? -28.176 4.941 -42.974 1.00 66.69 391 SER A CA 1
ATOM 2825 C C . SER A 1 391 ? -29.397 4.308 -42.295 1.00 66.69 391 SER A C 1
ATOM 2827 O O . SER A 1 391 ? -30.415 4.968 -42.102 1.00 66.69 391 SER A O 1
ATOM 2829 N N . GLY A 1 392 ? -29.299 3.031 -41.916 1.00 64.19 392 GLY A N 1
ATOM 2830 C CA . GLY A 1 392 ? -30.346 2.293 -41.225 1.00 64.19 392 GLY A CA 1
ATOM 2831 C C . GLY A 1 392 ? -29.854 0.951 -40.671 1.00 64.19 392 GLY A C 1
ATOM 2832 O O . GLY A 1 392 ? -28.735 0.521 -40.967 1.00 64.19 392 GLY A O 1
ATOM 2833 N N . PRO A 1 393 ? -30.673 0.277 -39.846 1.00 65.25 393 PRO A N 1
ATOM 2834 C CA . PRO A 1 393 ? -30.293 -0.980 -39.218 1.00 65.25 393 PRO A CA 1
ATOM 2835 C C . PRO A 1 393 ? -30.237 -2.130 -40.231 1.00 65.25 393 PRO A C 1
ATOM 2837 O O . PRO A 1 393 ? -31.076 -2.242 -41.125 1.00 65.25 393 PRO A O 1
ATOM 2840 N N . LEU A 1 394 ? -29.278 -3.036 -40.037 1.00 66.50 394 LEU A N 1
ATOM 2841 C CA . LEU A 1 394 ? -29.218 -4.317 -40.740 1.00 66.50 394 LEU A CA 1
ATOM 2842 C C . LEU A 1 394 ? -29.869 -5.422 -39.888 1.00 66.50 394 LEU A C 1
ATOM 2844 O O . LEU A 1 394 ? -29.747 -5.371 -38.661 1.00 66.50 394 LEU A O 1
ATOM 2848 N N . PRO A 1 395 ? -30.514 -6.438 -40.501 1.00 66.69 395 PRO A N 1
ATOM 2849 C CA . PRO A 1 395 ? -31.115 -7.558 -39.771 1.00 66.69 395 PRO A CA 1
ATOM 2850 C C . PRO A 1 395 ? -30.108 -8.255 -38.857 1.00 66.69 395 PRO A C 1
ATOM 2852 O O . PRO A 1 395 ? -28.952 -8.390 -39.249 1.00 66.69 395 PRO A O 1
ATOM 2855 N N . ASP A 1 396 ? -30.533 -8.733 -37.689 1.00 67.31 396 ASP A N 1
ATOM 2856 C CA . ASP A 1 396 ? -29.688 -9.476 -36.744 1.00 67.31 396 ASP A CA 1
ATOM 2857 C C . ASP A 1 396 ? -28.847 -10.577 -37.400 1.00 67.31 396 ASP A C 1
ATOM 2859 O O . ASP A 1 396 ? -29.347 -11.363 -38.204 1.00 67.31 396 ASP A O 1
ATOM 2863 N N . GLY A 1 397 ? -27.564 -10.642 -37.046 1.00 62.28 397 GLY A N 1
ATOM 2864 C CA . GLY A 1 397 ? -26.631 -11.649 -37.552 1.00 62.28 397 GLY A CA 1
ATOM 2865 C C . GLY A 1 397 ? -26.113 -11.392 -38.972 1.00 62.28 397 GLY A C 1
ATOM 2866 O O . GLY A 1 397 ? -25.370 -12.217 -39.504 1.00 62.28 397 GLY A O 1
ATOM 2867 N N . THR A 1 398 ? -26.455 -10.265 -39.606 1.00 68.88 398 THR A N 1
ATOM 2868 C CA . THR A 1 398 ? -25.931 -9.911 -40.935 1.00 68.88 398 THR A CA 1
ATOM 2869 C C . THR A 1 398 ? -24.444 -9.595 -40.843 1.00 68.88 398 THR A C 1
ATOM 2871 O O . THR A 1 398 ? -24.047 -8.663 -40.148 1.00 68.88 398 THR A O 1
ATOM 2874 N N . ARG A 1 399 ? -23.623 -10.337 -41.593 1.00 71.81 399 ARG A N 1
ATOM 2875 C CA . ARG A 1 399 ? -22.184 -10.081 -41.731 1.00 71.81 399 ARG A CA 1
ATOM 2876 C C . ARG A 1 399 ? -21.911 -9.151 -42.912 1.00 71.81 399 ARG A C 1
ATOM 2878 O O . ARG A 1 399 ? -22.372 -9.409 -44.025 1.00 71.81 399 ARG A O 1
ATOM 2885 N N . PHE A 1 400 ? -21.142 -8.093 -42.688 1.00 70.88 400 PHE A N 1
ATOM 2886 C CA . PHE A 1 400 ? -20.825 -7.088 -43.704 1.00 70.88 400 PHE A CA 1
ATOM 2887 C C . PHE A 1 400 ? -19.438 -6.478 -43.485 1.00 70.88 400 PHE A C 1
ATOM 2889 O O . PHE A 1 400 ? -18.872 -6.572 -42.398 1.00 70.88 400 PHE A O 1
ATOM 2896 N N . LYS A 1 401 ? -18.885 -5.855 -44.525 1.00 77.44 401 LYS A N 1
ATOM 2897 C CA . LYS A 1 401 ? -17.657 -5.062 -44.472 1.00 77.44 401 LYS A CA 1
ATOM 2898 C C . LYS A 1 401 ? -17.969 -3.604 -44.758 1.00 77.44 401 LYS A C 1
ATOM 2900 O O . LYS A 1 401 ? -18.703 -3.325 -45.700 1.00 77.44 401 LYS A O 1
ATOM 2905 N N . VAL A 1 402 ? -17.385 -2.699 -43.983 1.00 76.25 402 VAL A N 1
ATOM 2906 C CA . VAL A 1 402 ? -17.338 -1.267 -44.297 1.00 76.25 402 VAL A CA 1
ATOM 2907 C C . VAL A 1 402 ? -15.897 -0.928 -44.615 1.00 76.25 402 VAL A C 1
ATOM 2909 O O . VAL A 1 402 ? -15.033 -1.104 -43.760 1.00 76.25 402 VAL A O 1
ATOM 2912 N N . ARG A 1 403 ? -15.621 -0.463 -45.828 1.00 80.75 403 ARG A N 1
ATOM 2913 C CA . ARG A 1 403 ? -14.307 0.053 -46.212 1.00 80.75 403 ARG A CA 1
ATOM 2914 C C . ARG A 1 403 ? -14.404 1.552 -46.368 1.00 80.75 403 ARG A C 1
ATOM 2916 O O . ARG A 1 403 ? -15.269 2.019 -47.084 1.00 80.75 403 ARG A O 1
ATOM 2923 N N . VAL A 1 404 ? -13.497 2.284 -45.744 1.00 81.00 404 VAL A N 1
ATOM 2924 C CA . VAL A 1 404 ? -13.392 3.737 -45.864 1.00 81.00 404 VAL A CA 1
ATOM 2925 C C . VAL A 1 404 ? -12.054 4.077 -46.484 1.00 81.00 404 VAL A C 1
ATOM 2927 O O . VAL A 1 404 ? -11.036 3.471 -46.142 1.00 81.00 404 VAL A O 1
ATOM 2930 N N . THR A 1 405 ? -12.050 5.037 -47.398 1.00 83.94 405 THR A N 1
ATOM 2931 C CA . THR A 1 405 ? -10.856 5.487 -48.109 1.00 83.94 405 THR A CA 1
ATOM 2932 C C . THR A 1 405 ? -10.847 7.008 -48.152 1.00 83.94 405 THR A C 1
ATOM 2934 O O . THR A 1 405 ? -11.717 7.617 -48.761 1.00 83.94 405 THR A O 1
ATOM 2937 N N . ALA A 1 406 ? -9.860 7.621 -47.503 1.00 82.88 406 ALA A N 1
ATOM 2938 C CA . ALA A 1 406 ? -9.573 9.045 -47.622 1.00 82.88 406 ALA A CA 1
ATOM 2939 C C . ALA A 1 406 ? -8.559 9.265 -48.751 1.00 82.88 406 ALA A C 1
ATOM 2941 O O . ALA A 1 406 ? -7.539 8.565 -48.802 1.00 82.88 406 ALA A O 1
ATOM 2942 N N . GLN A 1 407 ? -8.822 10.233 -49.625 1.00 85.75 407 GLN A N 1
ATOM 2943 C CA . GLN A 1 407 ? -7.984 10.540 -50.784 1.00 85.75 407 GLN A CA 1
ATOM 2944 C C . GLN A 1 407 ? -7.564 12.012 -50.813 1.00 85.75 407 GLN A C 1
ATOM 2946 O O . GLN A 1 407 ? -8.235 12.891 -50.256 1.00 85.75 407 GLN A O 1
ATOM 2951 N N . ASP A 1 408 ? -6.431 12.284 -51.452 1.00 86.12 408 ASP A N 1
ATOM 2952 C CA . ASP A 1 408 ? -5.937 13.636 -51.691 1.00 86.12 408 ASP A CA 1
ATOM 2953 C C . ASP A 1 408 ? -6.572 14.261 -52.950 1.00 86.12 408 ASP A C 1
ATOM 2955 O O . ASP A 1 408 ? -7.474 13.688 -53.560 1.00 86.12 408 ASP A O 1
ATOM 2959 N N . LYS A 1 409 ? -6.132 15.465 -53.333 1.00 87.06 409 LYS A N 1
ATOM 2960 C CA . LYS A 1 409 ? -6.665 16.192 -54.502 1.00 87.06 409 LYS A CA 1
ATOM 2961 C C . LYS A 1 409 ? -6.384 15.519 -55.855 1.00 87.06 409 LYS A C 1
ATOM 2963 O O . LYS A 1 409 ? -6.934 15.962 -56.857 1.00 87.06 409 LYS A O 1
ATOM 2968 N N . HIS A 1 410 ? -5.504 14.520 -55.894 1.00 88.50 410 HIS A N 1
ATOM 2969 C CA . HIS A 1 410 ? -5.159 13.746 -57.086 1.00 88.50 410 HIS A CA 1
ATOM 2970 C C . HIS A 1 410 ? -5.823 12.362 -57.078 1.00 88.50 410 HIS A C 1
ATOM 2972 O O . HIS A 1 410 ? -5.474 11.522 -57.902 1.00 88.50 410 HIS A O 1
ATOM 2978 N N . HIS A 1 411 ? -6.778 12.126 -56.168 1.00 77.88 411 HIS A N 1
ATOM 2979 C CA . HIS A 1 411 ? -7.420 10.828 -55.942 1.00 77.88 411 HIS A CA 1
ATOM 2980 C C . HIS A 1 411 ? -6.465 9.736 -55.433 1.00 77.88 411 HIS A C 1
ATOM 2982 O O . HIS A 1 411 ? -6.791 8.546 -55.467 1.00 77.88 411 HIS A O 1
ATOM 2988 N N . GLU A 1 412 ? -5.295 10.109 -54.904 1.00 78.56 412 GLU A N 1
ATOM 2989 C CA . GLU A 1 412 ? -4.380 9.147 -54.300 1.00 78.56 412 GLU A CA 1
ATOM 2990 C C . GLU A 1 412 ? -4.818 8.800 -52.878 1.00 78.56 412 GLU A C 1
ATOM 2992 O O . GLU A 1 412 ? -5.219 9.654 -52.082 1.00 78.56 412 GLU A O 1
ATOM 2997 N N . LYS A 1 413 ? -4.727 7.512 -52.535 1.00 81.44 413 LYS A N 1
ATOM 2998 C CA . LYS A 1 413 ? -5.121 6.998 -51.221 1.00 81.44 413 LYS A CA 1
ATOM 2999 C C . LYS A 1 413 ? -4.193 7.538 -50.132 1.00 81.44 413 LYS A C 1
ATOM 3001 O O . LYS A 1 413 ? -3.066 7.075 -49.987 1.00 81.44 413 LYS A O 1
ATOM 3006 N N . VAL A 1 414 ? -4.730 8.405 -49.280 1.00 78.94 414 VAL A N 1
ATOM 3007 C CA . VAL A 1 414 ? -4.066 8.905 -48.067 1.00 78.94 414 VAL A CA 1
ATOM 3008 C C . VAL A 1 414 ? -4.113 7.856 -46.960 1.00 78.94 414 VAL A C 1
ATOM 3010 O O . VAL A 1 414 ? -3.107 7.554 -46.323 1.00 78.94 414 VAL A O 1
ATOM 3013 N N . LYS A 1 415 ? -5.301 7.301 -46.707 1.00 77.38 415 LYS A N 1
ATOM 3014 C CA . LYS A 1 415 ? -5.511 6.238 -45.721 1.00 77.38 415 LYS A CA 1
ATOM 3015 C C . LYS A 1 415 ? -6.756 5.446 -46.080 1.00 77.38 415 LYS A C 1
ATOM 3017 O O . LYS A 1 415 ? -7.732 6.005 -46.571 1.00 77.38 415 LYS A O 1
ATOM 3022 N N . SER A 1 416 ? -6.734 4.145 -45.825 1.00 77.88 416 SER A N 1
ATOM 3023 C CA . SER A 1 416 ? -7.926 3.309 -45.919 1.00 77.88 416 SER A CA 1
ATOM 3024 C C . SER A 1 416 ? -8.005 2.403 -44.705 1.00 77.88 416 SER A C 1
ATOM 3026 O O . SER A 1 416 ? -6.980 1.922 -44.226 1.00 77.88 416 SER A O 1
ATOM 3028 N N . GLN A 1 417 ? -9.219 2.184 -44.219 1.00 77.50 417 GLN A N 1
ATOM 3029 C CA . GLN A 1 417 ? -9.508 1.291 -43.109 1.00 77.50 417 GLN A CA 1
ATOM 3030 C C . GLN A 1 417 ? -10.742 0.470 -43.456 1.00 77.50 417 GLN A C 1
ATOM 3032 O O . GLN A 1 417 ? -11.694 0.982 -44.041 1.00 77.50 417 GLN A O 1
ATOM 3037 N N . THR A 1 418 ? -10.705 -0.823 -43.149 1.00 76.06 418 THR A N 1
ATOM 3038 C CA . THR A 1 418 ? -11.826 -1.734 -43.388 1.00 76.06 418 THR A CA 1
ATOM 3039 C C . THR A 1 418 ? -12.210 -2.396 -42.079 1.00 76.06 418 THR A C 1
ATOM 3041 O O . THR A 1 418 ? -11.339 -2.874 -41.363 1.00 76.06 418 THR A O 1
ATOM 3044 N N . TRP A 1 419 ? -13.505 -2.449 -41.791 1.00 73.25 419 TRP A N 1
ATOM 3045 C CA . TRP A 1 419 ? -14.066 -3.185 -40.663 1.00 73.25 419 TRP A CA 1
ATOM 3046 C C . TRP A 1 419 ? -14.922 -4.329 -41.185 1.00 73.25 419 TRP A C 1
ATOM 3048 O O . TRP A 1 419 ? -15.727 -4.126 -42.094 1.00 73.25 419 TRP A O 1
ATOM 3058 N N . THR A 1 420 ? -14.792 -5.510 -40.584 1.00 72.94 420 THR A N 1
ATOM 3059 C CA . THR A 1 420 ? -15.727 -6.623 -40.784 1.00 72.94 420 THR A CA 1
ATOM 3060 C C . THR A 1 420 ? -16.622 -6.728 -39.556 1.00 72.94 420 THR A C 1
ATOM 3062 O O . THR A 1 420 ? -16.136 -6.867 -38.439 1.00 72.94 420 THR A O 1
ATOM 3065 N N . LEU A 1 421 ? -17.935 -6.644 -39.747 1.00 67.69 421 LEU A N 1
ATOM 3066 C CA . LEU A 1 421 ? -18.909 -6.469 -38.673 1.00 67.69 421 LEU A CA 1
ATOM 3067 C C . LEU A 1 421 ? -20.045 -7.484 -38.791 1.00 67.69 421 LEU A C 1
ATOM 3069 O O . LEU A 1 421 ? -20.341 -7.993 -39.875 1.00 67.69 421 LEU A O 1
ATOM 3073 N N . THR A 1 422 ? -20.699 -7.754 -37.660 1.00 70.38 422 THR A N 1
ATOM 3074 C CA . THR A 1 422 ? -21.951 -8.519 -37.597 1.00 70.38 422 THR A CA 1
ATOM 3075 C C . THR A 1 422 ? -23.005 -7.672 -36.894 1.00 70.38 422 THR A C 1
ATOM 3077 O O . THR A 1 422 ? -22.773 -7.192 -35.784 1.00 70.38 422 THR A O 1
ATOM 3080 N N . SER A 1 423 ? -24.156 -7.448 -37.526 1.00 63.81 423 SER A N 1
ATOM 3081 C CA . SER A 1 423 ? -25.234 -6.649 -36.935 1.00 63.81 423 SER A CA 1
ATOM 3082 C C . SER A 1 423 ? -25.881 -7.368 -35.752 1.00 63.81 423 SER A C 1
ATOM 3084 O O . SER A 1 423 ? -26.128 -8.574 -35.783 1.00 63.81 423 SER A O 1
ATOM 3086 N N . LYS A 1 424 ? -26.195 -6.595 -34.711 1.00 62.56 424 LYS A N 1
ATOM 3087 C CA . LYS A 1 424 ? -27.004 -7.022 -33.570 1.00 62.56 424 LYS A CA 1
ATOM 3088 C C . LYS A 1 424 ? -28.001 -5.914 -33.224 1.00 62.56 424 LYS A C 1
ATOM 3090 O O . LYS A 1 424 ? -27.606 -4.773 -32.977 1.00 62.56 424 LYS A O 1
ATOM 3095 N N . THR A 1 425 ? -29.283 -6.234 -33.222 1.00 54.69 425 THR A N 1
ATOM 3096 C CA . THR A 1 425 ? -30.405 -5.390 -32.849 1.00 54.69 425 THR A CA 1
ATOM 3097 C C . THR A 1 425 ? -30.457 -5.346 -31.334 1.00 54.69 425 THR A C 1
ATOM 3099 O O . THR A 1 425 ? -30.807 -6.313 -30.657 1.00 54.69 425 THR A O 1
ATOM 3102 N N . VAL A 1 426 ? -30.132 -4.189 -30.775 1.00 47.97 426 VAL A N 1
ATOM 3103 C CA . VAL A 1 426 ? -30.367 -3.928 -29.359 1.00 47.97 426 VAL A CA 1
ATOM 3104 C C . VAL A 1 426 ? -31.835 -3.538 -29.213 1.00 47.97 426 VAL A C 1
ATOM 3106 O O . VAL A 1 426 ? -32.220 -2.408 -29.509 1.00 47.97 426 VAL A O 1
ATOM 3109 N N . ARG A 1 427 ? -32.693 -4.472 -28.785 1.00 45.50 427 ARG A N 1
ATOM 3110 C CA . ARG A 1 427 ? -34.066 -4.118 -28.401 1.00 45.50 427 ARG A CA 1
ATOM 3111 C C . ARG A 1 427 ? -33.997 -3.285 -27.124 1.00 45.50 427 ARG A C 1
ATOM 3113 O O . ARG A 1 427 ? -33.625 -3.800 -26.072 1.00 45.50 427 ARG A O 1
ATOM 3120 N N . LYS A 1 428 ? -34.365 -2.003 -27.198 1.00 40.91 428 LYS A N 1
ATOM 3121 C CA . LYS A 1 428 ? -34.635 -1.212 -25.992 1.00 40.91 428 LYS A CA 1
ATOM 3122 C C . LYS A 1 428 ? -35.755 -1.910 -25.219 1.00 40.91 428 LYS A C 1
ATOM 3124 O O . LYS A 1 428 ? -36.854 -2.054 -25.753 1.00 40.91 428 LYS A O 1
ATOM 3129 N N . LYS A 1 429 ? -35.493 -2.337 -23.979 1.00 36.12 429 LYS A N 1
ATOM 3130 C CA . LYS A 1 429 ? -36.583 -2.623 -23.040 1.00 36.12 429 LYS A CA 1
ATOM 3131 C C . LYS A 1 429 ? -37.371 -1.322 -22.885 1.00 36.12 429 LYS A C 1
ATOM 3133 O O . LYS A 1 429 ? -36.794 -0.302 -22.513 1.00 36.12 429 LYS A O 1
ATOM 3138 N N . LYS A 1 430 ? -38.649 -1.345 -23.263 1.00 35.19 430 LYS A N 1
ATOM 3139 C CA . LYS A 1 430 ? -39.596 -0.309 -22.856 1.00 35.19 430 LYS A CA 1
ATOM 3140 C C . LYS A 1 430 ? -39.749 -0.453 -21.342 1.00 35.19 430 LYS A C 1
ATOM 3142 O O . LYS A 1 430 ? -40.203 -1.507 -20.906 1.00 35.19 430 LYS A O 1
ATOM 3147 N N . ASN A 1 431 ? -39.313 0.556 -20.596 1.00 36.84 431 ASN A N 1
ATOM 3148 C CA . ASN A 1 431 ? -39.949 0.873 -19.324 1.00 36.84 431 ASN A CA 1
ATOM 3149 C C . ASN A 1 431 ? -41.147 1.758 -19.638 1.00 36.84 431 ASN A C 1
ATOM 3151 O O . ASN A 1 431 ? -40.972 2.653 -20.503 1.00 36.84 431 ASN A O 1
#